Protein AF-0000000072149904 (afdb_homodimer)

Sequence (512 aa):
MEAAMGLMRRIPAKHTDTALSALLSLMPNHSSDLLSQIDQPLQVLCDVDCGKEFILCEYNRDADSYRSPWSNKYHPSLEDGSLPSLELRKLEVEANDIFAIYRDQYYEGGISSVYMWEDGNEGFVACFLIKKDGSKTGQGRRGYLEEGAWDAIHVIEVGPEEEENTNYRLTSTVMLTLTTNNESSGTFSLSGSIRRQMTMKLSVADGHLCNMGRMIEEMESKLRYSLDQVYFGKTREMVCTLRPPSEVLQIRIPESMEAAMGLMRRIPAKHTDTALSALLSLMPNHSSDLLSQIDQPLQVLCDVDCGKEFILCEYNRDADSYRSPWSNKYHPSLEDGSLPSLELRKLEVEANDIFAIYRDQYYEGGISSVYMWEDGNEGFVACFLIKKDGSKTGQGRRGYLEEGAWDAIHVIEVGPEEEENTNYRLTSTVMLTLTTNNESSGTFSLSGSIRRQMTMKLSVADGHLCNMGRMIEEMESKLRYSLDQVYFGKTREMVCTLRPPSEVLQIRIPES

Structure (mmCIF, N/CA/C/O backbone):
data_AF-0000000072149904-model_v1
#
loop_
_entity.id
_entity.type
_entity.pdbx_description
1 polymer 'F-actin-capping protein subunit beta'
#
loop_
_atom_site.group_PDB
_atom_site.id
_atom_site.type_symbol
_atom_site.label_atom_id
_atom_site.label_alt_id
_atom_site.label_comp_id
_atom_site.label_asym_id
_atom_site.label_entity_id
_atom_site.label_seq_id
_atom_site.pdbx_PDB_ins_code
_atom_site.Cartn_x
_atom_site.Cartn_y
_atom_site.Cartn_z
_atom_site.occupancy
_atom_site.B_iso_or_equiv
_atom_site.auth_seq_id
_atom_site.auth_comp_id
_atom_site.auth_asym_id
_atom_site.auth_atom_id
_atom_site.pdbx_PDB_model_num
ATOM 1 N N . MET A 1 1 ? -30.25 -15.242 13.961 1 19.14 1 MET A N 1
ATOM 2 C CA . MET A 1 1 ? -30.203 -14.227 12.906 1 19.14 1 MET A CA 1
ATOM 3 C C . MET A 1 1 ? -29.688 -12.898 13.453 1 19.14 1 MET A C 1
ATOM 5 O O . MET A 1 1 ? -28.953 -12.18 12.773 1 19.14 1 MET A O 1
ATOM 9 N N . GLU A 1 2 ? -30.219 -12.453 14.578 1 20.95 2 GLU A N 1
ATOM 10 C CA . GLU A 1 2 ? -30.078 -11.227 15.359 1 20.95 2 GLU A CA 1
ATOM 11 C C . GLU A 1 2 ? -28.672 -11.078 15.898 1 20.95 2 GLU A C 1
ATOM 13 O O . GLU A 1 2 ? -28.234 -9.969 16.203 1 20.95 2 GLU A O 1
ATOM 18 N N . ALA A 1 3 ? -28.031 -12.164 16.359 1 21.88 3 ALA A N 1
ATOM 19 C CA . ALA A 1 3 ? -26.828 -12.242 17.188 1 21.88 3 ALA A CA 1
ATOM 20 C C . ALA A 1 3 ? -25.594 -11.766 16.422 1 21.88 3 ALA A C 1
ATOM 22 O O . ALA A 1 3 ? -24.594 -11.398 17.016 1 21.88 3 ALA A O 1
ATOM 23 N N . ALA A 1 4 ? -25.422 -12.094 15.094 1 21.44 4 ALA A N 1
ATOM 24 C CA . ALA A 1 4 ? -24.188 -11.914 14.336 1 21.44 4 ALA A CA 1
ATOM 25 C C . ALA A 1 4 ? -23.828 -10.43 14.219 1 21.44 4 ALA A C 1
ATOM 27 O O . ALA A 1 4 ? -22.766 -10.086 13.688 1 21.44 4 ALA A O 1
ATOM 28 N N . MET A 1 5 ? -24.75 -9.422 14.359 1 21.45 5 MET A N 1
ATOM 29 C CA . MET A 1 5 ? -24.625 -7.992 14.102 1 21.45 5 MET A CA 1
ATOM 30 C C . MET A 1 5 ? -23.688 -7.34 15.102 1 21.45 5 MET A C 1
ATOM 32 O O . MET A 1 5 ? -23.141 -6.266 14.844 1 21.45 5 MET A O 1
ATOM 36 N N . GLY A 1 6 ? -23.766 -7.734 16.375 1 24.84 6 GLY A N 1
ATOM 37 C CA . GLY A 1 6 ? -23.25 -7.023 17.531 1 24.84 6 GLY A CA 1
ATOM 38 C C . GLY A 1 6 ? -21.734 -7 17.594 1 24.84 6 GLY A C 1
ATOM 39 O O . GLY A 1 6 ? -21.156 -6.312 18.438 1 24.84 6 GLY A O 1
ATOM 40 N N . LEU A 1 7 ? -21.062 -8.008 17.125 1 21.47 7 LEU A N 1
ATOM 41 C CA . LEU A 1 7 ? -19.688 -8.258 17.562 1 21.47 7 LEU A CA 1
ATOM 42 C C . LEU A 1 7 ? -18.719 -7.281 16.906 1 21.47 7 LEU A C 1
ATOM 44 O O . LEU A 1 7 ? -17.531 -7.273 17.234 1 21.47 7 LEU A O 1
ATOM 48 N N . MET A 1 8 ? -19 -6.621 15.719 1 22.92 8 MET A N 1
ATOM 49 C CA . MET A 1 8 ? -18.016 -5.867 14.953 1 22.92 8 MET A CA 1
ATOM 50 C C . MET A 1 8 ? -17.625 -4.578 15.672 1 22.92 8 MET A C 1
ATOM 52 O O . MET A 1 8 ? -16.891 -3.752 15.125 1 22.92 8 MET A O 1
ATOM 56 N N . ARG A 1 9 ? -18.094 -4.254 16.766 1 23.53 9 ARG A N 1
ATOM 57 C CA . ARG A 1 9 ? -17.938 -2.955 17.406 1 23.53 9 ARG A CA 1
ATOM 58 C C . ARG A 1 9 ? -16.469 -2.688 17.734 1 23.53 9 ARG A C 1
ATOM 60 O O . ARG A 1 9 ? -15.992 -1.563 17.594 1 23.53 9 ARG A O 1
ATOM 67 N N . ARG A 1 10 ? -15.883 -3.43 18.688 1 23.95 10 ARG A N 1
ATOM 68 C CA . ARG A 1 10 ? -14.758 -2.951 19.5 1 23.95 10 ARG A CA 1
ATOM 69 C C . ARG A 1 10 ? -13.438 -3.17 18.766 1 23.95 10 ARG A C 1
ATOM 71 O O . ARG A 1 10 ? -12.617 -3.988 19.203 1 23.95 10 ARG A O 1
ATOM 78 N N . ILE A 1 11 ? -13.352 -3.334 17.453 1 24.14 11 ILE A N 1
ATOM 79 C CA . ILE A 1 11 ? -12.055 -3.787 16.953 1 24.14 11 ILE A CA 1
ATOM 80 C C . ILE A 1 11 ? -11.031 -2.662 17.078 1 24.14 11 ILE A C 1
ATOM 82 O O . ILE A 1 11 ? -11.219 -1.578 16.531 1 24.14 11 ILE A O 1
ATOM 86 N N . PRO A 1 12 ? -10.047 -2.732 18.016 1 25.52 12 PRO A N 1
ATOM 87 C CA . PRO A 1 12 ? -8.969 -1.767 18.234 1 25.52 12 PRO A CA 1
ATOM 88 C C . PRO A 1 12 ? -8.203 -1.436 16.953 1 25.52 12 PRO A C 1
ATOM 90 O O . PRO A 1 12 ? -8.219 -2.225 16 1 25.52 12 PRO A O 1
ATOM 93 N N . ALA A 1 13 ? -7.559 -0.184 16.828 1 27.73 13 ALA A N 1
ATOM 94 C CA . ALA A 1 13 ? -6.848 0.55 15.781 1 27.73 13 ALA A CA 1
ATOM 95 C C . ALA A 1 13 ? -5.805 -0.332 15.109 1 27.73 13 ALA A C 1
ATOM 97 O O . ALA A 1 13 ? -5.324 -0.013 14.016 1 27.73 13 ALA A O 1
ATOM 98 N N . LYS A 1 14 ? -5.219 -1.286 15.711 1 28.05 14 LYS A N 1
ATOM 99 C CA . LYS A 1 14 ? -4.066 -2.053 15.25 1 28.05 14 LYS A CA 1
ATOM 100 C C . LYS A 1 14 ? -4.43 -2.936 14.062 1 28.05 14 LYS A C 1
ATOM 102 O O . LYS A 1 14 ? -3.576 -3.648 13.523 1 28.05 14 LYS A O 1
ATOM 107 N N . HIS A 1 15 ? -5.77 -3.295 13.781 1 29.09 15 HIS A N 1
ATOM 108 C CA . HIS A 1 15 ? -6.094 -4.453 12.953 1 29.09 15 HIS A CA 1
ATOM 109 C C . HIS A 1 15 ? -6.207 -4.066 11.484 1 29.09 15 HIS A C 1
ATOM 111 O O . HIS A 1 15 ? -7.316 -3.959 10.953 1 29.09 15 HIS A O 1
ATOM 117 N N . THR A 1 16 ? -5.449 -3.189 10.992 1 31.31 16 THR A N 1
ATOM 118 C CA . THR A 1 16 ? -5.426 -3.094 9.539 1 31.31 16 THR A CA 1
ATOM 119 C C . THR A 1 16 ? -5.344 -4.48 8.906 1 31.31 16 THR A C 1
ATOM 121 O O . THR A 1 16 ? -5.633 -4.645 7.719 1 31.31 16 THR A O 1
ATOM 124 N N . ASP A 1 17 ? -4.805 -5.391 9.609 1 31.48 17 ASP A N 1
ATOM 125 C CA . ASP A 1 17 ? -4.82 -6.793 9.195 1 31.48 17 ASP A CA 1
ATOM 126 C C . ASP A 1 17 ? -6.246 -7.277 8.953 1 31.48 17 ASP A C 1
ATOM 128 O O . ASP A 1 17 ? -6.469 -8.18 8.148 1 31.48 17 ASP A O 1
ATOM 132 N N . THR A 1 18 ? -7.156 -6.582 9.492 1 30.94 18 THR A N 1
ATOM 133 C CA . THR A 1 18 ? -8.492 -7.172 9.531 1 30.94 18 THR A CA 1
ATOM 134 C C . THR A 1 18 ? -9.234 -6.906 8.219 1 30.94 18 THR A C 1
ATOM 136 O O . THR A 1 18 ? -9.953 -7.773 7.723 1 30.94 18 THR A O 1
ATOM 139 N N . ALA A 1 19 ? -9.102 -5.645 7.801 1 30.83 19 ALA A N 1
ATOM 140 C CA . ALA A 1 19 ? -9.914 -5.457 6.598 1 30.83 19 ALA A CA 1
ATOM 141 C C . ALA A 1 19 ? -9.414 -6.348 5.461 1 30.83 19 ALA A C 1
ATOM 143 O O . ALA A 1 19 ? -10.219 -6.988 4.773 1 30.83 19 ALA A O 1
ATOM 144 N N . LEU A 1 20 ? -8.102 -6.223 5.293 1 32.44 20 LEU A N 1
ATOM 145 C CA . LEU A 1 20 ? -7.598 -7.203 4.332 1 32.44 20 LEU A CA 1
ATOM 146 C C . LEU A 1 20 ? -7.984 -8.617 4.746 1 32.44 20 LEU A C 1
ATOM 148 O O . LEU A 1 20 ? -8.375 -9.43 3.906 1 32.44 20 LEU A O 1
ATOM 152 N N . SER A 1 21 ? -7.996 -8.789 5.992 1 33.31 21 SER A N 1
ATOM 153 C CA . SER A 1 21 ? -8.461 -10.07 6.504 1 33.31 21 SER A CA 1
ATOM 154 C C . SER A 1 21 ? -9.93 -10.297 6.164 1 33.31 21 SER A C 1
ATOM 156 O O . SER A 1 21 ? -10.328 -11.414 5.809 1 33.31 21 SER A O 1
ATOM 158 N N . ALA A 1 22 ? -10.688 -9.258 6.293 1 32.78 22 ALA A N 1
ATOM 159 C CA . ALA A 1 22 ? -12.109 -9.422 5.992 1 32.78 22 ALA A CA 1
ATOM 160 C C . ALA A 1 22 ? -12.328 -9.742 4.52 1 32.78 22 ALA A C 1
ATOM 162 O O . ALA A 1 22 ? -13.18 -10.562 4.176 1 32.78 22 ALA A O 1
ATOM 163 N N . LEU A 1 23 ? -11.703 -8.914 3.711 1 31.58 23 LEU A N 1
ATOM 164 C CA . LEU A 1 23 ? -11.828 -9.289 2.307 1 31.58 23 LEU A CA 1
ATOM 165 C C . LEU A 1 23 ? -11.375 -10.727 2.082 1 31.58 23 LEU A C 1
ATOM 167 O O . LEU A 1 23 ? -11.977 -11.453 1.29 1 31.58 23 LEU A O 1
ATOM 171 N N . LEU A 1 24 ? -10.375 -11.016 2.877 1 34.56 24 LEU A N 1
ATOM 172 C CA . LEU A 1 24 ? -9.891 -12.391 2.787 1 34.56 24 LEU A CA 1
ATOM 173 C C . LEU A 1 24 ? -10.93 -13.359 3.334 1 34.56 24 LEU A C 1
ATOM 175 O O . LEU A 1 24 ? -10.977 -14.523 2.912 1 34.56 24 LEU A O 1
ATOM 179 N N . SER A 1 25 ? -11.602 -12.891 4.277 1 32.78 25 SER A N 1
ATOM 180 C CA . SER A 1 25 ? -12.586 -13.82 4.82 1 32.78 25 SER A CA 1
ATOM 181 C C . SER A 1 25 ? -13.625 -14.203 3.768 1 32.78 25 SER A C 1
ATOM 183 O O . SER A 1 25 ? -14.367 -15.172 3.943 1 32.78 25 SER A O 1
ATOM 185 N N . LEU A 1 26 ? -13.906 -13.281 3.014 1 30.23 26 LEU A N 1
ATOM 186 C CA . LEU A 1 26 ? -14.961 -13.633 2.066 1 30.23 26 LEU A CA 1
ATOM 187 C C . LEU A 1 26 ? -14.453 -14.641 1.039 1 30.23 26 LEU A C 1
ATOM 189 O O . LEU A 1 26 ? -15.219 -15.086 0.175 1 30.23 26 LEU A O 1
ATOM 193 N N . MET A 1 27 ? -13.109 -14.656 0.872 1 31.75 27 MET A N 1
ATOM 194 C CA . MET A 1 27 ? -12.711 -15.633 -0.136 1 31.75 27 MET A CA 1
ATOM 195 C C . MET A 1 27 ? -12.852 -17.047 0.396 1 31.75 27 MET A C 1
ATOM 197 O O . MET A 1 27 ? -12.648 -17.297 1.587 1 31.75 27 MET A O 1
ATOM 201 N N . PRO A 1 28 ? -13.367 -17.938 -0.367 1 34 28 PRO A N 1
ATOM 202 C CA . PRO A 1 28 ? -13.438 -19.328 0.078 1 34 28 PRO A CA 1
ATOM 203 C C . PRO A 1 28 ? -12.164 -19.781 0.788 1 34 28 PRO A C 1
ATOM 205 O O . PRO A 1 28 ? -11.125 -19.141 0.679 1 34 28 PRO A O 1
ATOM 208 N N . ASN A 1 29 ? -12.188 -21.016 1.609 1 37.72 29 ASN A N 1
ATOM 209 C CA . ASN A 1 29 ? -11.281 -21.625 2.58 1 37.72 29 ASN A CA 1
ATOM 210 C C . ASN A 1 29 ? -9.836 -21.547 2.117 1 37.72 29 ASN A C 1
ATOM 212 O O . ASN A 1 29 ? -8.945 -21.172 2.891 1 37.72 29 ASN A O 1
ATOM 216 N N . HIS A 1 30 ? -9.469 -22.297 1.07 1 41.06 30 HIS A N 1
ATOM 217 C CA . HIS A 1 30 ? -8.078 -22.609 0.774 1 41.06 30 HIS A CA 1
ATOM 218 C C . HIS A 1 30 ? -7.34 -21.391 0.228 1 41.06 30 HIS A C 1
ATOM 220 O O . HIS A 1 30 ? -6.141 -21.234 0.466 1 41.06 30 HIS A O 1
ATOM 226 N N . SER A 1 31 ? -7.918 -20.656 -0.597 1 39.16 31 SER A N 1
ATOM 227 C CA . SER A 1 31 ? -7.27 -19.562 -1.298 1 39.16 31 SER A CA 1
ATOM 228 C C . SER A 1 31 ? -7.176 -18.312 -0.415 1 39.16 31 SER A C 1
ATOM 230 O O . SER A 1 31 ? -6.484 -17.359 -0.759 1 39.16 31 SER A O 1
ATOM 232 N N . SER A 1 32 ? -7.887 -18.312 0.653 1 40.38 32 SER A N 1
ATOM 233 C CA . SER A 1 32 ? -8.031 -17.125 1.511 1 40.38 32 SER A CA 1
ATOM 234 C C . SER A 1 32 ? -6.723 -16.812 2.236 1 40.38 32 SER A C 1
ATOM 236 O O . SER A 1 32 ? -6.398 -15.648 2.459 1 40.38 32 SER A O 1
ATOM 238 N N . ASP A 1 33 ? -6.125 -17.953 2.637 1 40.28 33 ASP A N 1
ATOM 239 C CA . ASP A 1 33 ? -4.93 -17.734 3.445 1 40.28 33 ASP A CA 1
ATOM 240 C C . ASP A 1 33 ? -3.846 -17.016 2.643 1 40.28 33 ASP A C 1
ATOM 242 O O . ASP A 1 33 ? -3.07 -16.234 3.195 1 40.28 33 ASP A O 1
ATOM 246 N N . LEU A 1 34 ? -3.785 -17.5 1.395 1 41.62 34 LEU A N 1
ATOM 247 C CA . LEU A 1 34 ? -2.746 -16.891 0.571 1 41.62 34 LEU A CA 1
ATOM 248 C C . LEU A 1 34 ? -3.01 -15.406 0.38 1 41.62 34 LEU A C 1
ATOM 250 O O . LEU A 1 34 ? -2.074 -14.602 0.371 1 41.62 34 LEU A O 1
ATOM 254 N N . LEU A 1 35 ? -4.266 -15.125 0.337 1 41.88 35 LEU A N 1
ATOM 255 C CA . LEU A 1 35 ? -4.668 -13.766 -0.003 1 41.88 35 LEU A CA 1
ATOM 256 C C . LEU A 1 35 ? -4.426 -12.82 1.168 1 41.88 35 LEU A C 1
ATOM 258 O O . LEU A 1 35 ? -4.18 -11.625 0.968 1 41.88 35 LEU A O 1
ATOM 262 N N . SER A 1 36 ? -4.566 -13.398 2.332 1 39.81 36 SER A N 1
ATOM 263 C CA . SER A 1 36 ? -4.336 -12.547 3.492 1 39.81 36 SER A CA 1
ATOM 264 C C . SER A 1 36 ? -2.896 -12.047 3.533 1 39.81 36 SER A C 1
ATOM 266 O O . SER A 1 36 ? -2.607 -11.023 4.152 1 39.81 36 SER A O 1
ATOM 268 N N . GLN A 1 37 ? -2.006 -12.867 2.873 1 40.06 37 GLN A N 1
ATOM 269 C CA . GLN A 1 37 ? -0.575 -12.578 2.85 1 40.06 37 GLN A CA 1
ATOM 270 C C . GLN A 1 37 ? -0.249 -11.5 1.82 1 40.06 37 GLN A C 1
ATOM 272 O O . GLN A 1 37 ? 0.913 -11.125 1.653 1 40.06 37 GLN A O 1
ATOM 277 N N . ILE A 1 38 ? -1.196 -11.055 1.202 1 45.91 38 ILE A N 1
ATOM 278 C CA . ILE A 1 38 ? -1.005 -10.227 0.015 1 45.91 38 ILE A CA 1
ATOM 279 C C . ILE A 1 38 ? -0.307 -8.922 0.4 1 45.91 38 ILE A C 1
ATOM 281 O O . ILE A 1 38 ? 0.432 -8.344 -0.401 1 45.91 38 ILE A O 1
ATOM 285 N N . ASP A 1 39 ? -0.331 -8.742 1.648 1 52.62 39 ASP A N 1
ATOM 286 C CA . ASP A 1 39 ? 0.231 -7.406 1.822 1 52.62 39 ASP A CA 1
ATOM 287 C C . ASP A 1 39 ? 1.733 -7.473 2.088 1 52.62 39 ASP A C 1
ATOM 289 O O . ASP A 1 39 ? 2.383 -6.441 2.277 1 52.62 39 ASP A O 1
ATOM 293 N N . GLN A 1 40 ? 2.141 -8.703 2.078 1 65.12 40 GLN A N 1
ATOM 294 C CA . GLN A 1 40 ? 3.586 -8.719 2.285 1 65.12 40 GLN A CA 1
ATOM 295 C C . GLN A 1 40 ? 4.309 -9.328 1.085 1 65.12 40 GLN A C 1
ATOM 297 O O . GLN A 1 40 ? 3.838 -10.305 0.502 1 65.12 40 GLN A O 1
ATOM 302 N N . PRO A 1 41 ? 5.418 -8.789 0.749 1 79.25 41 PRO A N 1
ATOM 303 C CA . PRO A 1 41 ? 6.211 -9.336 -0.357 1 79.25 41 PRO A CA 1
ATOM 304 C C . PRO A 1 41 ? 6.641 -10.781 -0.117 1 79.25 41 PRO A C 1
ATOM 306 O O . PRO A 1 41 ? 6.855 -11.188 1.029 1 79.25 41 PRO A O 1
ATOM 309 N N . LEU A 1 42 ? 6.734 -11.531 -1.105 1 89.06 42 LEU A N 1
ATOM 310 C CA . LEU A 1 42 ? 7.195 -12.914 -1.029 1 89.06 42 LEU A CA 1
ATOM 311 C C . LEU A 1 42 ? 8.625 -12.984 -0.498 1 89.06 42 LEU A C 1
ATOM 313 O O . LEU A 1 42 ? 9.453 -12.125 -0.819 1 89.06 42 LEU A O 1
ATOM 317 N N . GLN A 1 43 ? 8.875 -14 0.306 1 89.56 43 GLN A N 1
ATOM 318 C CA . GLN A 1 43 ? 10.203 -14.219 0.855 1 89.56 43 GLN A CA 1
ATOM 319 C C . GLN A 1 43 ? 10.891 -15.406 0.183 1 89.56 43 GLN A C 1
ATOM 321 O O . GLN A 1 43 ? 10.234 -16.219 -0.479 1 89.56 43 GLN A O 1
ATOM 326 N N . VAL A 1 44 ? 12.195 -15.414 0.309 1 94.75 44 VAL A N 1
ATOM 327 C CA . VAL A 1 44 ? 12.977 -16.453 -0.343 1 94.75 44 VAL A CA 1
ATOM 328 C C . VAL A 1 44 ? 13.922 -17.109 0.671 1 94.75 44 VAL A C 1
ATOM 330 O O . VAL A 1 44 ? 14.398 -16.453 1.598 1 94.75 44 VAL A O 1
ATOM 333 N N . LEU A 1 45 ? 14.117 -18.375 0.527 1 95.31 45 LEU A N 1
ATOM 334 C CA . LEU A 1 45 ? 15.109 -19.125 1.296 1 95.31 45 LEU A CA 1
ATOM 335 C C . LEU A 1 45 ? 16.031 -19.906 0.372 1 95.31 45 LEU A C 1
ATOM 337 O O . LEU A 1 45 ? 15.688 -20.188 -0.779 1 95.31 45 LEU A O 1
ATOM 341 N N . CYS A 1 46 ? 17.172 -20.156 0.9 1 95.19 46 CYS A N 1
ATOM 342 C CA . CYS A 1 46 ? 18.141 -20.969 0.153 1 95.19 46 CYS A CA 1
ATOM 343 C C . CYS A 1 46 ? 18.094 -22.422 0.609 1 95.19 46 CYS A C 1
ATOM 345 O O . CYS A 1 46 ? 18.172 -22.703 1.807 1 95.19 46 CYS A O 1
ATOM 347 N N . ASP A 1 47 ? 17.906 -23.281 -0.323 1 95.81 47 ASP A N 1
ATOM 348 C CA . ASP A 1 47 ? 18.062 -24.719 -0.066 1 95.81 47 ASP A CA 1
ATOM 349 C C . ASP A 1 47 ? 19.531 -25.078 0.129 1 95.81 47 ASP A C 1
ATOM 351 O O . ASP A 1 47 ? 20.281 -25.141 -0.836 1 95.81 47 ASP A O 1
ATOM 355 N N . VAL A 1 48 ? 19.906 -25.391 1.271 1 92.06 48 VAL A N 1
ATOM 356 C CA . VAL A 1 48 ? 21.312 -25.578 1.629 1 92.06 48 VAL A CA 1
ATOM 357 C C . VAL A 1 48 ? 21.844 -26.844 0.974 1 92.06 48 VAL A C 1
ATOM 359 O O . VAL A 1 48 ? 23.062 -26.984 0.772 1 92.06 48 VAL A O 1
ATOM 362 N N . ASP A 1 49 ? 21 -27.766 0.68 1 91.5 49 ASP A N 1
ATOM 363 C CA . ASP A 1 49 ? 21.438 -29.016 0.076 1 91.5 49 ASP A CA 1
ATOM 364 C C . ASP A 1 49 ? 21.906 -28.812 -1.363 1 91.5 49 ASP A C 1
ATOM 366 O O . ASP A 1 49 ? 22.828 -29.484 -1.832 1 91.5 49 ASP A O 1
ATOM 370 N N . CYS A 1 50 ? 21.281 -27.844 -2.1 1 91.94 50 CYS A N 1
ATOM 371 C CA . CYS A 1 50 ? 21.609 -27.703 -3.51 1 91.94 50 CYS A CA 1
ATOM 372 C C . CYS A 1 50 ? 22.016 -26.266 -3.826 1 91.94 50 CYS A C 1
ATOM 374 O O . CYS A 1 50 ? 22.469 -25.969 -4.938 1 91.94 50 CYS A O 1
ATOM 376 N N . GLY A 1 51 ? 21.828 -25.297 -2.941 1 93.25 51 GLY A N 1
ATOM 377 C CA . GLY A 1 51 ? 22.266 -23.922 -3.121 1 93.25 51 GLY A CA 1
ATOM 378 C C . GLY A 1 51 ? 21.297 -23.094 -3.943 1 93.25 51 GLY A C 1
ATOM 379 O O . GLY A 1 51 ? 21.641 -22 -4.398 1 93.25 51 GLY A O 1
ATOM 380 N N . LYS A 1 52 ? 20.172 -23.625 -4.211 1 95.69 52 LYS A N 1
ATOM 381 C CA . LYS A 1 52 ? 19.188 -22.906 -5.008 1 95.69 52 LYS A CA 1
ATOM 382 C C . LYS A 1 52 ? 18.172 -22.188 -4.117 1 95.69 52 LYS A C 1
ATOM 384 O O . LYS A 1 52 ? 17.797 -22.703 -3.059 1 95.69 52 LYS A O 1
ATOM 389 N N . GLU A 1 53 ? 17.734 -21.078 -4.582 1 96.81 53 GLU A N 1
ATOM 390 C CA . GLU A 1 53 ? 16.734 -20.297 -3.85 1 96.81 53 GLU A CA 1
ATOM 391 C C . GLU A 1 53 ? 15.32 -20.75 -4.207 1 96.81 53 GLU A C 1
ATOM 393 O O . GLU A 1 53 ? 15.062 -21.172 -5.34 1 96.81 53 GLU A O 1
ATOM 398 N N . PHE A 1 54 ? 14.477 -20.703 -3.195 1 97.44 54 PHE A N 1
ATOM 399 C CA . PHE A 1 54 ? 13.078 -21.016 -3.447 1 97.44 54 PHE A CA 1
ATOM 400 C C . PHE A 1 54 ? 12.164 -20.062 -2.668 1 97.44 54 PHE A C 1
ATOM 402 O O . PHE A 1 54 ? 12.578 -19.5 -1.658 1 97.44 54 PHE A O 1
ATOM 409 N N . ILE A 1 55 ? 10.969 -19.906 -3.121 1 96.75 55 ILE A N 1
ATOM 410 C CA . ILE A 1 55 ? 10.039 -18.922 -2.586 1 96.75 55 ILE A CA 1
ATOM 411 C C . ILE A 1 55 ? 9.203 -19.547 -1.474 1 96.75 55 ILE A C 1
ATOM 413 O O . ILE A 1 55 ? 8.75 -20.688 -1.601 1 96.75 55 ILE A O 1
ATOM 417 N N . LEU A 1 56 ? 9.047 -18.719 -0.406 1 94.25 56 LEU A N 1
ATOM 418 C CA . LEU A 1 56 ? 8.258 -19.172 0.735 1 94.25 56 LEU A CA 1
ATOM 419 C C . LEU A 1 56 ? 6.797 -18.766 0.583 1 94.25 56 LEU A C 1
ATOM 421 O O . LEU A 1 56 ? 6.5 -17.656 0.123 1 94.25 56 LEU A O 1
ATOM 425 N N . CYS A 1 57 ? 5.984 -19.656 0.931 1 87.38 57 CYS A N 1
ATOM 426 C CA . CYS A 1 57 ? 4.555 -19.375 0.996 1 87.38 57 CYS A CA 1
ATOM 427 C C . CYS A 1 57 ? 3.85 -20.328 1.952 1 87.38 57 CYS A C 1
ATOM 429 O O . CYS A 1 57 ? 4.496 -21.141 2.615 1 87.38 57 CYS A O 1
ATOM 431 N N . GLU A 1 58 ? 2.557 -20.141 2.08 1 82.88 58 GLU A N 1
ATOM 432 C CA . GLU A 1 58 ? 1.803 -20.953 3.033 1 82.88 58 GLU A CA 1
ATOM 433 C C . GLU A 1 58 ? 1.711 -22.406 2.572 1 82.88 58 GLU A C 1
ATOM 435 O O . GLU A 1 58 ? 1.61 -23.328 3.396 1 82.88 58 GLU A O 1
ATOM 440 N N . TYR A 1 59 ? 1.898 -22.688 1.327 1 85.81 59 TYR A N 1
ATOM 441 C CA . TYR A 1 59 ? 1.639 -24 0.756 1 85.81 59 TYR A CA 1
ATOM 442 C C . TYR A 1 59 ? 2.869 -24.891 0.862 1 85.81 59 TYR A C 1
ATOM 444 O O . TYR A 1 59 ? 2.783 -26.109 0.657 1 85.81 59 TYR A O 1
ATOM 452 N N . ASN A 1 60 ? 3.924 -24.375 1.142 1 92.88 60 ASN A N 1
ATOM 453 C CA . ASN A 1 60 ? 5.121 -25.172 1.356 1 92.88 60 ASN A CA 1
ATOM 454 C C . ASN A 1 60 ? 5.609 -25.078 2.799 1 92.88 60 ASN A C 1
ATOM 456 O O . ASN A 1 60 ? 6.758 -25.406 3.094 1 92.88 60 ASN A O 1
ATOM 460 N N . ARG A 1 61 ? 4.738 -24.609 3.623 1 92.75 61 ARG A N 1
ATOM 461 C CA . ARG A 1 61 ? 5.105 -24.406 5.02 1 92.75 61 ARG A CA 1
ATOM 462 C C . ARG A 1 61 ? 4.566 -25.531 5.898 1 92.75 61 ARG A C 1
ATOM 464 O O . ARG A 1 61 ? 3.439 -25.984 5.707 1 92.75 61 ARG A O 1
ATOM 471 N N . ASP A 1 62 ? 5.324 -26.016 6.75 1 92.19 62 ASP A N 1
ATOM 472 C CA . ASP A 1 62 ? 4.934 -26.891 7.848 1 92.19 62 ASP A CA 1
ATOM 473 C C . ASP A 1 62 ? 5.602 -26.469 9.156 1 92.19 62 ASP A C 1
ATOM 475 O O . ASP A 1 62 ? 6.812 -26.641 9.32 1 92.19 62 ASP A O 1
ATOM 479 N N . ALA A 1 63 ? 4.77 -25.891 10.109 1 89.5 63 ALA A N 1
ATOM 480 C CA . ALA A 1 63 ? 5.309 -25.297 11.328 1 89.5 63 ALA A CA 1
ATOM 481 C C . ALA A 1 63 ? 6.254 -24.141 11.008 1 89.5 63 ALA A C 1
ATOM 483 O O . ALA A 1 63 ? 5.867 -23.172 10.344 1 89.5 63 ALA A O 1
ATOM 484 N N . ASP A 1 64 ? 7.523 -24.312 11.414 1 90.25 64 ASP A N 1
ATOM 485 C CA . ASP A 1 64 ? 8.469 -23.234 11.164 1 90.25 64 ASP A CA 1
ATOM 486 C C . ASP A 1 64 ? 9.398 -23.578 10 1 90.25 64 ASP A C 1
ATOM 488 O O . ASP A 1 64 ? 10.375 -22.859 9.75 1 90.25 64 ASP A O 1
ATOM 492 N N . SER A 1 65 ? 8.984 -24.609 9.266 1 94.69 65 SER A N 1
ATOM 493 C CA . SER A 1 65 ? 9.836 -25.062 8.172 1 94.69 65 SER A CA 1
ATOM 494 C C . SER A 1 65 ? 9.141 -24.906 6.824 1 94.69 65 SER A C 1
ATOM 496 O O . SER A 1 65 ? 7.91 -24.828 6.762 1 94.69 65 SER A O 1
ATOM 498 N N . TYR A 1 66 ? 9.969 -24.844 5.801 1 95.88 66 TYR A N 1
ATOM 499 C CA . TYR A 1 66 ? 9.469 -24.719 4.438 1 95.88 66 TYR A CA 1
ATOM 500 C C . TYR A 1 66 ? 10.086 -25.766 3.529 1 95.88 66 TYR A C 1
ATOM 502 O O . TYR A 1 66 ? 11.297 -26 3.568 1 95.88 66 TYR A O 1
ATOM 510 N N . ARG A 1 67 ? 9.289 -26.375 2.729 1 97.31 67 ARG A N 1
ATOM 511 C CA . ARG A 1 67 ? 9.758 -27.422 1.825 1 97.31 67 ARG A CA 1
ATOM 512 C C . ARG A 1 67 ? 10.344 -26.828 0.55 1 97.31 67 ARG A C 1
ATOM 514 O O . ARG A 1 67 ? 9.688 -26.031 -0.133 1 97.31 67 ARG A O 1
ATOM 521 N N . SER A 1 68 ? 11.562 -27.25 0.276 1 97.25 68 SER A N 1
ATOM 522 C CA . SER A 1 68 ? 12.188 -26.844 -0.976 1 97.25 68 SER A CA 1
ATOM 523 C C . SER A 1 68 ? 11.672 -27.672 -2.15 1 97.25 68 SER A C 1
ATOM 525 O O . SER A 1 68 ? 11.602 -28.906 -2.07 1 97.25 68 SER A O 1
ATOM 527 N N . PRO A 1 69 ? 11.32 -26.984 -3.256 1 97.31 69 PRO A N 1
ATOM 528 C CA . PRO A 1 69 ? 10.883 -27.75 -4.422 1 97.31 69 PRO A CA 1
ATOM 529 C C . PRO A 1 69 ? 12.039 -28.453 -5.145 1 97.31 69 PRO A C 1
ATOM 531 O O . PRO A 1 69 ? 11.812 -29.281 -6.016 1 97.31 69 PRO A O 1
ATOM 534 N N . TRP A 1 70 ? 13.234 -28.141 -4.77 1 97.19 70 TRP A N 1
ATOM 535 C CA . TRP A 1 70 ? 14.414 -28.703 -5.418 1 97.19 70 TRP A CA 1
ATOM 536 C C . TRP A 1 70 ? 14.789 -30.047 -4.793 1 97.19 70 TRP A C 1
ATOM 538 O O . TRP A 1 70 ? 14.797 -31.078 -5.469 1 97.19 70 TRP A O 1
ATOM 548 N N . SER A 1 71 ? 14.992 -30.062 -3.502 1 95.75 71 SER A N 1
ATOM 549 C CA . SER A 1 71 ? 15.438 -31.266 -2.812 1 95.75 71 SER A CA 1
ATOM 550 C C . SER A 1 71 ? 14.258 -32.031 -2.213 1 95.75 71 SER A C 1
ATOM 552 O O . SER A 1 71 ? 14.398 -33.188 -1.816 1 95.75 71 SER A O 1
ATOM 554 N N . ASN A 1 72 ? 13.117 -31.422 -2.158 1 96 72 ASN A N 1
ATOM 555 C CA . ASN A 1 72 ? 11.93 -31.969 -1.512 1 96 72 ASN A CA 1
ATOM 556 C C . ASN A 1 72 ? 12.125 -32.125 -0.004 1 96 72 ASN A C 1
ATOM 558 O O . ASN A 1 72 ? 11.477 -32.938 0.639 1 96 72 ASN A O 1
ATOM 562 N N . LYS A 1 73 ? 13.008 -31.312 0.528 1 95.69 73 LYS A N 1
ATOM 563 C CA . LYS A 1 73 ? 13.297 -31.312 1.96 1 95.69 73 LYS A CA 1
ATOM 564 C C . LYS A 1 73 ? 12.852 -30.016 2.609 1 95.69 73 LYS A C 1
ATOM 566 O O . LYS A 1 73 ? 12.789 -28.969 1.948 1 95.69 73 LYS A O 1
ATOM 571 N N . TYR A 1 74 ? 12.531 -30.156 3.885 1 96.5 74 TYR A N 1
ATOM 572 C CA . TYR A 1 74 ? 12.141 -28.984 4.641 1 96.5 74 TYR A CA 1
ATOM 573 C C . TYR A 1 74 ? 13.359 -28.25 5.199 1 96.5 74 TYR A C 1
ATOM 575 O O . TYR A 1 74 ? 14.336 -28.891 5.602 1 96.5 74 TYR A O 1
ATOM 583 N N . HIS A 1 75 ? 13.305 -26.984 5.18 1 94.75 75 HIS A N 1
ATOM 584 C CA . HIS A 1 75 ? 14.328 -26.125 5.77 1 94.75 75 HIS A CA 1
ATOM 585 C C . HIS A 1 75 ? 13.711 -25.109 6.73 1 94.75 75 HIS A C 1
ATOM 587 O O . HIS A 1 75 ? 12.906 -24.281 6.324 1 94.75 75 HIS A O 1
ATOM 593 N N . PRO A 1 76 ? 14.031 -24.922 7.957 1 93.25 76 PRO A N 1
ATOM 594 C CA . PRO A 1 76 ? 14.914 -25.875 8.625 1 93.25 76 PRO A CA 1
ATOM 595 C C . PRO A 1 76 ? 14.375 -27.312 8.578 1 93.25 76 PRO A C 1
ATOM 597 O O . PRO A 1 76 ? 13.203 -27.531 8.266 1 93.25 76 PRO A O 1
ATOM 600 N N . SER A 1 77 ? 15.234 -28.312 8.906 1 93.19 77 SER A N 1
ATOM 601 C CA . SER A 1 77 ? 14.898 -29.719 8.758 1 93.19 77 SER A CA 1
ATOM 602 C C . SER A 1 77 ? 13.695 -30.094 9.617 1 93.19 77 SER A C 1
ATOM 604 O O . SER A 1 77 ? 13.586 -29.641 10.766 1 93.19 77 SER A O 1
ATOM 606 N N . LEU A 1 78 ? 12.836 -30.797 8.953 1 93.06 78 LEU A N 1
ATOM 607 C CA . LEU A 1 78 ? 11.625 -31.312 9.586 1 93.06 78 LEU A CA 1
ATOM 608 C C . LEU A 1 78 ? 11.383 -32.781 9.188 1 93.06 78 LEU A C 1
ATOM 610 O O . LEU A 1 78 ? 11.242 -33.062 8.008 1 93.06 78 LEU A O 1
ATOM 614 N N . GLU A 1 79 ? 11.352 -33.812 10.016 1 87.12 79 GLU A N 1
ATOM 615 C CA . GLU A 1 79 ? 11.312 -35.25 9.734 1 87.12 79 GLU A CA 1
ATOM 616 C C . GLU A 1 79 ? 9.922 -35.688 9.266 1 87.12 79 GLU A C 1
ATOM 618 O O . GLU A 1 79 ? 9.805 -36.531 8.383 1 87.12 79 GLU A O 1
ATOM 623 N N . ASP A 1 80 ? 8.82 -35.156 9.719 1 90.31 80 ASP A N 1
ATOM 624 C CA . ASP A 1 80 ? 7.473 -35.625 9.406 1 90.31 80 ASP A CA 1
ATOM 625 C C . ASP A 1 80 ? 6.664 -34.562 8.672 1 90.31 80 ASP A C 1
ATOM 627 O O . ASP A 1 80 ? 5.457 -34.438 8.898 1 90.31 80 ASP A O 1
ATOM 631 N N . GLY A 1 81 ? 7.395 -33.938 7.848 1 91.44 81 GLY A N 1
ATOM 632 C CA . GLY A 1 81 ? 6.664 -32.938 7.09 1 91.44 81 GLY A CA 1
ATOM 633 C C . GLY A 1 81 ? 5.824 -33.531 5.973 1 91.44 81 GLY A C 1
ATOM 634 O O . GLY A 1 81 ? 6.105 -34.656 5.496 1 91.44 81 GLY A O 1
ATOM 635 N N . SER A 1 82 ? 4.824 -32.875 5.582 1 91.38 82 SER A N 1
ATOM 636 C CA . SER A 1 82 ? 3.951 -33.344 4.504 1 91.38 82 SER A CA 1
ATOM 637 C C . SER A 1 82 ? 4.668 -33.281 3.158 1 91.38 82 SER A C 1
ATOM 639 O O . SER A 1 82 ? 5.305 -32.281 2.822 1 91.38 82 SER A O 1
ATOM 641 N N . LEU A 1 83 ? 4.617 -34.406 2.42 1 94.31 83 LEU A N 1
ATOM 642 C CA . LEU A 1 83 ? 5.195 -34.5 1.083 1 94.31 83 LEU A CA 1
ATOM 643 C C . LEU A 1 83 ? 4.137 -34.875 0.06 1 94.31 83 LEU A C 1
ATOM 645 O O . LEU A 1 83 ? 3.189 -35.594 0.386 1 94.31 83 LEU A O 1
ATOM 649 N N . PRO A 1 84 ? 4.32 -34.406 -1.167 1 94.38 84 PRO A N 1
ATOM 650 C CA . PRO A 1 84 ? 3.404 -34.875 -2.211 1 94.38 84 PRO A CA 1
ATOM 651 C C . PRO A 1 84 ? 3.629 -36.344 -2.582 1 94.38 84 PRO A C 1
ATOM 653 O O . PRO A 1 84 ? 4.688 -36.906 -2.285 1 94.38 84 PRO A O 1
ATOM 656 N N . SER A 1 85 ? 2.561 -36.906 -3.203 1 94 85 SER A N 1
ATOM 657 C CA . SER A 1 85 ? 2.729 -38.25 -3.748 1 94 85 SER A CA 1
ATOM 658 C C . SER A 1 85 ? 3.822 -38.312 -4.809 1 94 85 SER A C 1
ATOM 660 O O . SER A 1 85 ? 4.199 -37.25 -5.355 1 94 85 SER A O 1
ATOM 662 N N . LEU A 1 86 ? 4.305 -39.438 -5.16 1 95.56 86 LEU A N 1
ATOM 663 C CA . LEU A 1 86 ? 5.371 -39.594 -6.145 1 95.56 86 LEU A CA 1
ATOM 664 C C . LEU A 1 86 ? 4.941 -39.062 -7.5 1 95.56 86 LEU A C 1
ATOM 666 O O . LEU A 1 86 ? 5.727 -38.375 -8.18 1 95.56 86 LEU A O 1
ATOM 670 N N . GLU A 1 87 ? 3.73 -39.344 -7.816 1 93.69 87 GLU A N 1
ATOM 671 C CA . GLU A 1 87 ? 3.215 -38.875 -9.102 1 93.69 87 GLU A CA 1
ATOM 672 C C . GLU A 1 87 ? 3.148 -37.344 -9.133 1 93.69 87 GLU A C 1
ATOM 674 O O . GLU A 1 87 ? 3.562 -36.719 -10.117 1 93.69 87 GLU A O 1
ATOM 679 N N . LEU A 1 88 ? 2.633 -36.812 -8.141 1 95.69 88 LEU A N 1
ATOM 680 C CA . LEU A 1 88 ? 2.496 -35.344 -8.07 1 95.69 88 LEU A CA 1
ATOM 681 C C . LEU A 1 88 ? 3.861 -34.688 -7.977 1 95.69 88 LEU A C 1
ATOM 683 O O . LEU A 1 88 ? 4.062 -33.594 -8.516 1 95.69 88 LEU A O 1
ATOM 687 N N . ARG A 1 89 ? 4.77 -35.344 -7.27 1 97.75 89 ARG A N 1
ATOM 688 C CA . ARG A 1 89 ? 6.133 -34.812 -7.16 1 97.75 89 ARG A CA 1
ATOM 689 C C . ARG A 1 89 ? 6.793 -34.75 -8.531 1 97.75 89 ARG A C 1
ATOM 691 O O . ARG A 1 89 ? 7.496 -33.781 -8.836 1 97.75 89 ARG A O 1
ATOM 698 N N . LYS A 1 90 ? 6.641 -35.719 -9.344 1 97.31 90 LYS A N 1
ATOM 699 C CA . LYS A 1 90 ? 7.184 -35.719 -10.703 1 97.31 90 LYS A CA 1
ATOM 700 C C . LYS A 1 90 ? 6.637 -34.531 -11.5 1 97.31 90 LYS A C 1
ATOM 702 O O . LYS A 1 90 ? 7.391 -33.844 -12.188 1 97.31 90 LYS A O 1
ATOM 707 N N . LEU A 1 91 ? 5.344 -34.344 -11.352 1 97.12 91 LEU A N 1
ATOM 708 C CA . LEU A 1 91 ? 4.707 -33.219 -12.031 1 97.12 91 LEU A CA 1
ATOM 709 C C . LEU A 1 91 ? 5.25 -31.891 -11.516 1 97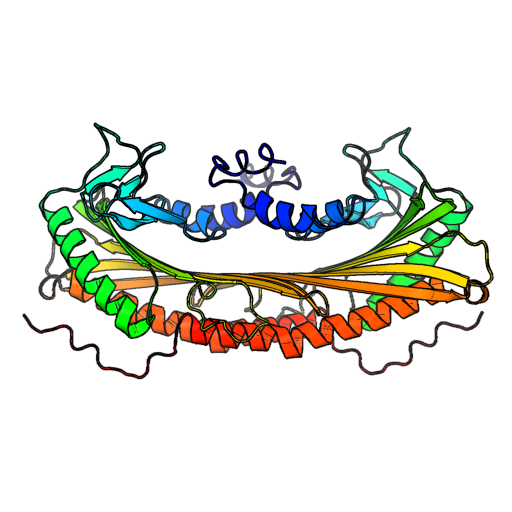.12 91 LEU A C 1
ATOM 711 O O . LEU A 1 91 ? 5.477 -30.969 -12.297 1 97.12 91 LEU A O 1
ATOM 715 N N . GLU A 1 92 ? 5.43 -31.781 -10.266 1 98.19 92 GLU A N 1
ATOM 716 C CA . GLU A 1 92 ? 5.957 -30.578 -9.617 1 98.19 92 GLU A CA 1
ATOM 717 C C . GLU A 1 92 ? 7.352 -30.25 -10.133 1 98.19 92 GLU A C 1
ATOM 719 O O . GLU A 1 92 ? 7.648 -29.094 -10.43 1 98.19 92 GLU A O 1
ATOM 724 N N . VAL A 1 93 ? 8.195 -31.234 -10.203 1 98.06 93 VAL A N 1
ATOM 725 C CA . VAL A 1 93 ? 9.562 -31.047 -10.68 1 98.06 93 VAL A CA 1
ATOM 726 C C . VAL A 1 93 ? 9.539 -30.531 -12.125 1 98.06 93 VAL A C 1
ATOM 728 O O . VAL A 1 93 ? 10.219 -29.562 -12.461 1 98.06 93 VAL A O 1
ATOM 731 N N . GLU A 1 94 ? 8.758 -31.172 -12.938 1 97.75 94 GLU A N 1
ATOM 732 C CA . GLU A 1 94 ? 8.633 -30.75 -14.328 1 97.75 94 GLU A CA 1
ATOM 733 C C . GLU A 1 94 ? 8.094 -29.328 -14.414 1 97.75 94 GLU A C 1
ATOM 735 O O . GLU A 1 94 ? 8.555 -28.531 -15.242 1 97.75 94 GLU A O 1
ATOM 740 N N . ALA A 1 95 ? 7.121 -29.062 -13.633 1 98.31 95 ALA A N 1
ATOM 741 C CA . ALA A 1 95 ? 6.523 -27.719 -13.609 1 98.31 95 ALA A CA 1
ATOM 742 C C . ALA A 1 95 ? 7.562 -26.656 -13.25 1 98.31 95 ALA A C 1
ATOM 744 O O . ALA A 1 95 ? 7.57 -25.578 -13.836 1 98.31 95 ALA A O 1
ATOM 745 N N . ASN A 1 96 ? 8.383 -26.891 -12.273 1 98.38 96 ASN A N 1
ATOM 746 C CA . ASN A 1 96 ? 9.422 -25.938 -11.875 1 98.38 96 ASN A CA 1
ATOM 747 C C . ASN A 1 96 ? 10.398 -25.672 -13.016 1 98.38 96 ASN A C 1
ATOM 749 O O . ASN A 1 96 ? 10.812 -24.531 -13.227 1 98.38 96 ASN A O 1
ATOM 753 N N . ASP A 1 97 ? 10.727 -26.719 -13.766 1 97.38 97 ASP A N 1
ATOM 754 C CA . ASP A 1 97 ? 11.625 -26.547 -14.898 1 97.38 97 ASP A CA 1
ATOM 755 C C . ASP A 1 97 ? 11 -25.656 -15.977 1 97.38 97 ASP A C 1
ATOM 757 O O . ASP A 1 97 ? 11.633 -24.703 -16.453 1 97.38 97 ASP A O 1
ATOM 761 N N . ILE A 1 98 ? 9.828 -25.969 -16.281 1 96.31 98 ILE A N 1
ATOM 762 C CA . ILE A 1 98 ? 9.148 -25.25 -17.359 1 96.31 98 ILE A CA 1
ATOM 763 C C . ILE A 1 98 ? 8.867 -23.812 -16.922 1 96.31 98 ILE A C 1
ATOM 765 O O . ILE A 1 98 ? 9.016 -22.875 -17.719 1 96.31 98 ILE A O 1
ATOM 769 N N . PHE A 1 99 ? 8.469 -23.688 -15.703 1 97.25 99 PHE A N 1
ATOM 770 C CA . PHE A 1 99 ? 8.086 -22.359 -15.219 1 97.25 99 PHE A CA 1
ATOM 771 C C . PHE A 1 99 ? 9.305 -21.469 -15.07 1 97.25 99 PHE A C 1
ATOM 773 O O . PHE A 1 99 ? 9.211 -20.25 -15.211 1 97.25 99 PHE A O 1
ATOM 780 N N . ALA A 1 100 ? 10.453 -22.047 -14.828 1 96.69 100 ALA A N 1
ATOM 781 C CA . ALA A 1 100 ? 11.695 -21.281 -14.828 1 96.69 100 ALA A CA 1
ATOM 782 C C . ALA A 1 100 ? 11.969 -20.703 -16.219 1 96.69 100 ALA A C 1
ATOM 784 O O . ALA A 1 100 ? 12.414 -19.562 -16.328 1 96.69 100 ALA A O 1
ATOM 785 N N . ILE A 1 101 ? 11.766 -21.453 -17.219 1 95.38 101 ILE A N 1
ATOM 786 C CA . ILE A 1 101 ? 11.945 -21 -18.594 1 95.38 101 ILE A CA 1
ATOM 787 C C . ILE A 1 101 ? 10.977 -19.844 -18.891 1 95.38 101 ILE A C 1
ATOM 789 O O . ILE A 1 101 ? 11.359 -18.828 -19.469 1 95.38 101 ILE A O 1
ATOM 793 N N . TYR A 1 102 ? 9.734 -20.125 -18.469 1 94.25 102 TYR A N 1
ATOM 794 C CA . TYR A 1 102 ? 8.734 -19.078 -18.625 1 94.25 102 TYR A CA 1
ATOM 795 C C . TYR A 1 102 ? 9.195 -17.781 -17.953 1 94.25 102 TYR A C 1
ATOM 797 O O . TYR A 1 102 ? 9.125 -16.703 -18.562 1 94.25 102 TYR A O 1
ATOM 805 N N . ARG A 1 103 ? 9.625 -17.781 -16.75 1 94.88 103 ARG A N 1
ATOM 806 C CA . ARG A 1 103 ? 10.109 -16.625 -16 1 94.88 103 ARG A CA 1
ATOM 807 C C . ARG A 1 103 ? 11.234 -15.93 -16.734 1 94.88 103 ARG A C 1
ATOM 809 O O . ARG A 1 103 ? 11.227 -14.703 -16.875 1 94.88 103 ARG A O 1
ATOM 816 N N . ASP A 1 104 ? 12.172 -16.719 -17.266 1 92.94 104 ASP A N 1
ATOM 817 C CA . ASP A 1 104 ? 13.305 -16.125 -17.969 1 92.94 104 ASP A CA 1
ATOM 818 C C . ASP A 1 104 ? 12.859 -15.406 -19.234 1 92.94 104 ASP A C 1
ATOM 820 O O . ASP A 1 104 ? 13.375 -14.336 -19.562 1 92.94 104 ASP A O 1
ATOM 824 N N . GLN A 1 105 ? 11.93 -15.953 -19.859 1 90.5 105 GLN A N 1
ATOM 825 C CA . GLN A 1 105 ? 11.492 -15.406 -21.141 1 90.5 105 GLN A CA 1
ATOM 826 C C . GLN A 1 105 ? 10.648 -14.156 -20.953 1 90.5 105 GLN A C 1
ATOM 828 O O . GLN A 1 105 ? 10.789 -13.188 -21.688 1 90.5 105 GLN A O 1
ATOM 833 N N . TYR A 1 106 ? 9.836 -14.203 -19.906 1 89.75 106 TYR A N 1
ATOM 834 C CA . TYR A 1 106 ? 8.836 -13.141 -19.812 1 89.75 106 TYR A CA 1
ATOM 835 C C . TYR A 1 106 ? 9.188 -12.156 -18.703 1 89.75 106 TYR A C 1
ATOM 837 O O . TYR A 1 106 ? 8.703 -11.023 -18.703 1 89.75 106 TYR A O 1
ATOM 845 N N . 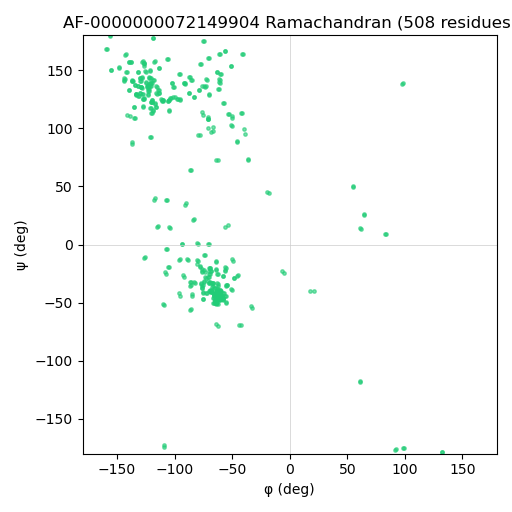TYR A 1 107 ? 9.906 -12.547 -17.719 1 90.06 107 TYR A N 1
ATOM 846 C CA . TYR A 1 107 ? 10.266 -11.656 -16.625 1 90.06 107 TYR A CA 1
ATOM 847 C C . TYR A 1 107 ? 11.727 -11.219 -16.734 1 90.06 107 TYR A C 1
ATOM 849 O O . TYR A 1 107 ? 12.133 -10.234 -16.125 1 90.06 107 TYR A O 1
ATOM 857 N N . GLU A 1 108 ? 12.508 -11.938 -17.469 1 87.69 108 GLU A N 1
ATOM 858 C CA . GLU A 1 108 ? 13.93 -11.672 -17.656 1 87.69 108 GLU A CA 1
ATOM 859 C C . GLU A 1 108 ? 14.656 -11.594 -16.312 1 87.69 108 GLU A C 1
ATOM 861 O O . GLU A 1 108 ? 15.367 -10.625 -16.047 1 87.69 108 GLU A O 1
ATOM 866 N N . GLY A 1 109 ? 14.445 -12.562 -15.484 1 88.56 109 GLY A N 1
ATOM 867 C CA . GLY A 1 109 ? 15.062 -12.641 -14.172 1 88.56 109 GLY A CA 1
ATOM 868 C C . GLY A 1 109 ? 14.07 -12.969 -13.07 1 88.56 109 GLY A C 1
ATOM 869 O O . GLY A 1 109 ? 12.922 -13.305 -13.344 1 88.56 109 GLY A O 1
ATOM 870 N N . GLY A 1 110 ? 14.656 -13.008 -11.828 1 93.19 110 GLY A N 1
ATOM 871 C CA . GLY A 1 110 ? 13.812 -13.328 -10.688 1 93.19 110 GLY A CA 1
ATOM 872 C C . GLY A 1 110 ? 13.914 -14.781 -10.266 1 93.19 110 GLY A C 1
ATOM 873 O O . GLY A 1 110 ? 14.758 -15.523 -10.773 1 93.19 110 GLY A O 1
ATOM 874 N N . ILE A 1 111 ? 13.078 -15.062 -9.328 1 95.94 111 ILE A N 1
ATOM 875 C CA . ILE A 1 111 ? 13.031 -16.406 -8.773 1 95.94 111 ILE A CA 1
ATOM 876 C C . ILE A 1 111 ? 11.617 -16.969 -8.906 1 95.94 111 ILE A C 1
ATOM 878 O O . ILE A 1 111 ? 10.633 -16.25 -8.688 1 95.94 111 ILE A O 1
ATOM 882 N N . SER A 1 112 ? 11.547 -18.234 -9.312 1 97.56 112 SER A N 1
ATOM 883 C CA . SER A 1 112 ? 10.242 -18.891 -9.398 1 97.56 112 SER A CA 1
ATOM 884 C C . SER A 1 112 ? 10.234 -20.188 -8.609 1 97.56 112 SER A C 1
ATOM 886 O O . SER A 1 112 ? 11.273 -20.828 -8.43 1 97.56 112 SER A O 1
ATOM 888 N N . SER A 1 113 ? 9.133 -20.547 -8.086 1 98.12 113 SER A N 1
ATOM 889 C CA . SER A 1 113 ? 8.898 -21.828 -7.414 1 98.12 113 SER A CA 1
ATOM 890 C C . SER A 1 113 ? 7.492 -22.344 -7.684 1 98.12 113 SER A C 1
ATOM 892 O O . SER A 1 113 ? 6.543 -21.562 -7.766 1 98.12 113 SER A O 1
ATOM 894 N N . VAL A 1 114 ? 7.391 -23.625 -7.82 1 98.31 114 VAL A N 1
ATOM 895 C CA . VAL A 1 114 ? 6.098 -24.281 -7.977 1 98.31 114 VAL A CA 1
ATOM 896 C C . VAL A 1 114 ? 5.922 -25.344 -6.895 1 98.31 114 VAL A C 1
ATOM 898 O O . VAL A 1 114 ? 6.848 -26.109 -6.613 1 98.31 114 VAL A O 1
ATOM 901 N N . TYR A 1 115 ? 4.754 -25.359 -6.34 1 97.31 115 TYR A N 1
ATOM 902 C CA . TYR A 1 115 ? 4.395 -26.359 -5.348 1 97.31 115 TYR A CA 1
ATOM 903 C C . TYR A 1 115 ? 3.068 -27.031 -5.699 1 97.31 115 TYR A C 1
ATOM 905 O O . TYR A 1 115 ? 2.146 -26.359 -6.188 1 97.31 115 TYR A O 1
ATOM 913 N N . MET A 1 116 ? 3.029 -28.344 -5.453 1 96.19 116 MET A N 1
ATOM 914 C CA . MET A 1 116 ? 1.783 -29.078 -5.68 1 96.19 116 MET A CA 1
ATOM 915 C C . MET A 1 116 ? 1.42 -29.922 -4.465 1 96.19 116 MET A C 1
ATOM 917 O O . MET A 1 116 ? 2.301 -30.469 -3.801 1 96.19 116 MET A O 1
ATOM 921 N N . TRP A 1 117 ? 0.121 -30 -4.18 1 92.69 117 TRP A N 1
ATOM 922 C CA . TRP A 1 117 ? -0.357 -30.828 -3.076 1 92.69 117 TRP A CA 1
ATOM 923 C C . TRP A 1 117 ? -1.742 -31.391 -3.377 1 92.69 117 TRP A C 1
ATOM 925 O O . TRP A 1 117 ? -2.473 -30.844 -4.207 1 92.69 117 TRP A O 1
ATOM 935 N N . GLU A 1 118 ? -1.985 -32.531 -2.791 1 91.38 118 GLU A N 1
ATOM 936 C CA . GLU A 1 118 ? -3.277 -33.188 -3 1 91.38 118 GLU A CA 1
ATOM 937 C C . GLU A 1 118 ? -4.391 -32.438 -2.262 1 91.38 118 GLU A C 1
ATOM 939 O O . GLU A 1 118 ? -4.16 -31.875 -1.193 1 91.38 118 GLU A O 1
ATOM 944 N N . ASP A 1 119 ? -5.441 -32.469 -3.025 1 83.31 119 ASP A N 1
ATOM 945 C CA . ASP A 1 119 ? -6.652 -31.938 -2.406 1 83.31 119 ASP A CA 1
ATOM 946 C C . ASP A 1 119 ? -7.574 -33.062 -1.945 1 83.31 119 ASP A C 1
ATOM 948 O O . ASP A 1 119 ? -7.543 -34.188 -2.5 1 83.31 119 ASP A O 1
ATOM 952 N N . GLY A 1 120 ? -8.203 -33.031 -0.821 1 78.19 120 GLY A N 1
ATOM 953 C CA . GLY A 1 120 ? -9.062 -34.062 -0.24 1 78.19 120 GLY A CA 1
ATOM 954 C C . GLY A 1 120 ? -10.102 -34.594 -1.209 1 78.19 120 GLY A C 1
ATOM 955 O O . GLY A 1 120 ? -10.68 -35.656 -0.988 1 78.19 120 GLY A O 1
ATOM 956 N N . ASN A 1 121 ? -10.383 -34 -2.33 1 80.25 121 ASN A N 1
ATOM 957 C CA . ASN A 1 121 ? -11.43 -34.375 -3.277 1 80.25 121 ASN A CA 1
ATOM 958 C C . ASN A 1 121 ? -10.844 -35.031 -4.535 1 80.25 121 ASN A C 1
ATOM 960 O O . ASN A 1 121 ? -11.273 -34.719 -5.648 1 80.25 121 ASN A O 1
ATOM 964 N N . GLU A 1 122 ? -9.828 -35.844 -4.469 1 84.38 122 GLU A N 1
ATOM 965 C CA . GLU A 1 122 ? -9.18 -36.594 -5.551 1 84.38 122 GLU A CA 1
ATOM 966 C C . GLU A 1 122 ? -8.617 -35.625 -6.605 1 84.38 122 GLU A C 1
ATOM 968 O O . GLU A 1 122 ? -8.43 -36.031 -7.758 1 84.38 122 GLU A O 1
ATOM 973 N N . GLY A 1 123 ? -8.492 -34.469 -6.406 1 92.12 123 GLY A N 1
ATOM 974 C CA . GLY A 1 123 ? -7.793 -33.469 -7.227 1 92.12 123 GLY A CA 1
ATOM 975 C C . GLY A 1 123 ? -6.516 -32.969 -6.586 1 92.12 123 GLY A C 1
ATOM 976 O O . GLY A 1 123 ? -5.949 -33.625 -5.711 1 92.12 123 GLY A O 1
ATOM 977 N N . PHE A 1 124 ? -5.961 -32.031 -7.215 1 94.88 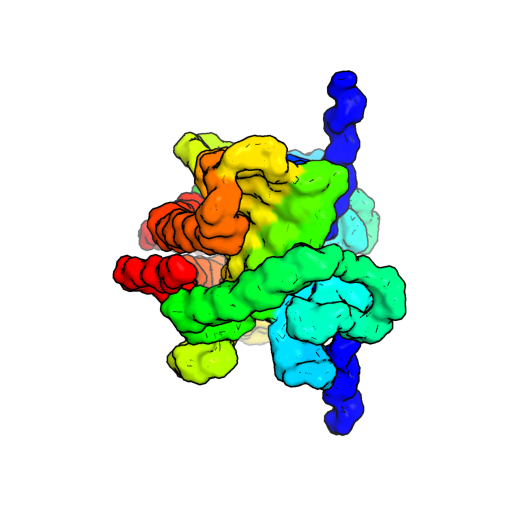124 PHE A N 1
ATOM 978 C CA . PHE A 1 124 ? -4.762 -31.422 -6.629 1 94.88 124 PHE A CA 1
ATOM 979 C C . PHE A 1 124 ? -4.727 -29.922 -6.867 1 94.88 124 PHE A C 1
ATOM 981 O O . PHE A 1 124 ? -5.539 -29.391 -7.621 1 94.88 124 PHE A O 1
ATOM 988 N N . VAL A 1 125 ? -3.879 -29.25 -6.102 1 94.62 125 VAL A N 1
ATOM 989 C CA . VAL A 1 125 ? -3.678 -27.812 -6.227 1 94.62 125 VAL A CA 1
ATOM 990 C C . VAL A 1 125 ? -2.215 -27.516 -6.555 1 94.62 125 VAL A C 1
ATOM 992 O O . VAL A 1 125 ? -1.313 -28.203 -6.055 1 94.62 125 VAL A O 1
ATOM 995 N N . ALA A 1 126 ? -2.049 -26.609 -7.418 1 97 126 ALA A N 1
ATOM 996 C CA . ALA A 1 126 ? -0.709 -26.156 -7.773 1 97 126 ALA A CA 1
ATOM 997 C C . ALA A 1 126 ? -0.555 -24.656 -7.516 1 97 126 ALA A C 1
ATOM 999 O O . ALA A 1 126 ? -1.475 -23.875 -7.781 1 97 126 ALA A O 1
ATOM 1000 N N . CYS A 1 127 ? 0.596 -24.297 -6.988 1 96.56 127 CYS A N 1
ATOM 1001 C CA . CYS A 1 127 ? 0.92 -22.891 -6.746 1 96.56 127 CYS A CA 1
ATOM 1002 C C . CYS A 1 127 ? 2.184 -22.484 -7.496 1 96.56 127 CYS A C 1
ATOM 1004 O O . CYS A 1 127 ? 3.25 -23.062 -7.281 1 96.56 127 CYS A O 1
ATOM 1006 N N . PHE A 1 128 ? 2.006 -21.547 -8.398 1 97.94 128 PHE A N 1
ATOM 1007 C CA . PHE A 1 128 ? 3.117 -21 -9.172 1 97.94 128 PHE A CA 1
ATOM 1008 C C . PHE A 1 128 ? 3.494 -19.609 -8.672 1 97.94 128 PHE A C 1
ATOM 1010 O O . PHE A 1 128 ? 2.65 -18.719 -8.617 1 97.94 128 PHE A O 1
ATOM 1017 N N . LEU A 1 129 ? 4.754 -19.422 -8.312 1 97.31 129 LEU A N 1
ATOM 1018 C CA . LEU A 1 129 ? 5.184 -18.156 -7.719 1 97.31 129 LEU A CA 1
ATOM 1019 C C . LEU A 1 129 ? 6.344 -17.562 -8.5 1 97.31 129 LEU A C 1
ATOM 1021 O O . LEU A 1 129 ? 7.246 -18.281 -8.938 1 97.31 129 LEU A O 1
ATOM 1025 N N . ILE A 1 130 ? 6.332 -16.281 -8.672 1 96.12 130 ILE A N 1
ATOM 1026 C CA . ILE A 1 130 ? 7.469 -15.539 -9.211 1 96.12 130 ILE A CA 1
ATOM 1027 C C . ILE A 1 130 ? 7.746 -14.32 -8.336 1 96.12 130 ILE A C 1
ATOM 1029 O O . ILE A 1 130 ? 6.824 -13.578 -7.992 1 96.12 130 ILE A O 1
ATOM 1033 N N . LYS A 1 131 ? 8.914 -14.156 -7.914 1 94.38 131 LYS A N 1
ATOM 1034 C CA . LYS A 1 131 ? 9.391 -12.961 -7.227 1 94.38 131 LYS A CA 1
ATOM 1035 C C . LYS A 1 131 ? 10.492 -12.273 -8.023 1 94.38 131 LYS A C 1
ATOM 1037 O O . LYS A 1 131 ? 11.492 -12.898 -8.383 1 94.38 131 LYS A O 1
ATOM 1042 N N . LYS A 1 132 ? 10.273 -11.086 -8.359 1 92.44 132 LYS A N 1
ATOM 1043 C CA . LYS A 1 132 ? 11.289 -10.305 -9.062 1 92.44 132 LYS A CA 1
ATOM 1044 C C . LYS A 1 132 ? 11.555 -8.984 -8.344 1 92.44 132 LYS A C 1
ATOM 1046 O O . LYS A 1 132 ? 10.633 -8.211 -8.094 1 92.44 132 LYS A O 1
ATOM 1051 N N . ASP A 1 133 ? 12.82 -8.734 -8.023 1 84.94 133 ASP A N 1
ATOM 1052 C CA . ASP A 1 133 ? 13.242 -7.496 -7.379 1 84.94 133 ASP A CA 1
ATOM 1053 C C . ASP A 1 133 ? 13.969 -6.582 -8.367 1 84.94 133 ASP A C 1
ATOM 1055 O O . ASP A 1 133 ? 14.891 -7.02 -9.062 1 84.94 133 ASP A O 1
ATOM 1059 N N . GLY A 1 134 ? 13.492 -5.484 -8.484 1 72.19 134 GLY A N 1
ATOM 1060 C CA . GLY A 1 134 ? 14.117 -4.531 -9.391 1 72.19 134 GLY A CA 1
ATOM 1061 C C . GLY A 1 134 ? 15.414 -3.955 -8.844 1 72.19 134 GLY A C 1
ATOM 1062 O O . GLY A 1 134 ? 16.156 -3.299 -9.57 1 72.19 134 GLY A O 1
ATOM 1063 N N . SER A 1 135 ? 15.68 -3.973 -7.426 1 58.78 135 SER A N 1
ATOM 1064 C CA . SER A 1 135 ? 16.859 -3.352 -6.855 1 58.78 135 SER A CA 1
ATOM 1065 C C . SER A 1 135 ? 18.141 -4.051 -7.332 1 58.78 135 SER A C 1
ATOM 1067 O O . SER A 1 135 ? 19.172 -3.41 -7.496 1 58.78 135 SER A O 1
ATOM 1069 N N . LYS A 1 136 ? 18.203 -5.371 -7.246 1 51 136 LYS A N 1
ATOM 1070 C CA . LYS A 1 136 ? 19.469 -6.074 -7.418 1 51 136 LYS A CA 1
ATOM 1071 C C . LYS A 1 136 ? 20.016 -5.895 -8.836 1 51 136 LYS A C 1
ATOM 1073 O O . LYS A 1 136 ? 21.219 -6.027 -9.062 1 51 136 LYS A O 1
ATOM 1078 N N . THR A 1 137 ? 19.25 -6.141 -9.828 1 45.62 137 THR A N 1
ATOM 1079 C CA . THR A 1 137 ? 19.938 -5.977 -11.102 1 45.62 137 THR A CA 1
ATOM 1080 C C . THR A 1 137 ? 20.312 -4.512 -11.336 1 45.62 137 THR A C 1
ATOM 1082 O O . THR A 1 137 ? 19.547 -3.611 -11.008 1 45.62 137 THR A O 1
ATOM 1085 N N . GLY A 1 138 ? 21.562 -4.141 -11.102 1 40.69 138 GLY A N 1
ATOM 1086 C CA . GLY A 1 138 ? 22.25 -2.928 -11.5 1 40.69 138 GLY A CA 1
ATOM 1087 C C . GLY A 1 138 ? 21.438 -2.049 -12.43 1 40.69 138 GLY A C 1
ATOM 1088 O O . GLY A 1 138 ? 21.906 -1.009 -12.891 1 40.69 138 GLY A O 1
ATOM 1089 N N . GLN A 1 139 ? 20.594 -2.645 -13.016 1 37.38 139 GLN A N 1
ATOM 1090 C CA . GLN A 1 139 ? 19.906 -1.869 -14.047 1 37.38 139 GLN A CA 1
ATOM 1091 C C . GLN A 1 139 ? 18.953 -0.856 -13.414 1 37.38 139 GLN A C 1
ATOM 1093 O O . GLN A 1 139 ? 18.312 -0.071 -14.125 1 37.38 139 GLN A O 1
ATOM 1098 N N . GLY A 1 140 ? 18.5 -1.167 -12.305 1 38 140 GLY A N 1
ATOM 1099 C CA . GLY A 1 140 ? 18.016 0.048 -11.664 1 38 140 GLY A CA 1
ATOM 1100 C C . GLY A 1 140 ? 19.062 1.145 -11.609 1 38 140 GLY A C 1
ATOM 1101 O O . GLY A 1 140 ? 19.344 1.696 -10.539 1 38 140 GLY A O 1
ATOM 1102 N N . ARG A 1 141 ? 20.094 0.97 -12.445 1 34.75 141 ARG A N 1
ATOM 1103 C CA . ARG A 1 141 ? 21.125 2 -12.492 1 34.75 141 ARG A CA 1
ATOM 1104 C C . ARG A 1 141 ? 20.531 3.383 -12.242 1 34.75 141 ARG A C 1
ATOM 1106 O O . ARG A 1 141 ? 21.266 4.367 -12.117 1 34.75 141 ARG A O 1
ATOM 1113 N N . ARG A 1 142 ? 19.469 3.658 -13.141 1 33.72 142 ARG A N 1
ATOM 1114 C CA . ARG A 1 142 ? 19.328 5.109 -13.102 1 33.72 142 ARG A CA 1
ATOM 1115 C C . ARG A 1 142 ? 18.734 5.562 -11.773 1 33.72 142 ARG A C 1
ATOM 1117 O O . ARG A 1 142 ? 17.672 5.07 -11.359 1 33.72 142 ARG A O 1
ATOM 1124 N N . GLY A 1 143 ? 19.297 6.012 -10.82 1 38.88 143 GLY A N 1
ATOM 1125 C CA . GLY A 1 143 ? 19.422 6.656 -9.523 1 38.88 143 GLY A CA 1
ATOM 1126 C C . GLY A 1 143 ? 18.141 6.645 -8.719 1 38.88 143 GLY A C 1
ATOM 1127 O O . GLY A 1 143 ? 18.141 6.98 -7.531 1 38.88 143 GLY A O 1
ATOM 1128 N N . TYR A 1 144 ? 16.969 6.848 -9.234 1 43.88 144 TYR A N 1
ATOM 1129 C CA . TYR A 1 144 ? 15.93 7.355 -8.344 1 43.88 144 TYR A CA 1
ATOM 1130 C C . TYR A 1 144 ? 15.07 6.219 -7.793 1 43.88 144 TYR A C 1
ATOM 1132 O O . TYR A 1 144 ? 14.281 6.418 -6.867 1 43.88 144 TYR A O 1
ATOM 1140 N N . LEU A 1 145 ? 14.68 5.215 -8.609 1 49.97 145 LEU A N 1
ATOM 1141 C CA . LEU A 1 145 ? 13.867 4.184 -7.977 1 49.97 145 LEU A CA 1
ATOM 1142 C C . LEU A 1 145 ? 14.742 3.205 -7.199 1 49.97 145 LEU A C 1
ATOM 1144 O O . LEU A 1 145 ? 15.539 2.469 -7.793 1 49.97 145 LEU A O 1
ATOM 1148 N N . GLU A 1 146 ? 14.992 3.307 -5.977 1 59.09 146 GLU A N 1
ATOM 1149 C CA . GLU A 1 146 ? 15.953 2.484 -5.238 1 59.09 146 GLU A CA 1
ATOM 1150 C C . GLU A 1 146 ? 15.484 1.032 -5.168 1 59.09 146 GLU A C 1
ATOM 1152 O O . GLU A 1 146 ? 16.281 0.111 -5.379 1 59.09 146 GLU A O 1
ATOM 1157 N N . GLU A 1 147 ? 13.938 0.862 -4.645 1 71.94 147 GLU A N 1
ATOM 1158 C CA . GLU A 1 147 ? 13.594 -0.539 -4.418 1 71.94 147 GLU A CA 1
ATOM 1159 C C . GLU A 1 147 ? 12.188 -0.852 -4.922 1 71.94 147 GLU A C 1
ATOM 1161 O O . GLU A 1 147 ? 11.234 -0.148 -4.59 1 71.94 147 GLU A O 1
ATOM 1166 N N . GLY A 1 148 ? 12.055 -1.675 -6.047 1 81.31 148 GLY A N 1
ATOM 1167 C CA . GLY A 1 148 ? 10.781 -2.178 -6.531 1 81.31 148 GLY A CA 1
ATOM 1168 C C . GLY A 1 148 ? 10.719 -3.691 -6.594 1 81.31 148 GLY A C 1
ATOM 1169 O O . GLY A 1 148 ? 11.734 -4.352 -6.824 1 81.31 148 GLY A O 1
ATOM 1170 N N . ALA A 1 149 ? 9.586 -4.219 -6.281 1 86 149 ALA A N 1
ATOM 1171 C CA . ALA A 1 149 ? 9.422 -5.668 -6.312 1 86 149 ALA A CA 1
ATOM 1172 C C . ALA A 1 149 ? 8.094 -6.055 -6.953 1 86 149 ALA A C 1
ATOM 1174 O O . ALA A 1 149 ? 7.086 -5.363 -6.773 1 86 149 ALA A O 1
ATOM 1175 N N . TRP A 1 150 ? 8.156 -7.082 -7.699 1 90.31 150 TRP A N 1
ATOM 1176 C CA . TRP A 1 150 ? 7 -7.688 -8.352 1 90.31 150 TRP A CA 1
ATOM 1177 C C . TRP A 1 150 ? 6.828 -9.141 -7.914 1 90.31 150 TRP A C 1
ATOM 1179 O O . TRP A 1 150 ? 7.738 -9.953 -8.078 1 90.31 150 TRP A O 1
ATOM 1189 N N . ASP A 1 151 ? 5.672 -9.438 -7.367 1 92.62 151 ASP A N 1
ATOM 1190 C CA . ASP A 1 151 ? 5.34 -10.805 -6.969 1 92.62 151 ASP A CA 1
ATOM 1191 C C . ASP A 1 151 ? 4.105 -11.312 -7.711 1 92.62 151 ASP A C 1
ATOM 1193 O O . ASP A 1 151 ? 3.062 -10.656 -7.715 1 92.62 151 ASP A O 1
ATOM 1197 N N . ALA A 1 152 ? 4.25 -12.383 -8.344 1 94.69 152 ALA A N 1
ATOM 1198 C CA . ALA A 1 152 ? 3.121 -13.047 -9 1 94.69 152 ALA A CA 1
ATOM 1199 C C . ALA A 1 152 ? 2.814 -14.383 -8.328 1 94.69 152 ALA A C 1
ATOM 1201 O O . ALA A 1 152 ? 3.713 -15.195 -8.117 1 94.69 152 ALA A O 1
ATOM 1202 N N . ILE A 1 153 ? 1.555 -14.555 -8.023 1 94.06 153 ILE A N 1
ATOM 1203 C CA . ILE A 1 153 ? 1.103 -15.781 -7.379 1 94.06 153 ILE A CA 1
ATOM 1204 C C . ILE A 1 153 ? -0.063 -16.375 -8.164 1 94.06 153 ILE A C 1
ATOM 1206 O O . ILE A 1 153 ? -1.108 -15.742 -8.312 1 94.06 153 ILE A O 1
ATOM 1210 N N . HIS A 1 154 ? 0.08 -17.547 -8.664 1 96 154 HIS A N 1
ATOM 1211 C CA . HIS A 1 154 ? -0.963 -18.266 -9.383 1 96 154 HIS A CA 1
ATOM 1212 C C . HIS A 1 154 ? -1.318 -19.578 -8.68 1 96 154 HIS A C 1
ATOM 1214 O O . HIS A 1 154 ? -0.49 -20.484 -8.594 1 96 154 HIS A O 1
ATOM 1220 N N . VAL A 1 155 ? -2.535 -19.625 -8.219 1 95.75 155 VAL A N 1
ATOM 1221 C CA . VAL A 1 155 ? -3.012 -20.844 -7.586 1 95.75 155 VAL A CA 1
ATOM 1222 C C . VAL A 1 155 ? -4.055 -21.531 -8.477 1 95.75 155 VAL A C 1
ATOM 1224 O O . VAL A 1 155 ? -5.062 -20.906 -8.836 1 95.75 155 VAL A O 1
ATOM 1227 N N . ILE A 1 156 ? -3.826 -22.766 -8.82 1 97 156 ILE A N 1
ATOM 1228 C CA . ILE A 1 156 ? -4.738 -23.5 -9.695 1 97 156 ILE A CA 1
ATOM 1229 C C . ILE A 1 156 ? -5.277 -24.734 -8.961 1 97 156 ILE A C 1
ATOM 1231 O O . ILE A 1 156 ? -4.508 -25.594 -8.531 1 97 156 ILE A O 1
ATOM 1235 N N . GLU A 1 157 ? -6.516 -24.797 -8.875 1 95.12 157 GLU A N 1
ATOM 1236 C CA . GLU A 1 157 ? -7.199 -25.984 -8.383 1 95.12 157 GLU A CA 1
ATOM 1237 C C . GLU A 1 157 ? -7.633 -26.891 -9.531 1 95.12 157 GLU A C 1
ATOM 1239 O O . GLU A 1 157 ? -8.32 -26.438 -10.453 1 95.12 157 GLU A O 1
ATOM 1244 N N . VAL A 1 158 ? -7.211 -28.109 -9.461 1 95.38 158 VAL A N 1
ATOM 1245 C CA . VAL A 1 158 ? -7.539 -29.094 -10.492 1 95.38 158 VAL A CA 1
ATOM 1246 C C . VAL A 1 158 ? -8.5 -30.141 -9.93 1 95.38 158 VAL A C 1
ATOM 1248 O O . VAL A 1 158 ? -8.195 -30.781 -8.914 1 95.38 158 VAL A O 1
ATOM 1251 N N . GLY A 1 159 ? -9.57 -30.281 -10.547 1 93 159 GLY A N 1
ATOM 1252 C CA . GLY A 1 159 ? -10.555 -31.266 -10.117 1 93 159 GLY A CA 1
ATOM 1253 C C . GLY A 1 159 ? -10.156 -32.688 -10.453 1 93 159 GLY A C 1
ATOM 1254 O O . GLY A 1 159 ? -9.109 -32.938 -11.062 1 93 159 GLY A O 1
ATOM 1255 N N . PRO A 1 160 ? -11.047 -33.594 -9.953 1 90.44 160 PRO A N 1
ATOM 1256 C CA . PRO A 1 160 ? -10.766 -35 -10.234 1 90.44 160 PRO A CA 1
ATOM 1257 C C . PRO A 1 160 ? -10.805 -35.344 -11.727 1 90.44 160 PRO A C 1
ATOM 1259 O O . PRO A 1 160 ? -11.547 -34.688 -12.477 1 90.44 160 PRO A O 1
ATOM 1262 N N . GLU A 1 161 ? -9.984 -36.312 -12.07 1 82.44 161 GLU A N 1
ATOM 1263 C CA . GLU A 1 161 ? -9.93 -36.75 -13.461 1 82.44 161 GLU A CA 1
ATOM 1264 C C . GLU A 1 161 ? -10.984 -37.812 -13.734 1 82.44 161 GLU A C 1
ATOM 1266 O O . GLU A 1 161 ? -10.68 -39 -13.758 1 82.44 161 GLU A O 1
ATOM 1271 N N . GLU A 1 162 ? -12.141 -37.531 -13.641 1 74.94 162 GLU A N 1
ATOM 1272 C CA . GLU A 1 162 ? -13.148 -38.562 -13.867 1 74.94 162 GLU A CA 1
ATOM 1273 C C . GLU A 1 162 ? -13.492 -38.688 -15.344 1 74.94 162 GLU A C 1
ATOM 1275 O O . GLU A 1 162 ? -13.852 -39.75 -15.82 1 74.94 162 GLU A O 1
ATOM 1280 N N . GLU A 1 163 ? -13.461 -37.562 -15.961 1 77.38 163 GLU A N 1
ATOM 1281 C CA . GLU A 1 163 ? -13.867 -37.531 -17.359 1 77.38 163 GLU A CA 1
ATOM 1282 C C . GLU A 1 163 ? -12.719 -37.062 -18.25 1 77.38 163 GLU A C 1
ATOM 1284 O O . GLU A 1 163 ? -11.586 -36.906 -17.797 1 77.38 163 GLU A O 1
ATOM 1289 N N . GLU A 1 164 ? -13 -37.062 -19.5 1 88.44 164 GLU A N 1
ATOM 1290 C CA . GLU A 1 164 ? -12.062 -36.562 -20.5 1 88.44 164 GLU A CA 1
ATOM 1291 C C . GLU A 1 164 ? -11.664 -35.125 -20.203 1 88.44 164 GLU A C 1
ATOM 1293 O O . GLU A 1 164 ? -10.562 -34.688 -20.531 1 88.44 164 GLU A O 1
ATOM 1298 N N . ASN A 1 165 ? -12.562 -34.531 -19.453 1 92.62 165 ASN A N 1
ATOM 1299 C CA . ASN A 1 165 ? -12.336 -33.125 -19.078 1 92.62 165 ASN A CA 1
ATOM 1300 C C . ASN A 1 165 ? -12.32 -32.969 -17.562 1 92.62 165 ASN A C 1
ATOM 1302 O O . ASN A 1 165 ? -12.938 -33.75 -16.844 1 92.62 165 ASN A O 1
ATOM 1306 N N . THR A 1 166 ? -11.484 -32.094 -17.156 1 93.75 166 THR A N 1
ATOM 1307 C CA . THR A 1 166 ? -11.453 -31.75 -15.734 1 93.75 166 THR A CA 1
ATOM 1308 C C . THR A 1 166 ? -11.578 -30.25 -15.539 1 93.75 166 THR A C 1
ATOM 1310 O O . THR A 1 166 ? -11.32 -29.469 -16.453 1 93.75 166 THR A O 1
ATOM 1313 N N . ASN A 1 167 ? -12.031 -29.922 -14.375 1 94.5 167 ASN A N 1
ATOM 1314 C CA . ASN A 1 167 ? -12.227 -28.516 -14.031 1 94.5 167 ASN A CA 1
ATOM 1315 C C . ASN A 1 167 ? -10.953 -27.891 -13.453 1 94.5 167 ASN A C 1
ATOM 1317 O O . ASN A 1 167 ? -10.32 -28.484 -12.578 1 94.5 167 ASN A O 1
ATOM 1321 N N . TYR A 1 168 ? -10.609 -26.75 -14.016 1 96.12 168 TYR A N 1
ATOM 1322 C CA . TYR A 1 168 ? -9.5 -25.953 -13.5 1 96.12 168 TYR A CA 1
ATOM 1323 C C . TYR A 1 168 ? -9.992 -24.609 -12.977 1 96.12 168 TYR A C 1
ATOM 1325 O O . TYR A 1 168 ? -10.75 -23.906 -13.656 1 96.12 168 TYR A O 1
ATOM 1333 N N . ARG A 1 169 ? -9.602 -24.234 -11.773 1 95.19 169 ARG A N 1
ATOM 1334 C CA . ARG A 1 169 ? -9.875 -22.906 -11.227 1 95.19 169 ARG A CA 1
ATOM 1335 C C . ARG A 1 169 ? -8.586 -22.172 -10.883 1 95.19 169 ARG A C 1
ATOM 1337 O O . ARG A 1 169 ? -7.871 -22.562 -9.953 1 95.19 169 ARG A O 1
ATOM 1344 N N . LEU A 1 170 ? -8.328 -21.109 -11.617 1 96.62 170 LEU A N 1
ATOM 1345 C CA . LEU A 1 170 ? -7.105 -20.328 -11.445 1 96.62 170 LEU A CA 1
ATOM 1346 C C . LEU A 1 170 ? -7.391 -19.031 -10.695 1 96.62 170 LEU A C 1
ATOM 1348 O O . LEU A 1 170 ? -8.312 -18.297 -11.055 1 96.62 170 LEU A O 1
ATOM 1352 N N . THR A 1 171 ? -6.645 -18.797 -9.594 1 93.06 171 THR A N 1
ATOM 1353 C CA . THR A 1 171 ? -6.621 -17.516 -8.906 1 93.06 171 THR A CA 1
ATOM 1354 C C . THR A 1 171 ? -5.227 -16.891 -8.977 1 93.06 171 THR A C 1
ATOM 1356 O O . THR A 1 171 ? -4.262 -17.453 -8.461 1 93.06 171 THR A O 1
ATOM 1359 N N . SER A 1 172 ? -5.184 -15.719 -9.602 1 93.88 172 SER A N 1
ATOM 1360 C CA . SER A 1 172 ? -3.891 -15.062 -9.742 1 93.88 172 SER A CA 1
ATOM 1361 C C . SER A 1 172 ? -3.859 -13.742 -8.984 1 93.88 172 SER A C 1
ATOM 1363 O O . SER A 1 172 ? -4.816 -12.961 -9.039 1 93.88 172 SER A O 1
ATOM 1365 N N . THR A 1 173 ? -2.762 -13.523 -8.289 1 91.19 173 THR A N 1
ATOM 1366 C CA . THR A 1 173 ? -2.518 -12.273 -7.582 1 91.19 173 THR A CA 1
ATOM 1367 C C . THR A 1 173 ? -1.154 -11.695 -7.957 1 91.19 173 THR A C 1
ATOM 1369 O O . THR A 1 173 ? -0.151 -12.414 -7.957 1 91.19 173 THR A O 1
ATOM 1372 N N . VAL A 1 174 ? -1.161 -10.469 -8.305 1 92.06 174 VAL A N 1
ATOM 1373 C CA . VAL A 1 174 ? 0.083 -9.742 -8.531 1 92.06 174 VAL A CA 1
ATOM 1374 C C . VAL A 1 174 ? 0.239 -8.641 -7.488 1 92.06 174 VAL A C 1
ATOM 1376 O O . VAL A 1 174 ? -0.716 -7.914 -7.191 1 92.06 174 VAL A O 1
ATOM 1379 N N . MET A 1 175 ? 1.431 -8.602 -6.949 1 88.81 175 MET A N 1
ATOM 1380 C CA . MET A 1 175 ? 1.727 -7.586 -5.941 1 88.81 175 MET A CA 1
ATOM 1381 C C . MET A 1 175 ? 2.922 -6.734 -6.359 1 88.81 175 MET A C 1
ATOM 1383 O O . MET A 1 175 ? 3.934 -7.266 -6.824 1 88.81 175 MET A O 1
ATOM 1387 N N . LEU A 1 176 ? 2.77 -5.414 -6.145 1 85.81 176 LEU A N 1
ATOM 1388 C CA . LEU A 1 176 ? 3.828 -4.457 -6.449 1 85.81 176 LEU A CA 1
ATOM 1389 C C . LEU A 1 176 ? 4.203 -3.648 -5.211 1 85.81 176 LEU A C 1
ATOM 1391 O O . LEU A 1 176 ? 3.326 -3.223 -4.453 1 85.81 176 LEU A O 1
ATOM 1395 N N . THR A 1 177 ? 5.465 -3.531 -5.012 1 82.69 177 THR A N 1
ATOM 1396 C CA . THR A 1 177 ? 5.969 -2.637 -3.979 1 82.69 177 THR A CA 1
ATOM 1397 C C . THR A 1 177 ? 7.062 -1.73 -4.535 1 82.69 177 THR A C 1
ATOM 1399 O O . THR A 1 177 ? 7.953 -2.191 -5.254 1 82.69 177 THR A O 1
ATOM 1402 N N . LEU A 1 178 ? 6.918 -0.453 -4.277 1 81 178 LEU A N 1
ATOM 1403 C CA . LEU A 1 178 ? 7.891 0.54 -4.719 1 81 178 LEU A CA 1
ATOM 1404 C C . LEU A 1 178 ? 8.242 1.498 -3.588 1 81 178 LEU A C 1
ATOM 1406 O O . LEU A 1 178 ? 7.355 2.01 -2.902 1 81 178 LEU A O 1
ATOM 1410 N N . THR A 1 179 ? 9.531 1.647 -3.363 1 78.44 179 THR A N 1
ATOM 1411 C CA . THR A 1 179 ? 9.977 2.621 -2.375 1 78.44 179 THR A CA 1
ATOM 1412 C C . THR A 1 179 ? 11.117 3.471 -2.926 1 78.44 179 THR A C 1
ATOM 1414 O O . THR A 1 179 ? 12.016 2.953 -3.598 1 78.44 179 THR A O 1
ATOM 1417 N N . THR A 1 180 ? 10.938 4.762 -2.781 1 74.12 180 THR A N 1
ATOM 1418 C CA . THR A 1 180 ? 12.016 5.68 -3.121 1 74.12 180 THR A CA 1
ATOM 1419 C C . THR A 1 180 ? 12.375 6.562 -1.929 1 74.12 180 THR A C 1
ATOM 1421 O O . THR A 1 180 ? 11.5 6.941 -1.147 1 74.12 180 THR A O 1
ATOM 1424 N N . ASN A 1 181 ? 13.641 6.609 -1.629 1 72.31 181 ASN A N 1
ATOM 1425 C CA . ASN A 1 181 ? 14.109 7.527 -0.597 1 72.31 181 ASN A CA 1
ATOM 1426 C C . ASN A 1 181 ? 15.141 8.508 -1.146 1 72.31 181 ASN A C 1
ATOM 1428 O O . ASN A 1 181 ? 16.266 8.125 -1.437 1 72.31 181 ASN A O 1
ATOM 1432 N N . ASN A 1 182 ? 14.578 9.648 -1.576 1 66.62 182 ASN A N 1
ATOM 1433 C CA . ASN A 1 182 ? 15.477 10.695 -2.047 1 66.62 182 ASN A CA 1
ATOM 1434 C C . ASN A 1 182 ? 15.469 11.898 -1.107 1 66.62 182 ASN A C 1
ATOM 1436 O O . ASN A 1 182 ? 14.398 12.375 -0.711 1 66.62 182 ASN A O 1
ATOM 1440 N N . GLU A 1 183 ? 16.594 12.195 -0.707 1 60.59 183 GLU A N 1
ATOM 1441 C CA . GLU A 1 183 ? 16.734 13.32 0.211 1 60.59 183 GLU A CA 1
ATOM 1442 C C . GLU A 1 183 ? 16.031 14.562 -0.321 1 60.59 183 GLU A C 1
ATOM 1444 O O . GLU A 1 183 ? 15.422 15.312 0.444 1 60.59 183 GLU A O 1
ATOM 1449 N N . SER A 1 184 ? 16.094 14.828 -1.7 1 61.19 184 SER A N 1
ATOM 1450 C CA . SER A 1 184 ? 15.578 16.062 -2.266 1 61.19 184 SER A CA 1
ATOM 1451 C C . SER A 1 184 ? 14.07 15.984 -2.484 1 61.19 184 SER A C 1
ATOM 1453 O O . SER A 1 184 ? 13.352 16.969 -2.264 1 61.19 184 SER A O 1
ATOM 1455 N N . SER A 1 185 ? 13.609 14.742 -2.814 1 61.09 185 SER A N 1
ATOM 1456 C CA . SER A 1 185 ? 12.219 14.641 -3.244 1 61.09 185 SER A CA 1
ATOM 1457 C C . SER A 1 185 ? 11.352 13.992 -2.168 1 61.09 185 SER A C 1
ATOM 1459 O O . SER A 1 185 ? 10.117 14.008 -2.26 1 61.09 185 SER A O 1
ATOM 1461 N N . GLY A 1 186 ? 12.023 13.594 -1.118 1 74 186 GLY A N 1
ATOM 1462 C CA . GLY A 1 186 ? 11.234 12.984 -0.055 1 74 186 GLY A CA 1
ATOM 1463 C C . GLY A 1 186 ? 11.109 11.477 -0.193 1 74 186 GLY A C 1
ATOM 1464 O O . GLY A 1 186 ? 11.891 10.844 -0.908 1 74 186 GLY A O 1
ATOM 1465 N N . THR A 1 187 ? 10.375 10.969 0.689 1 79.75 187 THR A N 1
ATOM 1466 C CA . THR A 1 187 ? 10.164 9.523 0.724 1 79.75 187 THR A CA 1
ATOM 1467 C C . THR A 1 187 ? 8.828 9.156 0.087 1 79.75 187 THR A C 1
ATOM 1469 O O . THR A 1 187 ? 7.816 9.805 0.337 1 79.75 187 THR A O 1
ATOM 1472 N N . PHE A 1 188 ? 8.945 8.227 -0.87 1 83.62 188 PHE A N 1
ATOM 1473 C CA . PHE A 1 188 ? 7.746 7.734 -1.54 1 83.62 188 PHE A CA 1
ATOM 1474 C C . PHE A 1 188 ? 7.629 6.219 -1.398 1 83.62 188 PHE A C 1
ATOM 1476 O O . PHE A 1 188 ? 8.625 5.504 -1.511 1 83.62 188 PHE A O 1
ATOM 1483 N N . SER A 1 189 ? 6.441 5.777 -1.019 1 82.75 189 SER A N 1
ATOM 1484 C CA . SER A 1 189 ? 6.172 4.344 -0.943 1 82.75 189 SER A CA 1
ATOM 1485 C C . SER A 1 189 ? 4.824 4.004 -1.572 1 82.75 189 SER A C 1
ATOM 1487 O O . SER A 1 189 ? 3.846 4.73 -1.387 1 82.75 189 SER A O 1
ATOM 1489 N N . LEU A 1 190 ? 4.852 2.943 -2.305 1 84 190 LEU A N 1
ATOM 1490 C CA . LEU A 1 190 ? 3.629 2.479 -2.949 1 84 190 LEU A CA 1
ATOM 1491 C C . LEU A 1 190 ? 3.52 0.959 -2.877 1 84 190 LEU A C 1
ATOM 1493 O O . LEU A 1 190 ? 4.504 0.251 -3.1 1 84 190 LEU A O 1
ATOM 1497 N N . SER A 1 191 ? 2.406 0.525 -2.514 1 82.75 191 SER A N 1
ATOM 1498 C CA . SER A 1 191 ? 2.107 -0.903 -2.525 1 82.75 191 SER A CA 1
ATOM 1499 C C . SER A 1 191 ? 0.715 -1.171 -3.09 1 82.75 191 SER A C 1
ATOM 1501 O O . SER A 1 191 ? -0.23 -0.435 -2.799 1 82.75 191 SER A O 1
ATOM 1503 N N . GLY A 1 192 ? 0.665 -2.215 -3.84 1 82.94 192 GLY A N 1
ATOM 1504 C CA . GLY A 1 192 ? -0.622 -2.562 -4.422 1 82.94 192 GLY A CA 1
ATOM 1505 C C . GLY A 1 192 ? -0.712 -4.016 -4.848 1 82.94 192 GLY A C 1
ATOM 1506 O O . GLY A 1 192 ? 0.295 -4.727 -4.863 1 82.94 192 GLY A O 1
ATOM 1507 N N . SER A 1 193 ? -1.945 -4.395 -5.141 1 85.25 193 SER A N 1
ATOM 1508 C CA . SER A 1 193 ? -2.172 -5.762 -5.598 1 85.25 193 SER A CA 1
ATOM 1509 C C . SER A 1 193 ? -3.439 -5.863 -6.438 1 85.25 193 SER A C 1
ATOM 1511 O O . SER A 1 193 ? -4.363 -5.059 -6.277 1 85.25 193 SER A O 1
ATOM 1513 N N . ILE A 1 194 ? -3.438 -6.781 -7.355 1 87.06 194 ILE A N 1
ATOM 1514 C CA . ILE A 1 194 ? -4.609 -7.109 -8.164 1 87.06 194 ILE A CA 1
ATOM 1515 C C . ILE A 1 194 ? -4.812 -8.625 -8.18 1 87.06 194 ILE A C 1
ATOM 1517 O O . ILE A 1 194 ? -3.846 -9.383 -8.266 1 87.06 194 ILE A O 1
ATOM 1521 N N . ARG A 1 195 ? -6.035 -9 -8.023 1 88.69 195 ARG A N 1
ATOM 1522 C CA . ARG A 1 195 ? -6.383 -10.414 -8.008 1 88.69 195 ARG A CA 1
ATOM 1523 C C . ARG A 1 195 ? -7.523 -10.711 -8.984 1 88.69 195 ARG A C 1
ATOM 1525 O O . ARG A 1 195 ? -8.5 -9.961 -9.039 1 88.69 195 ARG A O 1
ATOM 1532 N N . ARG A 1 196 ? -7.371 -11.734 -9.711 1 90.75 196 ARG A N 1
ATOM 1533 C CA . ARG A 1 196 ? -8.398 -12.195 -10.641 1 90.75 196 ARG A CA 1
ATOM 1534 C C . ARG A 1 196 ? -8.531 -13.719 -10.602 1 90.75 196 ARG A C 1
ATOM 1536 O O . ARG A 1 196 ? -7.59 -14.414 -10.219 1 90.75 196 ARG A O 1
ATOM 1543 N N . GLN A 1 197 ? -9.711 -14.109 -11.031 1 90.88 197 GLN A N 1
ATOM 1544 C CA . GLN A 1 197 ? -9.977 -15.547 -11.055 1 90.88 197 GLN A CA 1
ATOM 1545 C C . GLN A 1 197 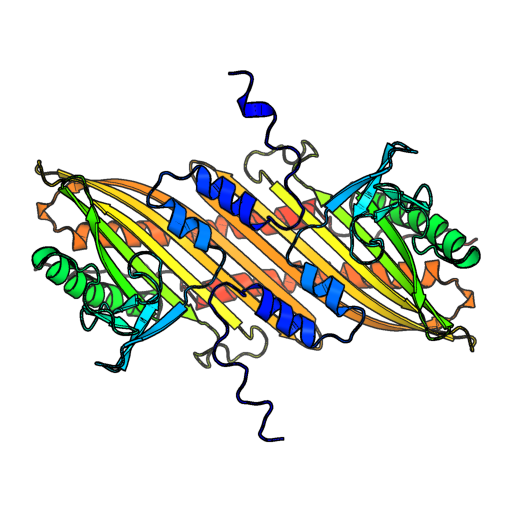? -10.57 -15.969 -12.398 1 90.88 197 GLN A C 1
ATOM 1547 O O . GLN A 1 197 ? -11.258 -15.188 -13.055 1 90.88 197 GLN A O 1
ATOM 1552 N N . MET A 1 198 ? -10.234 -17.234 -12.797 1 93.25 198 MET A N 1
ATOM 1553 C CA . MET A 1 198 ? -10.789 -17.828 -14.008 1 93.25 198 MET A CA 1
ATOM 1554 C C . MET A 1 198 ? -11.031 -19.328 -13.82 1 93.25 198 MET A C 1
ATOM 1556 O O . MET A 1 198 ? -10.227 -20.016 -13.195 1 93.25 198 MET A O 1
ATOM 1560 N N . THR A 1 199 ? -12.141 -19.781 -14.383 1 94.25 199 THR A N 1
ATOM 1561 C CA . THR A 1 199 ? -12.469 -21.203 -14.375 1 94.25 199 THR A CA 1
ATOM 1562 C C . THR A 1 199 ? -12.602 -21.734 -15.797 1 94.25 199 THR A C 1
ATOM 1564 O O . THR A 1 199 ? -13.188 -21.078 -16.656 1 94.25 199 THR A O 1
ATOM 1567 N N . MET A 1 200 ? -12.016 -22.922 -15.984 1 95.31 200 MET A N 1
ATOM 1568 C CA . MET A 1 200 ? -12.094 -23.578 -17.297 1 95.31 200 MET A CA 1
ATOM 1569 C C . MET A 1 200 ? -12.258 -25.078 -17.141 1 95.31 200 MET A C 1
ATOM 1571 O O . MET A 1 200 ? -11.766 -25.672 -16.172 1 95.31 200 MET A O 1
ATOM 1575 N N . LYS A 1 201 ? -12.953 -25.656 -18.078 1 95.19 201 LYS A N 1
ATOM 1576 C CA . LYS A 1 201 ? -12.984 -27.109 -18.25 1 95.19 201 LYS A CA 1
ATOM 1577 C C . LYS A 1 201 ? -12.141 -27.531 -19.453 1 95.19 201 LYS A C 1
ATOM 1579 O O . LYS A 1 201 ? -12.445 -27.172 -20.594 1 95.19 201 LYS A O 1
ATOM 1584 N N . LEU A 1 202 ? -11.102 -28.281 -19.141 1 95.25 202 LEU A N 1
ATOM 1585 C CA . LEU A 1 202 ? -10.141 -28.609 -20.188 1 95.25 202 LEU A CA 1
ATOM 1586 C C . LEU A 1 202 ? -9.891 -30.109 -20.25 1 95.25 202 LEU A C 1
ATOM 1588 O O . LEU A 1 202 ? -10.039 -30.797 -19.234 1 95.25 202 LEU A O 1
ATOM 1592 N N . SER A 1 203 ? -9.445 -30.5 -21.406 1 94.94 203 SER A N 1
ATOM 1593 C CA . SER A 1 203 ? -9.125 -31.906 -21.609 1 94.94 203 SER A CA 1
ATOM 1594 C C . SER A 1 203 ? -7.82 -32.281 -20.922 1 94.94 203 SER A C 1
ATOM 1596 O O . SER A 1 203 ? -6.816 -31.578 -21.047 1 94.94 203 SER A O 1
ATOM 1598 N N . VAL A 1 204 ? -7.816 -33.406 -20.266 1 92.44 204 VAL A N 1
ATOM 1599 C CA . VAL A 1 204 ? -6.629 -33.875 -19.562 1 92.44 204 VAL A CA 1
ATOM 1600 C C . VAL A 1 204 ? -5.637 -34.469 -20.578 1 92.44 204 VAL A C 1
ATOM 1602 O O . VAL A 1 204 ? -4.445 -34.594 -20.281 1 92.44 204 VAL A O 1
ATOM 1605 N N . ALA A 1 205 ? -6.109 -34.812 -21.703 1 90.69 205 ALA A N 1
ATOM 1606 C CA . ALA A 1 205 ? -5.273 -35.406 -22.75 1 90.69 205 ALA A CA 1
ATOM 1607 C C . ALA A 1 205 ? -4.129 -34.469 -23.125 1 90.69 205 ALA A C 1
ATOM 1609 O O . ALA A 1 205 ? -3.049 -34.938 -23.5 1 90.69 205 ALA A O 1
ATOM 1610 N N . ASP A 1 206 ? -4.23 -33.25 -22.984 1 88.56 206 ASP A N 1
ATOM 1611 C CA . ASP A 1 206 ? -3.215 -32.25 -23.328 1 88.56 206 ASP A CA 1
ATOM 1612 C C . ASP A 1 206 ? -2.152 -32.156 -22.234 1 88.56 206 ASP A C 1
ATOM 1614 O O . ASP A 1 206 ? -1.07 -31.625 -22.453 1 88.56 206 ASP A O 1
ATOM 1618 N N . GLY A 1 207 ? -2.463 -32.688 -21.047 1 93.44 207 GLY A N 1
ATOM 1619 C CA . GLY A 1 207 ? -1.555 -32.625 -19.922 1 93.44 207 GLY A CA 1
ATOM 1620 C C . GLY A 1 207 ? -1.861 -31.5 -18.969 1 93.44 207 GLY A C 1
ATOM 1621 O O . GLY A 1 207 ? -2.145 -30.375 -19.406 1 93.44 207 GLY A O 1
ATOM 1622 N N . HIS A 1 208 ? -1.792 -31.719 -17.781 1 94.94 208 HIS A N 1
ATOM 1623 C CA . HIS A 1 208 ? -2.105 -30.719 -16.766 1 94.94 208 HIS A CA 1
ATOM 1624 C C . HIS A 1 208 ? -1.183 -29.5 -16.891 1 94.94 208 HIS A C 1
ATOM 1626 O O . HIS A 1 208 ? -1.63 -28.359 -16.766 1 94.94 208 HIS A O 1
ATOM 1632 N N . LEU A 1 209 ? 0.103 -29.75 -17.109 1 96.19 209 LEU A N 1
ATOM 1633 C CA . LEU A 1 209 ? 1.071 -28.672 -17.172 1 96.19 209 LEU A CA 1
ATOM 1634 C C . LEU A 1 209 ? 0.792 -27.75 -18.359 1 96.19 209 LEU A C 1
ATOM 1636 O O . LEU A 1 209 ? 0.899 -26.531 -18.234 1 96.19 209 LEU A O 1
ATOM 1640 N N . CYS A 1 210 ? 0.474 -28.328 -19.438 1 95.5 210 CYS A N 1
ATOM 1641 C CA . CYS A 1 210 ? 0.115 -27.531 -20.609 1 95.5 210 CYS A CA 1
ATOM 1642 C C . CYS A 1 210 ? -1.11 -26.672 -20.344 1 95.5 210 CYS A C 1
ATOM 1644 O O . CYS A 1 210 ? -1.119 -25.484 -20.641 1 95.5 210 CYS A O 1
ATOM 1646 N N . ASN A 1 211 ? -2.137 -27.281 -19.781 1 96.38 211 ASN A N 1
ATOM 1647 C CA . ASN A 1 211 ? -3.365 -26.562 -19.453 1 96.38 211 ASN A CA 1
ATOM 1648 C C . ASN A 1 211 ? -3.104 -25.422 -18.469 1 96.38 211 ASN A C 1
ATOM 1650 O O . ASN A 1 211 ? -3.551 -24.297 -18.688 1 96.38 211 ASN A O 1
ATOM 1654 N N . MET A 1 212 ? -2.359 -25.688 -17.438 1 97 212 MET A N 1
ATOM 1655 C CA . MET A 1 212 ? -2.062 -24.688 -16.406 1 97 212 MET A CA 1
ATOM 1656 C C . MET A 1 212 ? -1.218 -23.562 -16.984 1 97 212 MET A C 1
ATOM 1658 O O . MET A 1 212 ? -1.461 -22.391 -16.703 1 97 212 MET A O 1
ATOM 1662 N N . GLY A 1 213 ? -0.221 -23.953 -17.781 1 96.44 213 GLY A N 1
ATOM 1663 C CA . GLY A 1 213 ? 0.612 -22.953 -18.422 1 96.44 213 GLY A CA 1
ATOM 1664 C C . GLY A 1 213 ? -0.175 -21.984 -19.281 1 96.44 213 GLY A C 1
ATOM 1665 O O . GLY A 1 213 ? 0.034 -20.766 -19.219 1 96.44 213 GLY A O 1
ATOM 1666 N N . ARG A 1 214 ? -1.036 -22.5 -20.078 1 95.06 214 ARG A N 1
ATOM 1667 C CA . ARG A 1 214 ? -1.881 -21.672 -20.938 1 95.06 214 ARG A CA 1
ATOM 1668 C C . ARG A 1 214 ? -2.738 -20.719 -20.109 1 95.06 214 ARG A C 1
ATOM 1670 O O . ARG A 1 214 ? -2.863 -19.547 -20.438 1 95.06 214 ARG A O 1
ATOM 1677 N N . MET A 1 215 ? -3.324 -21.234 -19.094 1 97 215 MET A N 1
ATOM 1678 C CA . MET A 1 215 ? -4.184 -20.422 -18.234 1 97 215 MET A CA 1
ATOM 1679 C C . MET A 1 215 ? -3.396 -19.297 -17.578 1 97 215 MET A C 1
ATOM 1681 O O . MET A 1 215 ? -3.867 -18.156 -17.531 1 97 215 MET A O 1
ATOM 1685 N N . ILE A 1 216 ? -2.223 -19.578 -17.125 1 97.19 216 ILE A N 1
ATOM 1686 C CA . ILE A 1 216 ? -1.392 -18.594 -16.438 1 97.19 216 ILE A CA 1
ATOM 1687 C C . ILE A 1 216 ? -0.977 -17.5 -17.438 1 97.19 216 ILE A C 1
ATOM 1689 O O . ILE A 1 216 ? -1.056 -16.312 -17.125 1 97.19 216 ILE A O 1
ATOM 1693 N N . GLU A 1 217 ? -0.559 -17.891 -18.562 1 94.81 217 GLU A N 1
ATOM 1694 C CA . GLU A 1 217 ? -0.144 -16.938 -19.594 1 94.81 217 GLU A CA 1
ATOM 1695 C C . GLU A 1 217 ? -1.277 -15.977 -19.938 1 94.81 217 GLU A C 1
ATOM 1697 O O . GLU A 1 217 ? -1.074 -14.758 -19.984 1 94.81 217 GLU A O 1
ATOM 1702 N N . GLU A 1 218 ? -2.41 -16.547 -20.141 1 94.12 218 GLU A N 1
ATOM 1703 C CA . GLU A 1 218 ? -3.572 -15.727 -20.453 1 94.12 218 GLU A CA 1
ATOM 1704 C C . GLU A 1 218 ? -3.898 -14.766 -19.312 1 94.12 218 GLU A C 1
ATOM 1706 O O . GLU A 1 218 ? -4.148 -13.578 -19.547 1 94.12 218 GLU A O 1
ATOM 1711 N N . MET A 1 219 ? -3.893 -15.305 -18.172 1 94.62 219 MET A N 1
ATOM 1712 C CA . MET A 1 219 ? -4.246 -14.508 -17 1 94.62 219 MET A CA 1
ATOM 1713 C C . MET A 1 219 ? -3.24 -13.383 -16.781 1 94.62 219 MET A C 1
ATOM 1715 O O . MET A 1 219 ? -3.625 -12.25 -16.5 1 94.62 219 MET A O 1
ATOM 1719 N N . GLU A 1 220 ? -1.956 -13.656 -16.891 1 93.31 220 GLU A N 1
ATOM 1720 C CA . GLU A 1 220 ? -0.929 -12.641 -16.703 1 93.31 220 GLU A CA 1
ATOM 1721 C C . GLU A 1 220 ? -1.08 -11.5 -17.703 1 93.31 220 GLU A C 1
ATOM 1723 O O . GLU A 1 220 ? -0.878 -10.336 -17.359 1 93.31 220 GLU A O 1
ATOM 1728 N N . SER A 1 221 ? -1.406 -11.891 -18.891 1 88.75 221 SER A N 1
ATOM 1729 C CA . SER A 1 221 ? -1.642 -10.875 -19.906 1 88.75 221 SER A CA 1
ATOM 1730 C C . SER A 1 221 ? -2.805 -9.961 -19.516 1 88.75 221 SER A C 1
ATOM 1732 O O . SER A 1 221 ? -2.715 -8.742 -19.656 1 88.75 221 SER A O 1
ATOM 1734 N N . LYS A 1 222 ? -3.828 -10.539 -19.016 1 89.19 222 LYS A N 1
ATOM 1735 C CA . LYS A 1 222 ? -4.996 -9.773 -18.594 1 89.19 222 LYS A CA 1
ATOM 1736 C C . LYS A 1 222 ? -4.66 -8.859 -17.422 1 89.19 222 LYS A C 1
ATOM 1738 O O . LYS A 1 222 ? -5.082 -7.703 -17.375 1 89.19 222 LYS A O 1
ATOM 1743 N N . LEU A 1 223 ? -3.92 -9.398 -16.516 1 89.81 223 LEU A N 1
ATOM 1744 C CA . LEU A 1 223 ? -3.559 -8.641 -15.32 1 89.81 223 LEU A CA 1
ATOM 1745 C C . LEU A 1 223 ? -2.67 -7.453 -15.68 1 89.81 223 LEU A C 1
ATOM 1747 O O . LEU A 1 223 ? -2.867 -6.348 -15.164 1 89.81 223 LEU A O 1
ATOM 1751 N N . ARG A 1 224 ? -1.745 -7.691 -16.516 1 84.5 224 ARG A N 1
ATOM 1752 C CA . ARG A 1 224 ? -0.87 -6.609 -16.969 1 84.5 224 ARG A CA 1
ATOM 1753 C C . ARG A 1 224 ? -1.665 -5.508 -17.656 1 84.5 224 ARG A C 1
ATOM 1755 O O . ARG A 1 224 ? -1.456 -4.32 -17.391 1 84.5 224 ARG A O 1
ATOM 1762 N N . TYR A 1 225 ? -2.504 -5.953 -18.5 1 81.62 225 TYR A N 1
ATOM 1763 C CA . TYR A 1 225 ? -3.348 -5 -19.203 1 81.62 225 TYR A CA 1
ATOM 1764 C C . TYR A 1 225 ? -4.199 -4.191 -18.234 1 81.62 225 TYR A C 1
ATOM 1766 O O . TYR A 1 225 ? -4.301 -2.969 -18.359 1 81.62 225 TYR A O 1
ATOM 1774 N N . SER A 1 226 ? -4.809 -4.844 -17.328 1 83.62 226 SER A N 1
ATOM 1775 C CA . SER A 1 226 ? -5.672 -4.191 -16.344 1 83.62 226 SER A CA 1
ATOM 1776 C C . SER A 1 226 ? -4.891 -3.184 -15.508 1 83.62 226 SER A C 1
ATOM 1778 O O . SER A 1 226 ? -5.379 -2.084 -15.234 1 83.62 226 SER A O 1
ATOM 1780 N N . LEU A 1 227 ? -3.717 -3.504 -15.117 1 83.31 227 LEU A N 1
ATOM 1781 C CA . LEU A 1 227 ? -2.891 -2.609 -14.312 1 83.31 227 LEU A CA 1
ATOM 1782 C C . LEU A 1 227 ? -2.568 -1.331 -15.078 1 83.31 227 LEU A C 1
ATOM 1784 O O . LEU A 1 227 ? -2.762 -0.228 -14.562 1 83.31 227 LEU A O 1
ATOM 1788 N N . ASP A 1 228 ? -2.211 -1.517 -16.25 1 75.75 228 ASP A N 1
ATOM 1789 C CA . ASP A 1 228 ? -1.713 -0.409 -17.062 1 75.75 228 ASP A CA 1
ATOM 1790 C C . ASP A 1 228 ? -2.857 0.487 -17.531 1 75.75 228 ASP A C 1
ATOM 1792 O O . ASP A 1 228 ? -2.762 1.714 -17.453 1 75.75 228 ASP A O 1
ATOM 1796 N N . GLN A 1 229 ? -3.873 -0.101 -18.016 1 73.31 229 GLN A N 1
ATOM 1797 C CA . GLN A 1 229 ? -4.898 0.662 -18.719 1 73.31 229 GLN A CA 1
ATOM 1798 C C . GLN A 1 229 ? -6.016 1.085 -17.766 1 73.31 229 GLN A C 1
ATOM 1800 O O . GLN A 1 229 ? -6.648 2.125 -17.969 1 73.31 229 GLN A O 1
ATOM 1805 N N . VAL A 1 230 ? -6.172 0.341 -16.766 1 74.56 230 VAL A N 1
ATOM 1806 C CA . VAL A 1 230 ? -7.375 0.578 -15.977 1 74.56 230 VAL A CA 1
ATOM 1807 C C . VAL A 1 230 ? -6.992 1.182 -14.625 1 74.56 230 VAL A C 1
ATOM 1809 O O . VAL A 1 230 ? -7.309 2.34 -14.344 1 74.56 230 VAL A O 1
ATOM 1812 N N . TYR A 1 231 ? -6.133 0.555 -14.023 1 75.06 231 TYR A N 1
ATOM 1813 C CA . TYR A 1 231 ? -6.027 0.893 -12.609 1 75.06 231 TYR A CA 1
ATOM 1814 C C . TYR A 1 231 ? -5.102 2.084 -12.398 1 75.06 231 TYR A C 1
ATOM 1816 O O . TYR A 1 231 ? -5.348 2.922 -11.531 1 75.06 231 TYR A O 1
ATOM 1824 N N . PHE A 1 232 ? -4.062 2.27 -13.219 1 75.75 232 PHE A N 1
ATOM 1825 C CA . PHE A 1 232 ? -3.238 3.465 -13.078 1 75.75 232 PHE A CA 1
ATOM 1826 C C . PHE A 1 232 ? -4.023 4.711 -13.469 1 75.75 232 PHE A C 1
ATOM 1828 O O . PHE A 1 232 ? -3.896 5.758 -12.82 1 75.75 232 PHE A O 1
ATOM 1835 N N . GLY A 1 233 ? -4.789 4.508 -14.5 1 75.75 233 GLY A N 1
ATOM 1836 C CA . GLY A 1 233 ? -5.664 5.609 -14.883 1 75.75 233 GLY A CA 1
ATOM 1837 C C . GLY A 1 233 ? -6.684 5.953 -13.812 1 75.75 233 GLY A C 1
ATOM 1838 O O . GLY A 1 233 ? -6.895 7.129 -13.5 1 75.75 233 GLY A O 1
ATOM 1839 N N . LYS A 1 234 ? -7.242 4.98 -13.305 1 74.81 234 LYS A N 1
ATOM 1840 C CA . LYS A 1 234 ? -8.234 5.184 -12.258 1 74.81 234 LYS A CA 1
ATOM 1841 C C . LYS A 1 234 ? -7.609 5.824 -11.023 1 74.81 234 LYS A C 1
ATOM 1843 O O . LYS A 1 234 ? -8.234 6.652 -10.359 1 74.81 234 LYS A O 1
ATOM 1848 N N . THR A 1 235 ? -6.457 5.438 -10.688 1 77.06 235 THR A N 1
ATOM 1849 C CA . THR A 1 235 ? -5.742 6.004 -9.555 1 77.06 235 THR A CA 1
ATOM 1850 C C . THR A 1 235 ? -5.508 7.496 -9.75 1 77.06 235 THR A C 1
ATOM 1852 O O . THR A 1 235 ? -5.719 8.289 -8.828 1 77.06 235 THR A O 1
ATOM 1855 N N . ARG A 1 236 ? -5.086 7.793 -10.93 1 79.06 236 ARG A N 1
ATOM 1856 C CA . ARG A 1 236 ? -4.863 9.203 -11.227 1 79.06 236 ARG A CA 1
ATOM 1857 C C . ARG A 1 236 ? -6.16 10 -11.109 1 79.06 236 ARG A C 1
ATOM 1859 O O . ARG A 1 236 ? -6.164 11.109 -10.57 1 79.06 236 ARG A O 1
ATOM 1866 N N . GLU A 1 237 ? -7.188 9.43 -11.594 1 79.75 237 GLU A N 1
ATOM 1867 C CA . GLU A 1 237 ? -8.492 10.07 -11.5 1 79.75 237 GLU A CA 1
ATOM 1868 C C . GLU A 1 237 ? -8.906 10.281 -10.039 1 79.75 237 GLU A C 1
ATOM 1870 O O . GLU A 1 237 ? -9.43 11.336 -9.688 1 79.75 237 GLU A O 1
ATOM 1875 N N . MET A 1 238 ? -8.695 9.367 -9.32 1 77.25 238 MET A N 1
ATOM 1876 C CA . MET A 1 238 ? -9.07 9.438 -7.914 1 77.25 238 MET A CA 1
ATOM 1877 C C . MET A 1 238 ? -8.273 10.523 -7.195 1 77.25 238 MET A C 1
ATOM 1879 O O . MET A 1 238 ? -8.828 11.266 -6.379 1 77.25 238 MET A O 1
ATOM 1883 N N . VAL A 1 239 ? -7.02 10.57 -7.477 1 81.5 239 VAL A N 1
ATOM 1884 C CA . VAL A 1 239 ? -6.184 11.602 -6.875 1 81.5 239 VAL A CA 1
ATOM 1885 C C . VAL A 1 239 ? -6.73 12.984 -7.23 1 81.5 239 VAL A C 1
ATOM 1887 O O . VAL A 1 239 ? -6.816 13.867 -6.371 1 81.5 239 VAL A O 1
ATOM 1890 N N . CYS A 1 240 ? -7.141 13.133 -8.469 1 81.25 240 CYS A N 1
ATOM 1891 C CA . CYS A 1 240 ? -7.672 14.406 -8.922 1 81.25 240 CYS A CA 1
ATOM 1892 C C . CYS A 1 240 ? -8.992 14.727 -8.234 1 81.25 240 CYS A C 1
ATOM 1894 O O . CYS A 1 240 ? -9.297 15.898 -7.973 1 81.25 240 CYS A O 1
ATOM 1896 N N . THR A 1 241 ? -9.703 13.703 -7.973 1 80.69 241 THR A N 1
ATOM 1897 C CA . THR A 1 241 ? -10.992 13.891 -7.316 1 80.69 241 THR A CA 1
ATOM 1898 C C . THR A 1 241 ? -10.805 14.211 -5.836 1 80.69 241 THR A C 1
ATOM 1900 O O . THR A 1 241 ? -11.5 15.07 -5.289 1 80.69 241 THR A O 1
ATOM 1903 N N . LEU A 1 242 ? -9.922 13.539 -5.262 1 82.62 242 LEU A N 1
ATOM 1904 C CA . LEU A 1 242 ? -9.727 13.68 -3.824 1 82.62 242 LEU A CA 1
ATOM 1905 C C . LEU A 1 242 ? -8.969 14.961 -3.502 1 82.62 242 LEU A C 1
ATOM 1907 O O . LEU A 1 242 ? -9.164 15.555 -2.438 1 82.62 242 LEU A O 1
ATOM 1911 N N . ARG A 1 243 ? -8.094 15.328 -4.375 1 86.38 243 ARG A N 1
ATOM 1912 C CA . ARG A 1 243 ? -7.371 16.594 -4.285 1 86.38 243 ARG A CA 1
ATOM 1913 C C . ARG A 1 243 ? -7.285 17.281 -5.645 1 86.38 243 ARG A C 1
ATOM 1915 O O . ARG A 1 243 ? -6.305 17.094 -6.375 1 86.38 243 ARG A O 1
ATOM 1922 N N . PRO A 1 244 ? -8.281 18.031 -5.938 1 80.44 244 PRO A N 1
ATOM 1923 C CA . PRO A 1 244 ? -8.32 18.703 -7.242 1 80.44 244 PRO A CA 1
ATOM 1924 C C . PRO A 1 244 ? -7.145 19.641 -7.457 1 80.44 244 PRO A C 1
ATOM 1926 O O . PRO A 1 244 ? -6.641 20.234 -6.5 1 80.44 244 PRO A O 1
ATOM 1929 N N . PRO A 1 245 ? -6.648 19.578 -8.711 1 75.81 245 PRO A N 1
ATOM 1930 C CA . PRO A 1 245 ? -5.57 20.531 -8.992 1 75.81 245 PRO A CA 1
ATOM 1931 C C . PRO A 1 245 ? -5.98 21.984 -8.766 1 75.81 245 PRO A C 1
ATOM 1933 O O . PRO A 1 245 ? -7.152 22.328 -8.938 1 75.81 245 PRO A O 1
ATOM 1936 N N . SER A 1 246 ? -5.207 22.656 -7.859 1 65.38 246 SER A N 1
ATOM 1937 C CA . SER A 1 246 ? -5.508 24.047 -7.543 1 65.38 246 SER A CA 1
ATOM 1938 C C . SER A 1 246 ? -5.641 24.875 -8.812 1 65.38 246 SER A C 1
ATOM 1940 O O . SER A 1 246 ? -4.793 24.797 -9.703 1 65.38 246 SER A O 1
ATOM 1942 N N . GLU A 1 247 ? -6.816 25.188 -9.219 1 55.69 247 GLU A N 1
ATOM 1943 C CA . GLU A 1 247 ? -6.824 26.359 -10.102 1 55.69 247 GLU A CA 1
ATOM 1944 C C . GLU A 1 247 ? -6.121 27.547 -9.453 1 55.69 247 GLU A C 1
ATOM 1946 O O . GLU A 1 247 ? -6.133 27.688 -8.227 1 55.69 247 GLU A O 1
ATOM 1951 N N . VAL A 1 248 ? -5.012 28.062 -9.836 1 44.78 248 VAL A N 1
ATOM 1952 C CA . VAL A 1 248 ? -4.316 29.234 -9.32 1 44.78 248 VAL A CA 1
ATOM 1953 C C . VAL A 1 248 ? -5.293 30.109 -8.539 1 44.78 248 VAL A C 1
ATOM 1955 O O . VAL A 1 248 ? -6.098 30.828 -9.125 1 44.78 248 VAL A O 1
ATOM 1958 N N . LEU A 1 249 ? -6.152 29.719 -7.672 1 40.81 249 LEU A N 1
ATOM 1959 C CA . LEU A 1 249 ? -6.84 30.828 -7.012 1 40.81 249 LEU A CA 1
ATOM 1960 C C . LEU A 1 249 ? -5.934 31.484 -5.98 1 40.81 249 LEU A C 1
ATOM 1962 O O . LEU A 1 249 ? -5.156 30.812 -5.301 1 40.81 249 LEU A O 1
ATOM 1966 N N . GLN A 1 250 ? -5.469 32.719 -6.066 1 39.47 250 GLN A N 1
ATOM 1967 C CA . GLN A 1 250 ? -4.879 33.688 -5.145 1 39.47 250 GLN A CA 1
ATOM 1968 C C . GLN A 1 250 ? -5.523 33.594 -3.764 1 39.47 250 GLN A C 1
ATOM 1970 O O . GLN A 1 250 ? -6.707 33.906 -3.6 1 39.47 250 GLN A O 1
ATOM 1975 N N . ILE A 1 251 ? -5.301 32.656 -2.967 1 42.34 251 ILE A N 1
ATOM 1976 C CA . ILE A 1 251 ? -5.781 32.719 -1.59 1 42.34 251 ILE A CA 1
ATOM 1977 C C . ILE A 1 251 ? -5.484 34.094 -0.984 1 42.34 251 ILE A C 1
ATOM 1979 O O . ILE A 1 251 ? -4.324 34.469 -0.824 1 42.34 251 ILE A O 1
ATOM 1983 N N . ARG A 1 252 ? -6.309 35.062 -1.081 1 39.72 252 ARG A N 1
ATOM 1984 C CA . ARG A 1 252 ? -6.293 36.312 -0.32 1 39.72 252 ARG A CA 1
ATOM 1985 C C . ARG A 1 252 ? -6.508 36.062 1.167 1 39.72 252 ARG A C 1
ATOM 1987 O O . ARG A 1 252 ? -7.621 35.75 1.594 1 39.72 252 ARG A O 1
ATOM 1994 N N . ILE A 1 253 ? -5.566 35.531 1.915 1 41.25 253 ILE A N 1
ATOM 1995 C CA . ILE A 1 253 ? -5.684 35.625 3.365 1 41.25 253 ILE A CA 1
ATOM 1996 C C . ILE A 1 253 ? -6.16 37.031 3.748 1 41.25 253 ILE A C 1
ATOM 1998 O O . ILE A 1 253 ? -5.578 38.031 3.318 1 41.25 253 ILE A O 1
ATOM 2002 N N . PRO A 1 254 ? -7.312 37.25 4.273 1 37.09 254 PRO A N 1
ATOM 2003 C CA . PRO A 1 254 ? -7.727 38.625 4.629 1 37.09 254 PRO A CA 1
ATOM 2004 C C . PRO A 1 254 ? -6.68 39.344 5.457 1 37.09 254 PRO A C 1
ATOM 2006 O O . PRO A 1 254 ? -6.008 38.75 6.293 1 37.09 254 PRO A O 1
ATOM 2009 N N . GLU A 1 255 ? -6.016 40.375 4.848 1 33.75 255 GLU A N 1
ATOM 2010 C CA . GLU A 1 255 ? -5.305 41.375 5.617 1 33.75 255 GLU A CA 1
ATOM 2011 C C . GLU A 1 255 ? -6.074 41.781 6.879 1 33.75 255 GLU A C 1
ATOM 2013 O O . GLU A 1 255 ? -7.266 42.062 6.816 1 33.75 255 GLU A O 1
ATOM 2018 N N . SER A 1 256 ? -5.715 41.219 8.086 1 30.19 256 SER A N 1
ATOM 2019 C CA . SER A 1 256 ? -6.227 42.094 9.148 1 30.19 256 SER A CA 1
ATOM 2020 C C . SER A 1 256 ? -5.984 43.562 8.828 1 30.19 256 SER A C 1
ATOM 2022 O O . SER A 1 256 ? -4.973 43.906 8.219 1 30.19 256 SER A O 1
ATOM 2024 N N . MET B 1 1 ? 32.688 0.066 17.375 1 19 1 MET B N 1
ATOM 2025 C CA . MET B 1 1 ? 32.438 0.212 15.93 1 19 1 MET B CA 1
ATOM 2026 C C . MET B 1 1 ? 31.938 -1.089 15.328 1 19 1 MET B C 1
ATOM 2028 O O . MET B 1 1 ? 31.062 -1.069 14.453 1 19 1 MET B O 1
ATOM 2032 N N . GLU B 1 2 ? 32.594 -2.209 15.641 1 20.78 2 GLU B N 1
ATOM 2033 C CA . GLU B 1 2 ? 32.469 -3.598 15.203 1 20.78 2 GLU B CA 1
ATOM 2034 C C . GLU B 1 2 ? 31.125 -4.191 15.586 1 20.78 2 GLU B C 1
ATOM 2036 O O . GLU B 1 2 ? 30.656 -5.137 14.953 1 20.78 2 GLU B O 1
ATOM 2041 N N . ALA B 1 3 ? 30.609 -3.91 16.781 1 20.91 3 ALA B N 1
ATOM 2042 C CA . ALA B 1 3 ? 29.516 -4.574 17.5 1 20.91 3 ALA B CA 1
ATOM 2043 C C . ALA B 1 3 ? 28.188 -4.352 16.797 1 20.91 3 ALA B C 1
ATOM 2045 O O . ALA B 1 3 ? 27.25 -5.137 16.969 1 20.91 3 ALA B O 1
ATOM 2046 N N . ALA B 1 4 ? 27.859 -3.115 16.25 1 21.56 4 ALA B N 1
ATOM 2047 C CA . ALA B 1 4 ? 26.531 -2.721 15.781 1 21.56 4 ALA B CA 1
ATOM 2048 C C . ALA B 1 4 ? 26.094 -3.57 14.594 1 21.56 4 ALA B C 1
ATOM 2050 O O . ALA B 1 4 ? 24.969 -3.438 14.109 1 21.56 4 ALA B O 1
ATOM 2051 N N . MET B 1 5 ? 26.969 -4.262 13.797 1 20.97 5 MET B N 1
ATOM 2052 C CA . MET B 1 5 ? 26.734 -4.953 12.531 1 20.97 5 MET B CA 1
ATOM 2053 C C . MET B 1 5 ? 25.875 -6.195 12.734 1 20.97 5 MET B C 1
ATOM 2055 O O . MET B 1 5 ? 25.281 -6.703 11.781 1 20.97 5 MET B O 1
ATOM 2059 N N . GLY B 1 6 ? 26.109 -6.941 13.82 1 24.61 6 GLY B N 1
ATOM 2060 C CA . GLY B 1 6 ? 25.719 -8.328 14.016 1 24.61 6 GLY B CA 1
ATOM 2061 C C . GLY B 1 6 ? 24.219 -8.492 14.195 1 24.61 6 GLY B C 1
ATOM 2062 O O . GLY B 1 6 ? 23.703 -9.617 14.211 1 24.61 6 GLY B O 1
ATOM 2063 N N . LEU B 1 7 ? 23.531 -7.531 14.766 1 21.69 7 LEU B N 1
ATOM 2064 C CA . LEU B 1 7 ? 22.234 -7.816 15.375 1 21.69 7 LEU B CA 1
ATOM 2065 C C . LEU B 1 7 ? 21.156 -7.973 14.312 1 21.69 7 LEU B C 1
ATOM 2067 O O . LEU B 1 7 ? 20.031 -8.383 14.617 1 21.69 7 LEU B O 1
ATOM 2071 N N . MET B 1 8 ? 21.25 -7.422 13.047 1 23.02 8 MET B N 1
ATOM 2072 C CA . MET B 1 8 ? 20.156 -7.344 12.094 1 23.02 8 MET B CA 1
ATOM 2073 C C . MET B 1 8 ? 19.797 -8.727 11.555 1 23.02 8 MET B C 1
ATOM 2075 O O . MET B 1 8 ? 18.969 -8.852 10.656 1 23.02 8 MET B O 1
ATOM 2079 N N . ARG B 1 9 ? 20.375 -9.766 11.906 1 23.62 9 ARG B N 1
ATOM 2080 C CA . ARG B 1 9 ? 20.219 -11.078 11.289 1 23.62 9 ARG B CA 1
ATOM 2081 C C . ARG B 1 9 ? 18.781 -11.586 11.422 1 23.62 9 ARG B C 1
ATOM 2083 O O . ARG B 1 9 ? 18.234 -12.172 10.484 1 23.62 9 ARG B O 1
ATOM 2090 N N . ARG B 1 10 ? 18.344 -11.945 12.641 1 23.94 10 ARG B N 1
ATOM 2091 C CA . ARG B 1 10 ? 17.281 -12.922 12.852 1 23.94 10 ARG B CA 1
ATOM 2092 C C . ARG B 1 10 ? 15.906 -12.281 12.727 1 23.94 10 ARG B C 1
ATOM 2094 O O . ARG B 1 10 ? 15.18 -12.156 13.711 1 23.94 10 ARG B O 1
ATOM 2101 N N . ILE B 1 11 ? 15.695 -11.133 12.062 1 23.97 11 ILE B N 1
ATOM 2102 C CA . ILE B 1 11 ? 14.383 -10.531 12.266 1 23.97 11 ILE B CA 1
ATOM 2103 C C . ILE B 1 11 ? 13.312 -11.375 11.562 1 23.97 11 ILE B C 1
ATOM 2105 O O . ILE B 1 11 ? 13.383 -11.578 10.352 1 23.97 11 ILE B O 1
ATOM 2109 N N . PRO B 1 12 ? 12.445 -12.125 12.289 1 25.7 12 PRO B N 1
ATOM 2110 C CA . PRO B 1 12 ? 11.344 -12.945 11.766 1 25.7 12 PRO B CA 1
ATOM 2111 C C . PRO B 1 12 ? 10.438 -12.18 10.812 1 25.7 12 PRO B C 1
ATOM 2113 O O . PRO B 1 12 ? 10.383 -10.945 10.867 1 25.7 12 PRO B O 1
ATOM 2116 N N . ALA B 1 13 ? 9.711 -12.891 9.82 1 27.66 13 ALA B N 1
ATOM 2117 C CA . ALA B 1 13 ? 8.852 -12.547 8.695 1 27.66 13 ALA B CA 1
ATOM 2118 C C . ALA B 1 13 ? 7.789 -11.523 9.102 1 27.66 13 ALA B C 1
ATOM 2120 O O . ALA B 1 13 ? 7.176 -10.883 8.25 1 27.66 13 ALA B O 1
ATOM 2121 N N . LYS B 1 14 ? 7.344 -11.461 10.289 1 28.12 14 LYS B N 1
ATOM 2122 C CA . LYS B 1 14 ? 6.184 -10.703 10.75 1 28.12 14 LYS B CA 1
ATOM 2123 C C . LYS B 1 14 ? 6.441 -9.203 10.68 1 28.12 14 LYS B C 1
ATOM 2125 O O . LYS B 1 14 ? 5.559 -8.398 11 1 28.12 14 LYS B O 1
ATOM 2130 N N . HIS B 1 15 ? 7.746 -8.68 10.68 1 28.59 15 HIS B N 1
ATOM 2131 C CA . HIS B 1 15 ? 7.996 -7.293 11.047 1 28.59 15 HIS B CA 1
ATOM 2132 C C . HIS B 1 15 ? 7.957 -6.383 9.828 1 28.59 15 HIS B C 1
ATOM 2134 O O . HIS B 1 15 ? 9 -5.895 9.383 1 28.59 15 HIS B O 1
ATOM 2140 N N . THR B 1 16 ? 7.164 -6.625 8.875 1 31.33 16 THR B N 1
ATOM 2141 C CA . THR B 1 16 ? 7.004 -5.555 7.898 1 31.33 16 THR B CA 1
ATOM 2142 C C . THR B 1 16 ? 6.82 -4.211 8.594 1 31.33 16 THR B C 1
ATOM 2144 O O . THR B 1 16 ? 7.008 -3.156 7.98 1 31.33 16 THR B O 1
ATOM 2147 N N . ASP B 1 17 ? 6.316 -4.25 9.758 1 31.53 17 ASP B N 1
ATOM 2148 C CA . ASP B 1 17 ? 6.277 -3.064 10.609 1 31.53 17 ASP B CA 1
ATOM 2149 C C . ASP B 1 17 ? 7.672 -2.469 10.781 1 31.53 17 ASP B C 1
ATOM 2151 O O . ASP B 1 17 ? 7.816 -1.261 10.984 1 31.53 17 ASP B O 1
ATOM 2155 N N . THR B 1 18 ? 8.633 -3.27 10.539 1 31.02 18 THR B N 1
ATOM 2156 C CA . THR B 1 18 ? 9.961 -2.838 10.961 1 31.02 18 THR B CA 1
ATOM 2157 C C . THR B 1 18 ? 10.602 -1.947 9.898 1 31.02 18 THR B C 1
ATOM 2159 O O . THR B 1 18 ? 11.266 -0.963 10.227 1 31.02 18 THR B O 1
ATOM 2162 N N . ALA B 1 19 ? 10.414 -2.41 8.672 1 30.7 19 ALA B N 1
ATOM 2163 C CA . ALA B 1 19 ? 11.125 -1.549 7.727 1 30.7 19 ALA B CA 1
ATOM 2164 C C . ALA B 1 19 ? 10.547 -0.137 7.73 1 30.7 19 ALA B C 1
ATOM 2166 O O . ALA B 1 19 ? 11.289 0.846 7.758 1 30.7 19 ALA B O 1
ATOM 2167 N N . LEU B 1 20 ? 9.219 -0.167 7.582 1 32.41 20 LEU B N 1
ATOM 2168 C CA . LEU B 1 20 ? 8.656 1.165 7.766 1 32.41 20 LEU B CA 1
ATOM 2169 C C . LEU B 1 20 ? 9.078 1.753 9.109 1 32.41 20 LEU B C 1
ATOM 2171 O O . LEU B 1 20 ? 9.406 2.938 9.195 1 32.41 20 LEU B O 1
ATOM 2175 N N . SER B 1 21 ? 9.172 0.891 10.008 1 33.09 21 SER B N 1
ATOM 2176 C CA . SER B 1 21 ? 9.68 1.318 11.312 1 33.09 21 SER B CA 1
ATOM 2177 C C . SER B 1 21 ? 11.125 1.79 11.211 1 33.09 21 SER B C 1
ATOM 2179 O O . SER B 1 21 ? 11.508 2.777 11.844 1 33.09 21 SER B O 1
ATOM 2181 N N . ALA B 1 22 ? 11.891 1.063 10.453 1 32.78 22 ALA B N 1
ATOM 2182 C CA . ALA B 1 22 ? 13.289 1.46 10.328 1 32.78 22 ALA B CA 1
ATOM 2183 C C . ALA B 1 22 ? 13.422 2.814 9.633 1 32.78 22 ALA B C 1
ATOM 2185 O O . ALA B 1 22 ? 14.25 3.641 10.023 1 32.78 22 ALA B O 1
ATOM 2186 N N . LEU B 1 23 ? 12.727 2.891 8.523 1 31.5 23 LEU B N 1
ATOM 2187 C CA . LEU B 1 23 ? 12.766 4.219 7.926 1 31.5 23 LEU B CA 1
ATOM 2188 C C . LEU B 1 23 ? 12.312 5.277 8.922 1 31.5 23 LEU B C 1
ATOM 2190 O O . LEU B 1 23 ? 12.867 6.379 8.969 1 31.5 23 LEU B O 1
ATOM 2194 N N . LEU B 1 24 ? 11.352 4.797 9.695 1 34.38 24 LEU B N 1
ATOM 2195 C CA . LEU B 1 24 ? 10.883 5.707 10.734 1 34.38 24 LEU B CA 1
ATOM 2196 C C . LEU B 1 24 ? 11.969 5.949 11.773 1 34.38 24 LEU B C 1
ATOM 2198 O O . LEU B 1 24 ? 12.008 7.008 12.406 1 34.38 24 LEU B O 1
ATOM 2202 N N . SER B 1 25 ? 12.711 4.949 11.969 1 32.62 25 SER B N 1
ATOM 2203 C CA . SER B 1 25 ? 13.734 5.152 12.984 1 32.62 25 SER B CA 1
ATOM 2204 C C . SER B 1 25 ? 14.711 6.246 12.562 1 32.62 25 SER B C 1
ATOM 2206 O O . SER B 1 25 ? 15.469 6.762 13.398 1 32.62 25 SER B O 1
ATOM 2208 N N . LEU B 1 26 ? 14.961 6.246 11.367 1 30.3 26 LEU B N 1
ATOM 2209 C CA . LEU B 1 26 ? 15.961 7.242 10.992 1 30.3 26 LEU B CA 1
ATOM 2210 C C . LEU B 1 26 ? 15.406 8.656 11.148 1 30.3 26 LEU B C 1
ATOM 2212 O O . LEU B 1 26 ? 16.125 9.633 10.914 1 30.3 26 LEU B O 1
ATOM 2216 N N . MET B 1 27 ? 14.047 8.75 11.109 1 31.77 27 MET B N 1
ATOM 2217 C CA . MET B 1 27 ? 13.594 10.125 11.242 1 31.77 27 MET B CA 1
ATOM 2218 C C . MET B 1 27 ? 13.766 10.617 12.68 1 31.77 27 MET B C 1
ATOM 2220 O O . MET B 1 27 ? 13.617 9.844 13.625 1 31.77 27 MET B O 1
ATOM 2224 N N . PRO B 1 28 ? 14.258 11.789 12.852 1 34.16 28 PRO B N 1
ATOM 2225 C CA . PRO B 1 28 ? 14.367 12.328 14.211 1 34.16 28 PRO B CA 1
ATOM 2226 C C . PRO B 1 28 ? 13.141 12.016 15.07 1 34.16 28 PRO B C 1
ATOM 2228 O O . PRO B 1 28 ? 12.086 11.656 14.531 1 34.16 28 PRO B O 1
ATOM 2231 N N . ASN B 1 29 ? 13.211 12.156 16.516 1 37.81 29 ASN B N 1
ATOM 2232 C CA . ASN B 1 29 ? 12.367 11.742 17.641 1 37.81 29 ASN B CA 1
ATOM 2233 C C . ASN B 1 29 ? 10.891 12 17.359 1 37.81 29 ASN B C 1
ATOM 2235 O O . ASN B 1 29 ? 10.047 11.133 17.594 1 37.81 29 ASN B O 1
ATOM 2239 N N . HIS B 1 30 ? 10.484 13.273 17.312 1 40.88 30 HIS B N 1
ATOM 2240 C CA . HIS B 1 30 ? 9.078 13.664 17.438 1 40.88 30 HIS B CA 1
ATOM 2241 C C . HIS B 1 30 ? 8.289 13.297 16.188 1 40.88 30 HIS B C 1
ATOM 2243 O O . HIS B 1 30 ? 7.105 12.977 16.266 1 40.88 30 HIS B O 1
ATOM 2249 N N . SER B 1 31 ? 8.82 13.5 15.07 1 39.31 31 SER B N 1
ATOM 2250 C CA . SER B 1 31 ? 8.117 13.328 13.805 1 39.31 31 SER B CA 1
ATOM 2251 C C . SER B 1 31 ? 8.055 11.859 13.398 1 39.31 31 SER B C 1
ATOM 2253 O O . SER B 1 31 ? 7.316 11.5 12.477 1 39.31 31 SER B O 1
ATOM 2255 N N . SER B 1 32 ? 8.828 11.047 14.031 1 40.41 32 SER B N 1
ATOM 2256 C CA . SER B 1 32 ? 8.992 9.648 13.648 1 40.41 32 SER B CA 1
ATOM 2257 C C . SER B 1 32 ? 7.727 8.844 13.938 1 40.41 32 SER B C 1
ATOM 2259 O O . SER B 1 32 ? 7.391 7.926 13.195 1 40.41 32 SER B O 1
ATOM 2261 N N . ASP B 1 33 ? 7.191 9.227 15.109 1 40.38 33 ASP B N 1
ATOM 2262 C CA . ASP B 1 33 ? 6.039 8.43 15.516 1 40.38 33 ASP B CA 1
ATOM 2263 C C . ASP B 1 33 ? 4.895 8.57 14.516 1 40.38 33 ASP B C 1
ATOM 2265 O O . ASP B 1 33 ? 4.129 7.625 14.305 1 40.38 33 ASP B O 1
ATOM 2269 N N . LEU B 1 34 ? 4.758 9.836 14.117 1 41.44 34 LEU B N 1
ATOM 2270 C CA . LEU B 1 34 ? 3.66 10.062 13.18 1 41.44 34 LEU B CA 1
ATOM 2271 C C . LEU B 1 34 ? 3.877 9.281 11.891 1 41.44 34 LEU B C 1
ATOM 2273 O O . LEU B 1 34 ? 2.926 8.758 11.312 1 41.44 34 LEU B O 1
ATOM 2277 N N . LEU B 1 35 ? 5.121 9.18 11.57 1 41.91 35 LEU B N 1
ATOM 2278 C CA . LEU B 1 35 ? 5.465 8.602 10.281 1 41.91 35 LEU B CA 1
ATOM 2279 C C . LEU B 1 35 ? 5.273 7.09 10.297 1 41.91 35 LEU B C 1
ATOM 2281 O O . LEU B 1 35 ? 5.016 6.48 9.258 1 41.91 35 LEU B O 1
ATOM 2285 N N . SER B 1 36 ? 5.496 6.559 11.469 1 39.78 36 SER B N 1
ATOM 2286 C CA . SER B 1 36 ? 5.312 5.113 11.555 1 39.78 36 SER B CA 1
ATOM 2287 C C . SER B 1 36 ? 3.869 4.719 11.258 1 39.78 36 SER B C 1
ATOM 2289 O O . SER B 1 36 ? 3.598 3.58 10.875 1 39.78 36 SER B O 1
ATOM 2291 N N . GLN B 1 37 ? 2.955 5.723 11.508 1 40.19 37 GLN B N 1
ATOM 2292 C CA . GLN B 1 37 ? 1.52 5.512 11.352 1 40.19 37 GLN B CA 1
ATOM 2293 C C . GLN B 1 37 ? 1.105 5.625 9.883 1 40.19 37 GLN B C 1
ATOM 2295 O O . GLN B 1 37 ? -0.078 5.516 9.555 1 40.19 37 GLN B O 1
ATOM 2300 N N . ILE B 1 38 ? 2.01 5.84 9.102 1 45.78 38 ILE B N 1
ATOM 2301 C CA . ILE B 1 38 ? 1.735 6.227 7.727 1 45.78 38 ILE B CA 1
ATOM 2302 C C . ILE B 1 38 ? 1.009 5.094 7.008 1 45.78 38 ILE B C 1
ATOM 2304 O O . ILE B 1 38 ? 0.214 5.34 6.094 1 45.78 38 ILE B O 1
ATOM 2308 N N . ASP B 1 39 ? 1.087 4.012 7.66 1 52.44 39 ASP B N 1
ATOM 2309 C CA . ASP B 1 39 ? 0.49 3.014 6.781 1 52.44 39 ASP B CA 1
ATOM 2310 C C . ASP B 1 39 ? -0.996 2.832 7.082 1 52.44 39 ASP B C 1
ATOM 2312 O O . ASP B 1 39 ? -1.665 2.004 6.461 1 52.44 39 ASP B O 1
ATOM 2316 N N . GLN B 1 40 ? -1.362 3.625 8.039 1 64.88 40 GLN B N 1
ATOM 2317 C CA . GLN B 1 40 ? -2.795 3.443 8.25 1 64.88 40 GLN B CA 1
ATOM 2318 C C . GLN B 1 40 ? -3.557 4.742 7.992 1 64.88 40 GLN B C 1
ATOM 2320 O O . GLN B 1 40 ? -3.094 5.824 8.359 1 64.88 40 GLN B O 1
ATOM 2325 N N . PRO B 1 41 ? -4.688 4.629 7.41 1 78.94 41 PRO B N 1
ATOM 2326 C CA . PRO B 1 41 ? -5.52 5.812 7.172 1 78.94 41 PRO B CA 1
ATOM 2327 C C . PRO B 1 41 ? -5.902 6.531 8.461 1 78.94 41 PRO B C 1
ATOM 2329 O O . PRO B 1 41 ? -6.047 5.898 9.508 1 78.94 41 PRO B O 1
ATOM 2332 N N . LEU B 1 42 ? -6.02 7.773 8.422 1 88.88 42 LEU B N 1
ATOM 2333 C CA . LEU B 1 42 ? -6.441 8.578 9.562 1 88.88 42 LEU B CA 1
ATOM 2334 C C . LEU B 1 42 ? -7.84 8.18 10.023 1 88.88 42 LEU B C 1
ATOM 2336 O O . LEU B 1 42 ? -8.703 7.863 9.195 1 88.88 42 LEU B O 1
ATOM 2340 N N . GLN B 1 43 ? -8.016 8.188 11.328 1 89.38 43 GLN B N 1
ATOM 2341 C CA . GLN B 1 43 ? -9.312 7.867 11.914 1 89.38 43 GLN B CA 1
ATOM 2342 C C . GLN B 1 43 ? -10 9.125 12.438 1 89.38 43 GLN B C 1
ATOM 2344 O O . GLN B 1 43 ? -9.359 10.164 12.617 1 89.38 43 GLN B O 1
ATOM 2349 N N . VAL B 1 44 ? -11.305 9 12.586 1 94.69 44 VAL B N 1
ATOM 2350 C CA . VAL B 1 44 ? -12.102 10.141 13.016 1 94.69 44 VAL B CA 1
ATOM 2351 C C . VAL B 1 44 ? -12.969 9.75 14.211 1 94.69 44 VAL B C 1
ATOM 2353 O O . VAL B 1 44 ? -13.422 8.602 14.305 1 94.69 44 VAL B O 1
ATOM 2356 N N . LEU B 1 45 ? -13.141 10.656 15.117 1 95.31 45 LEU B N 1
ATOM 2357 C CA . LEU B 1 45 ? -14.062 10.508 16.234 1 95.31 45 LEU B CA 1
ATOM 2358 C C . LEU B 1 45 ? -15.023 11.695 16.312 1 95.31 45 LEU B C 1
ATOM 2360 O O . LEU B 1 45 ? -14.727 12.773 15.781 1 95.31 45 LEU B O 1
ATOM 2364 N N . CYS B 1 46 ? -16.125 11.414 16.875 1 95.06 46 CYS B N 1
ATOM 2365 C CA . CYS B 1 46 ? -17.094 12.477 17.078 1 95.06 46 CYS B CA 1
ATOM 2366 C C . CYS B 1 46 ? -17 13.047 18.484 1 95.06 46 CYS B C 1
ATOM 2368 O O . CYS B 1 46 ? -17 12.297 19.469 1 95.06 46 CYS B O 1
ATOM 2370 N N . ASP B 1 47 ? -16.828 14.312 18.562 1 95.81 47 ASP B N 1
ATOM 2371 C CA . ASP B 1 47 ? -16.938 15.016 19.844 1 95.81 47 ASP B CA 1
ATOM 2372 C C . ASP B 1 47 ? -18.375 15.07 20.328 1 95.81 47 ASP B C 1
ATOM 2374 O O . ASP B 1 47 ? -19.188 15.836 19.797 1 95.81 47 ASP B O 1
ATOM 2378 N N . VAL B 1 48 ? -18.703 14.367 21.297 1 92 48 VAL B N 1
ATOM 2379 C CA . VAL B 1 48 ? -20.078 14.18 21.734 1 92 48 VAL B CA 1
ATOM 2380 C C . VAL B 1 48 ? -20.625 15.477 22.328 1 92 48 VAL B C 1
ATOM 2382 O O . VAL B 1 48 ? -21.828 15.695 22.375 1 92 48 VAL B O 1
ATOM 2385 N N . ASP B 1 49 ? -19.766 16.312 22.828 1 91.44 49 ASP B N 1
ATOM 2386 C CA . ASP B 1 49 ? -20.203 17.562 23.438 1 91.44 49 ASP B CA 1
ATOM 2387 C C . ASP B 1 49 ? -20.734 18.531 22.375 1 91.44 49 ASP B C 1
ATOM 2389 O O . ASP B 1 49 ? -21.672 19.281 22.656 1 91.44 49 ASP B O 1
ATOM 2393 N N . CYS B 1 50 ? -20.172 18.516 21.156 1 91.88 50 CYS B N 1
ATOM 2394 C CA . CYS B 1 50 ? -20.594 19.5 20.172 1 91.88 50 CYS B CA 1
ATOM 2395 C C . CYS B 1 50 ? -21.047 18.828 18.875 1 91.88 50 CYS B C 1
ATOM 2397 O O . CYS B 1 50 ? -21.562 19.484 17.969 1 91.88 50 CYS B O 1
ATOM 2399 N N . GLY B 1 51 ? -20.828 17.531 18.672 1 93.12 51 GLY B N 1
ATOM 2400 C CA . GLY B 1 51 ? -21.312 16.781 17.531 1 93.12 51 GLY B CA 1
ATOM 2401 C C . GLY B 1 51 ? -20.406 16.922 16.312 1 93.12 51 GLY B C 1
ATOM 2402 O O . GLY B 1 51 ? -20.797 16.562 15.203 1 93.12 51 GLY B O 1
ATOM 2403 N N . LYS B 1 52 ? -19.297 17.5 16.484 1 95.62 52 LYS B N 1
ATOM 2404 C CA . LYS B 1 52 ? -18.375 17.672 15.375 1 95.62 52 LYS B CA 1
ATOM 2405 C C . LYS B 1 52 ? -17.328 16.562 15.336 1 95.62 52 LYS B C 1
ATOM 2407 O O . LYS B 1 52 ? -16.891 16.062 16.391 1 95.62 52 LYS B O 1
ATOM 2412 N N . GLU B 1 53 ? -16.938 16.219 14.164 1 96.69 53 GLU B N 1
ATOM 2413 C CA . GLU B 1 53 ? -15.922 15.188 13.977 1 96.69 53 GLU B CA 1
ATOM 2414 C C . GLU B 1 53 ? -14.516 15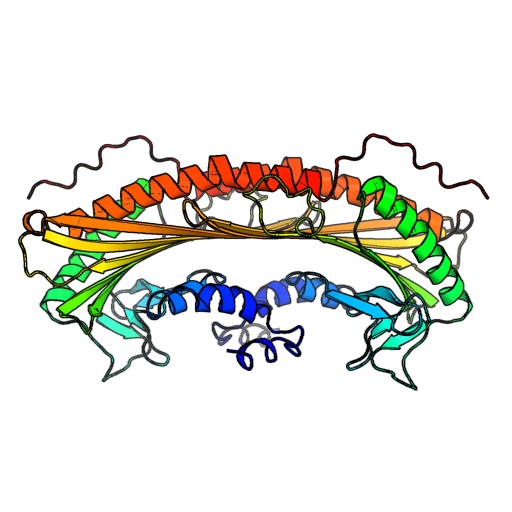.789 14.031 1 96.69 53 GLU B C 1
ATOM 2416 O O . GLU B 1 53 ? -14.305 16.922 13.617 1 96.69 53 GLU B O 1
ATOM 2421 N N . PHE B 1 54 ? -13.625 15 14.594 1 97.38 54 PHE B N 1
ATOM 2422 C CA . PHE B 1 54 ? -12.234 15.422 14.594 1 97.38 54 PHE B CA 1
ATOM 2423 C C . PHE B 1 54 ? -11.312 14.242 14.305 1 97.38 54 PHE B C 1
ATOM 2425 O O . PHE B 1 54 ? -11.688 13.086 14.523 1 97.38 54 PHE B O 1
ATOM 2432 N N . ILE B 1 55 ? -10.148 14.531 13.836 1 96.75 55 ILE B N 1
ATOM 2433 C CA . ILE B 1 55 ? -9.219 13.508 13.359 1 96.75 55 ILE B CA 1
ATOM 2434 C C . ILE B 1 55 ? -8.312 13.07 14.508 1 96.75 55 ILE B C 1
ATOM 2436 O O . ILE B 1 55 ? -7.832 13.898 15.281 1 96.75 55 ILE B O 1
ATOM 2440 N N . LEU B 1 56 ? -8.109 11.719 14.531 1 94.19 56 LEU B N 1
ATOM 2441 C CA . LEU B 1 56 ? -7.258 11.148 15.562 1 94.19 56 LEU B CA 1
ATOM 2442 C C . LEU B 1 56 ? -5.816 11.039 15.078 1 94.19 56 LEU B C 1
ATOM 2444 O O . LEU B 1 56 ? -5.57 10.703 13.914 1 94.19 56 LEU B O 1
ATOM 2448 N N . CYS B 1 57 ? -4.965 11.359 15.945 1 87.12 57 CYS B N 1
ATOM 2449 C CA . CYS B 1 57 ? -3.541 11.164 15.688 1 87.12 57 CYS B CA 1
ATOM 2450 C C . CYS B 1 57 ? -2.762 11.039 16.984 1 87.12 57 CYS B C 1
ATOM 2452 O O . CYS B 1 57 ? -3.352 11.031 18.078 1 87.12 57 CYS B O 1
ATOM 2454 N N . GLU B 1 58 ? -1.476 10.859 16.875 1 83.06 58 GLU B N 1
ATOM 2455 C CA . GLU B 1 58 ? -0.652 10.648 18.062 1 83.06 58 GLU B CA 1
ATOM 2456 C C . GLU B 1 58 ? -0.548 11.93 18.891 1 83.06 58 GLU B C 1
ATOM 2458 O O . GLU B 1 58 ? -0.375 11.875 20.109 1 83.06 58 GLU B O 1
ATOM 2463 N N . TYR B 1 59 ? -0.8 13.055 18.328 1 85.69 59 TYR B N 1
ATOM 2464 C CA . TYR B 1 59 ? -0.536 14.344 18.969 1 85.69 59 TYR B CA 1
ATOM 2465 C C . TYR B 1 59 ? -1.737 14.797 19.781 1 85.69 59 TYR B C 1
ATOM 2467 O O . TYR B 1 59 ? -1.633 15.734 20.578 1 85.69 59 TYR B O 1
ATOM 2475 N N . ASN B 1 60 ? -2.785 14.219 19.625 1 92.81 60 ASN B N 1
ATOM 2476 C CA . ASN B 1 60 ? -3.951 14.539 20.438 1 92.81 60 ASN B CA 1
ATOM 2477 C C . ASN B 1 60 ? -4.367 13.352 21.312 1 92.81 60 ASN B C 1
ATOM 2479 O O . ASN B 1 60 ? -5.492 13.305 21.797 1 92.81 60 ASN B O 1
ATOM 2483 N N . ARG B 1 61 ? -3.465 12.43 21.406 1 92.69 61 ARG B N 1
ATOM 2484 C CA . ARG B 1 61 ? -3.77 11.211 22.156 1 92.69 61 ARG B CA 1
ATOM 2485 C C . ARG B 1 61 ? -3.156 11.258 23.547 1 92.69 61 ARG B C 1
ATOM 2487 O O . ARG B 1 61 ? -2.027 11.719 23.719 1 92.69 61 ARG B O 1
ATOM 2494 N N . ASP B 1 62 ? -3.855 10.898 24.5 1 92.19 62 ASP B N 1
ATOM 2495 C CA . ASP B 1 62 ? -3.383 10.609 25.844 1 92.19 62 ASP B CA 1
ATOM 2496 C C . ASP B 1 62 ? -3.994 9.312 26.375 1 92.19 62 ASP B C 1
ATOM 2498 O O . ASP B 1 62 ? -5.188 9.266 26.672 1 92.19 62 ASP B O 1
ATOM 2502 N N . ALA B 1 63 ? -3.127 8.234 26.484 1 89.5 63 ALA B N 1
ATOM 2503 C CA . ALA B 1 63 ? -3.617 6.898 26.828 1 89.5 63 ALA B CA 1
ATOM 2504 C C . ALA B 1 63 ? -4.609 6.398 25.781 1 89.5 63 ALA B C 1
ATOM 2506 O O . ALA B 1 63 ? -4.281 6.312 24.594 1 89.5 63 ALA B O 1
ATOM 2507 N N . ASP B 1 64 ? -5.852 6.172 26.234 1 90.25 64 ASP B N 1
ATOM 2508 C CA . ASP B 1 64 ? -6.836 5.66 25.281 1 90.25 64 ASP B CA 1
ATOM 2509 C C . ASP B 1 64 ? -7.816 6.75 24.859 1 90.25 64 ASP B C 1
ATOM 2511 O O . ASP B 1 64 ? -8.82 6.473 24.203 1 90.25 64 ASP B O 1
ATOM 2515 N N . SER B 1 65 ? -7.41 7.98 25.172 1 94.69 65 SER B N 1
ATOM 2516 C CA . SER B 1 65 ? -8.312 9.094 24.891 1 94.69 65 SER B CA 1
ATOM 2517 C C . SER B 1 65 ? -7.684 10.055 23.875 1 94.69 65 SER B C 1
ATOM 2519 O O . SER B 1 65 ? -6.461 10.078 23.719 1 94.69 65 SER B O 1
ATOM 2521 N N . TYR B 1 66 ? -8.57 10.773 23.234 1 95.81 66 TYR B N 1
ATOM 2522 C CA . TYR B 1 66 ? -8.141 11.758 22.25 1 95.81 66 TYR B CA 1
ATOM 2523 C C . TYR B 1 66 ? -8.781 13.117 22.516 1 95.81 66 TYR B C 1
ATOM 2525 O O . TYR B 1 66 ? -9.984 13.195 22.781 1 95.81 66 TYR B O 1
ATOM 2533 N N . ARG B 1 67 ? -8.008 14.141 22.438 1 97.25 67 ARG B N 1
ATOM 2534 C CA . ARG B 1 67 ? -8.492 15.492 22.703 1 97.25 67 ARG B CA 1
ATOM 2535 C C . ARG B 1 67 ? -9.156 16.078 21.469 1 97.25 67 ARG B C 1
ATOM 2537 O O . ARG B 1 67 ? -8.555 16.125 20.391 1 97.25 67 ARG B O 1
ATOM 2544 N N . SER B 1 68 ? -10.375 16.531 21.688 1 97.19 68 SER B N 1
ATOM 2545 C CA . SER B 1 68 ? -11.078 17.219 20.625 1 97.19 68 SER B CA 1
ATOM 2546 C C . SER B 1 68 ? -10.594 18.672 20.484 1 97.19 68 SER B C 1
ATOM 2548 O O . SER B 1 68 ? -10.492 19.391 21.484 1 97.19 68 SER B O 1
ATOM 2550 N N . PRO B 1 69 ? -10.32 19.094 19.234 1 97.25 69 PRO B N 1
ATOM 2551 C CA . PRO B 1 69 ? -9.922 20.484 19.062 1 97.25 69 PRO B CA 1
ATOM 2552 C C . PRO B 1 69 ? -11.094 21.453 19.203 1 97.25 69 PRO B C 1
ATOM 2554 O O . PRO B 1 69 ? -10.891 22.672 19.297 1 97.25 69 PRO B O 1
ATOM 2557 N N . TRP B 1 70 ? -12.281 20.938 19.266 1 97.12 70 TRP B N 1
ATOM 2558 C CA . TRP B 1 70 ? -13.477 21.766 19.359 1 97.12 70 TRP B CA 1
ATOM 2559 C C . TRP B 1 70 ? -13.789 22.125 20.812 1 97.12 70 TRP B C 1
ATOM 2561 O O . TRP B 1 70 ? -13.805 23.297 21.172 1 97.12 70 TRP B O 1
ATOM 2571 N N . SER B 1 71 ? -13.93 21.141 21.641 1 95.62 71 SER B N 1
ATOM 2572 C CA . SER B 1 71 ? -14.305 21.359 23.031 1 95.62 71 SER B CA 1
ATOM 2573 C C . SER B 1 71 ? -13.078 21.406 23.938 1 95.62 71 SER B C 1
ATOM 2575 O O . SER B 1 71 ? -13.172 21.828 25.094 1 95.62 71 SER B O 1
ATOM 2577 N N . ASN B 1 72 ? -11.953 21.016 23.438 1 95.94 72 ASN B N 1
ATOM 2578 C CA . ASN B 1 72 ? -10.727 20.891 24.219 1 95.94 72 ASN B CA 1
ATOM 2579 C C . ASN B 1 72 ? -10.844 19.812 25.297 1 95.94 72 ASN B C 1
ATOM 2581 O O . ASN B 1 72 ? -10.133 19.844 26.297 1 95.94 72 ASN B O 1
ATOM 2585 N N . LYS B 1 73 ? -11.711 18.875 25.062 1 95.62 73 LYS B N 1
ATOM 2586 C CA . LYS B 1 73 ? -11.922 17.766 25.984 1 95.62 73 LYS B CA 1
ATOM 2587 C C . LYS B 1 73 ? -11.477 16.453 25.359 1 95.62 73 LYS B C 1
ATOM 2589 O O . LYS B 1 73 ? -11.477 16.297 24.141 1 95.62 73 LYS B O 1
ATOM 2594 N N . TYR B 1 74 ? -11.086 15.562 26.266 1 96.44 74 TYR B N 1
ATOM 2595 C CA . TYR B 1 74 ? -10.68 14.234 25.797 1 96.44 74 TYR B CA 1
ATOM 2596 C C . TYR B 1 74 ? -11.883 13.32 25.656 1 96.44 74 TYR B C 1
ATOM 2598 O O . TYR B 1 74 ? -12.82 13.383 26.453 1 96.44 74 TYR B O 1
ATOM 2606 N N . HIS B 1 75 ? -11.867 12.539 24.672 1 94.75 75 HIS B N 1
ATOM 2607 C CA . HIS B 1 75 ? -12.883 11.516 24.422 1 94.75 75 HIS B CA 1
ATOM 2608 C C . HIS B 1 75 ? -12.242 10.141 24.219 1 94.75 75 HIS B C 1
ATOM 2610 O O . HIS B 1 75 ? -11.477 9.945 23.266 1 94.75 75 HIS B O 1
ATOM 2616 N N . PRO B 1 76 ? -12.492 9.07 24.844 1 93.31 76 PRO B N 1
ATOM 2617 C CA . PRO B 1 76 ? -13.312 9.133 26.062 1 93.31 76 PRO B CA 1
ATOM 2618 C C . PRO B 1 76 ? -12.75 10.086 27.109 1 93.31 76 PRO B C 1
ATOM 2620 O O . PRO B 1 76 ? -11.586 10.5 27.016 1 93.31 76 PRO B O 1
ATOM 2623 N N . SER B 1 77 ? -13.57 10.438 28.141 1 93.25 77 SER B N 1
ATOM 2624 C CA . SER B 1 77 ? -13.203 11.453 29.109 1 93.25 77 SER B CA 1
ATOM 2625 C C . SER B 1 77 ? -11.953 11.047 29.891 1 93.25 77 SER B C 1
ATOM 2627 O O . SER B 1 77 ? -11.797 9.883 30.266 1 93.25 77 SER B O 1
ATOM 2629 N N . LEU B 1 78 ? -11.117 12.031 29.969 1 93 78 LEU B N 1
ATOM 2630 C CA . LEU B 1 78 ? -9.859 11.906 30.703 1 93 78 LEU B CA 1
ATOM 2631 C C . LEU B 1 78 ? -9.609 13.133 31.562 1 93 78 LEU B C 1
ATOM 2633 O O . LEU B 1 78 ? -9.523 14.25 31.047 1 93 78 LEU B O 1
ATOM 2637 N N . GLU B 1 79 ? -9.508 13.156 32.875 1 87 79 GLU B N 1
ATOM 2638 C CA . GLU B 1 79 ? -9.453 14.289 33.812 1 87 79 GLU B CA 1
ATOM 2639 C C . GLU B 1 79 ? -8.078 14.945 33.781 1 87 79 GLU B C 1
ATOM 2641 O O . GLU B 1 79 ? -7.973 16.172 33.875 1 87 79 GLU B O 1
ATOM 2646 N N . ASP B 1 80 ? -6.965 14.289 33.625 1 90.12 80 ASP B N 1
ATOM 2647 C CA . ASP B 1 80 ? -5.625 14.859 33.719 1 90.12 80 ASP B CA 1
ATOM 2648 C C . ASP B 1 80 ? -4.883 14.766 32.406 1 90.12 80 ASP B C 1
ATOM 2650 O O . ASP B 1 80 ? -3.672 14.539 32.375 1 90.12 80 ASP B O 1
ATOM 2654 N N . GLY B 1 81 ? -5.664 15.008 31.438 1 91.31 81 GLY B N 1
ATOM 2655 C CA . GLY B 1 81 ? -5 14.977 30.141 1 91.31 81 GLY B CA 1
ATOM 2656 C C . GLY B 1 81 ? -4.203 16.234 29.859 1 91.31 81 GLY B C 1
ATOM 2657 O O . GLY B 1 81 ? -4.48 17.297 30.422 1 91.31 81 GLY B O 1
ATOM 2658 N N . SER B 1 82 ? -3.25 16.125 29.047 1 91.31 82 SER B N 1
ATOM 2659 C CA . SER B 1 82 ? -2.42 17.266 28.672 1 91.31 82 SER B CA 1
ATOM 2660 C C . SER B 1 82 ? -3.201 18.266 27.812 1 91.31 82 SER B C 1
ATOM 2662 O O . SER B 1 82 ? -3.877 17.875 26.859 1 91.31 82 SER B O 1
ATOM 2664 N N . LEU B 1 83 ? -3.168 19.562 28.219 1 94.25 83 LEU B N 1
ATOM 2665 C CA . LEU B 1 83 ? -3.811 20.641 27.469 1 94.25 83 LEU B CA 1
ATOM 2666 C C . LEU B 1 83 ? -2.797 21.703 27.078 1 94.25 83 LEU B C 1
ATOM 2668 O O . LEU B 1 83 ? -1.818 21.938 27.797 1 94.25 83 LEU B O 1
ATOM 2672 N N . PRO B 1 84 ? -3.062 22.344 25.953 1 94.25 84 PRO B N 1
ATOM 2673 C CA . PRO B 1 84 ? -2.188 23.469 25.609 1 94.25 84 PRO B CA 1
ATOM 2674 C C . PRO B 1 84 ? -2.395 24.672 26.516 1 94.25 84 PRO B C 1
ATOM 2676 O O . PRO B 1 84 ? -3.424 24.781 27.188 1 94.25 84 PRO B O 1
ATOM 2679 N N . SER B 1 85 ? -1.339 25.547 26.5 1 93.94 85 SER B N 1
ATOM 2680 C CA . SER B 1 85 ? -1.5 26.812 27.203 1 93.94 85 SER B CA 1
ATOM 2681 C C . SER B 1 85 ? -2.645 27.625 26.609 1 93.94 85 SER B C 1
ATOM 2683 O O . SER B 1 85 ? -3.076 27.375 25.484 1 93.94 85 SER B O 1
ATOM 2685 N N . LEU B 1 86 ? -3.127 28.625 27.297 1 95.5 86 LEU B N 1
ATOM 2686 C CA . LEU B 1 86 ? -4.234 29.453 26.844 1 95.5 86 LEU B CA 1
ATOM 2687 C C . LEU B 1 86 ? -3.887 30.156 25.547 1 95.5 86 LEU B C 1
ATOM 2689 O O . LEU B 1 86 ? -4.719 30.25 24.641 1 95.5 86 LEU B O 1
ATOM 2693 N N . GLU B 1 87 ? -2.682 30.625 25.5 1 93.62 87 GLU B N 1
ATOM 2694 C CA . GLU B 1 87 ? -2.242 31.312 24.297 1 93.62 87 GLU B CA 1
ATOM 2695 C C . GLU B 1 87 ? -2.217 30.391 23.094 1 93.62 87 GLU B C 1
ATOM 2697 O O . GLU B 1 87 ? -2.693 30.734 22.016 1 93.62 87 GLU B O 1
ATOM 2702 N N . LEU B 1 88 ? -1.672 29.281 23.281 1 95.62 88 LEU B N 1
ATOM 2703 C CA . LEU B 1 88 ? -1.568 28.312 22.203 1 95.62 88 LEU B CA 1
ATOM 2704 C C . LEU B 1 88 ? -2.945 27.781 21.812 1 95.62 88 LEU B C 1
ATOM 2706 O O . LEU B 1 88 ? -3.199 27.5 20.641 1 95.62 88 LEU B O 1
ATOM 2710 N N . ARG B 1 89 ? -3.795 27.625 22.812 1 97.69 89 ARG B N 1
ATOM 2711 C CA . ARG B 1 89 ? -5.164 27.188 22.562 1 97.69 89 ARG B CA 1
ATOM 2712 C C . ARG B 1 89 ? -5.895 28.188 21.656 1 97.69 89 ARG B C 1
ATOM 2714 O O . ARG B 1 89 ? -6.629 27.797 20.75 1 97.69 89 ARG B O 1
ATOM 2721 N N . LYS B 1 90 ? -5.758 29.438 21.891 1 97.31 90 LYS B N 1
ATOM 2722 C CA . LYS B 1 90 ? -6.367 30.469 21.047 1 97.31 90 LYS B CA 1
ATOM 2723 C C . LYS B 1 90 ? -5.891 30.344 19.609 1 97.31 90 LYS B C 1
ATOM 2725 O O . LYS B 1 90 ? -6.691 30.422 18.672 1 97.31 90 LYS B O 1
ATOM 2730 N N . LEU B 1 91 ? -4.594 30.156 19.5 1 97.12 91 LEU B N 1
ATOM 2731 C CA . LEU B 1 91 ? -4.02 29.984 18.172 1 97.12 91 LEU B CA 1
ATOM 2732 C C . LEU B 1 91 ? -4.566 28.734 17.484 1 97.12 91 LEU B C 1
ATOM 2734 O O . LEU B 1 91 ? -4.855 28.75 16.297 1 97.12 91 LEU B O 1
ATOM 2738 N N . GLU B 1 92 ? -4.691 27.672 18.203 1 98.19 92 GLU B N 1
ATOM 2739 C CA . GLU B 1 92 ? -5.215 26.406 17.703 1 98.19 92 GLU B CA 1
ATOM 2740 C C . GLU B 1 92 ? -6.645 26.562 17.203 1 98.19 92 GLU B C 1
ATOM 2742 O O . GLU B 1 92 ? -6.98 26.062 16.125 1 98.19 92 GLU B O 1
ATOM 2747 N N . VAL B 1 93 ? -7.465 27.234 17.969 1 98.06 93 VAL B N 1
ATOM 2748 C CA . VAL B 1 93 ? -8.852 27.438 17.578 1 98.06 93 VAL B CA 1
ATOM 2749 C C . VAL B 1 93 ? -8.914 28.234 16.281 1 98.06 93 VAL B C 1
ATOM 2751 O O . VAL B 1 93 ? -9.641 27.875 15.352 1 98.06 93 VAL B O 1
ATOM 2754 N N . GLU B 1 94 ? -8.164 29.297 16.219 1 97.75 94 GLU B N 1
ATOM 2755 C CA . GLU B 1 94 ? -8.117 30.109 15 1 97.75 94 GLU B CA 1
ATOM 2756 C C . GLU B 1 94 ? -7.617 29.281 13.812 1 97.75 94 GLU B C 1
ATOM 2758 O O . GLU B 1 94 ? -8.141 29.406 12.703 1 97.75 94 GLU B O 1
ATOM 2763 N N . ALA B 1 95 ? -6.621 28.531 14.055 1 98.31 95 ALA B N 1
ATOM 2764 C CA . ALA B 1 95 ? -6.055 27.672 13.008 1 98.31 95 ALA B CA 1
ATOM 2765 C C . ALA B 1 95 ? -7.098 26.703 12.461 1 98.31 95 ALA B C 1
ATOM 2767 O O . ALA B 1 95 ? -7.16 26.469 11.25 1 98.31 95 ALA B O 1
ATOM 2768 N N . ASN B 1 96 ? -7.859 26.078 13.305 1 98.38 96 ASN B N 1
ATOM 2769 C CA . ASN B 1 96 ? -8.898 25.141 12.875 1 98.38 96 ASN B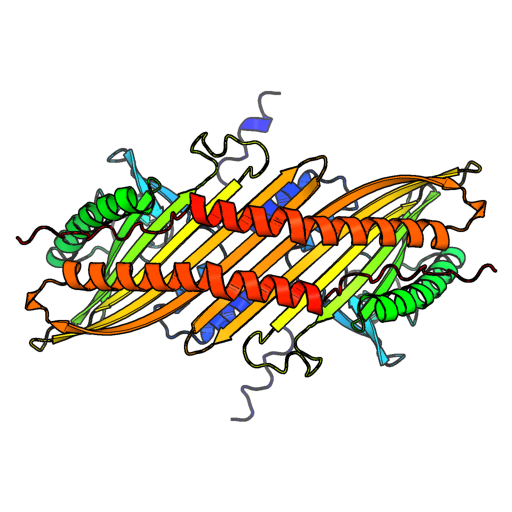 CA 1
ATOM 2770 C C . ASN B 1 96 ? -9.938 25.828 11.992 1 98.38 96 ASN B C 1
ATOM 2772 O O . ASN B 1 96 ? -10.383 25.266 10.992 1 98.38 96 ASN B O 1
ATOM 2776 N N . ASP B 1 97 ? -10.281 27.062 12.344 1 97.31 97 ASP B N 1
ATOM 2777 C CA . ASP B 1 97 ? -11.242 27.812 11.539 1 97.31 97 ASP B CA 1
ATOM 2778 C C . ASP B 1 97 ? -10.695 28.094 10.141 1 97.31 97 ASP B C 1
ATOM 2780 O O . ASP B 1 97 ? -11.367 27.844 9.148 1 97.31 97 ASP B O 1
ATOM 2784 N N . ILE B 1 98 ? -9.523 28.562 10.125 1 96.31 98 ILE B N 1
ATOM 2785 C CA . ILE B 1 98 ? -8.914 28.953 8.859 1 96.31 98 ILE B CA 1
ATOM 2786 C C . ILE B 1 98 ? -8.648 27.703 8.008 1 96.31 98 ILE B C 1
ATOM 2788 O O . ILE B 1 98 ? -8.859 27.719 6.793 1 96.31 98 ILE B O 1
ATOM 2792 N N . PHE B 1 99 ? -8.195 26.703 8.664 1 97.31 99 PHE B N 1
ATOM 2793 C CA . PHE B 1 99 ? -7.824 25.5 7.938 1 97.31 99 PHE B CA 1
ATOM 2794 C C . PHE B 1 99 ? -9.055 24.781 7.395 1 97.31 99 PHE B C 1
ATOM 2796 O O . PHE B 1 99 ? -8.992 24.125 6.355 1 97.31 99 PHE B O 1
ATOM 2803 N N . ALA B 1 100 ? -10.18 24.938 8.062 1 96.69 100 ALA B N 1
ATOM 2804 C CA . ALA B 1 100 ? -11.438 24.422 7.527 1 96.69 100 ALA B CA 1
ATOM 2805 C C . ALA B 1 100 ? -11.797 25.125 6.219 1 96.69 100 ALA B C 1
ATOM 2807 O O . ALA B 1 100 ? -12.273 24.469 5.277 1 96.69 100 ALA B O 1
ATOM 2808 N N . ILE B 1 101 ? -11.633 26.391 6.145 1 95.44 101 ILE B N 1
ATOM 2809 C CA . ILE B 1 101 ? -11.891 27.156 4.93 1 95.44 101 ILE B CA 1
ATOM 2810 C C . ILE B 1 101 ? -10.961 26.672 3.812 1 95.44 101 ILE B C 1
ATOM 2812 O O . ILE B 1 101 ? -11.398 26.484 2.676 1 95.44 101 ILE B O 1
ATOM 2816 N N . TYR B 1 102 ? -9.688 26.547 4.238 1 94.31 102 TYR B N 1
ATOM 2817 C CA . TYR B 1 102 ? -8.719 26.031 3.281 1 94.31 102 TYR B CA 1
ATOM 2818 C C . TYR B 1 102 ? -9.172 24.688 2.721 1 94.31 102 TYR B C 1
ATOM 2820 O O . TYR B 1 102 ? -9.164 24.484 1.506 1 94.31 102 TYR B O 1
ATOM 2828 N N . ARG B 1 103 ? -9.547 23.75 3.514 1 94.94 103 ARG B N 1
ATOM 2829 C CA . ARG B 1 103 ? -10.016 22.422 3.123 1 94.94 103 ARG B CA 1
ATOM 2830 C C . ARG B 1 103 ? -11.203 22.516 2.164 1 94.94 103 ARG B C 1
ATOM 2832 O O . ARG B 1 103 ? -11.227 21.859 1.129 1 94.94 103 ARG B O 1
ATOM 2839 N N . ASP B 1 104 ? -12.141 23.406 2.496 1 92.94 104 ASP B N 1
ATOM 2840 C CA . ASP B 1 104 ? -13.328 23.547 1.657 1 92.94 104 ASP B CA 1
ATOM 2841 C C . ASP B 1 104 ? -12.969 24.078 0.274 1 92.94 104 ASP B C 1
ATOM 2843 O O . ASP B 1 104 ? -13.523 23.641 -0.733 1 92.94 104 ASP B O 1
ATOM 2847 N N . GLN B 1 105 ? -12.055 24.938 0.254 1 90.56 105 GLN B N 1
ATOM 2848 C CA . GLN B 1 105 ? -11.695 25.594 -0.998 1 90.56 105 GLN B CA 1
ATOM 2849 C C . GLN B 1 105 ? -10.867 24.672 -1.89 1 90.56 105 GLN B C 1
ATOM 2851 O O . GLN B 1 105 ? -11.07 24.641 -3.105 1 90.56 105 GLN B O 1
ATOM 2856 N N . TYR B 1 106 ? -10.008 23.906 -1.239 1 89.88 106 TYR B N 1
ATOM 2857 C CA . TYR B 1 106 ? -9.039 23.203 -2.057 1 89.88 106 TYR B CA 1
ATOM 2858 C C . TYR B 1 106 ? -9.352 21.703 -2.098 1 89.88 106 TYR B C 1
ATOM 2860 O O . TYR B 1 106 ? -8.898 21 -2.998 1 89.88 106 TYR B O 1
ATOM 2868 N N . TYR B 1 107 ? -10.023 21.188 -1.144 1 90.12 107 TYR B N 1
ATOM 2869 C CA . TYR B 1 107 ? -10.344 19.766 -1.116 1 90.12 107 TYR B CA 1
ATOM 2870 C C . TYR B 1 107 ? -11.82 19.531 -1.445 1 90.12 107 TYR B C 1
ATOM 2872 O O . TYR B 1 107 ? -12.219 18.422 -1.799 1 90.12 107 TYR B O 1
ATOM 2880 N N . GLU B 1 108 ? -12.609 20.531 -1.306 1 87.69 108 GLU B N 1
ATOM 2881 C CA . GLU B 1 108 ? -14.047 20.469 -1.557 1 87.69 108 GLU B CA 1
ATOM 2882 C C . GLU B 1 108 ? -14.703 19.359 -0.736 1 87.69 108 GLU B C 1
ATOM 2884 O O . GLU B 1 108 ? -15.43 18.531 -1.28 1 87.69 108 GLU B O 1
ATOM 2889 N N . GLY B 1 109 ? -14.43 19.344 0.513 1 88.44 109 GLY B N 1
ATOM 2890 C CA . GLY B 1 109 ? -14.977 18.359 1.437 1 88.44 109 GLY B CA 1
ATOM 2891 C C . GLY B 1 109 ? -13.922 17.734 2.342 1 88.44 109 GLY B C 1
ATOM 2892 O O . GLY B 1 109 ? -12.781 18.203 2.385 1 88.44 109 GLY B O 1
ATOM 2893 N N . GLY B 1 110 ? -14.438 16.781 3.178 1 93.06 110 GLY B N 1
ATOM 2894 C CA . GLY B 1 110 ? -13.523 16.125 4.105 1 93.06 110 GLY B CA 1
ATOM 2895 C C . GLY B 1 110 ? -13.578 16.719 5.504 1 93.06 110 GLY B C 1
ATOM 2896 O O . GLY B 1 110 ? -14.422 17.562 5.797 1 93.06 110 GLY B O 1
ATOM 2897 N N . ILE B 1 111 ? -12.68 16.188 6.277 1 95.88 111 ILE B N 1
ATOM 2898 C CA . ILE B 1 111 ? -12.57 16.625 7.668 1 95.88 111 ILE B CA 1
ATOM 2899 C C . ILE B 1 111 ? -11.148 17.109 7.949 1 95.88 111 ILE B C 1
ATOM 2901 O O . ILE B 1 111 ? -10.18 16.516 7.48 1 95.88 111 ILE B O 1
ATOM 2905 N N . SER B 1 112 ? -11.086 18.234 8.641 1 97.5 112 SER B N 1
ATOM 2906 C CA . SER B 1 112 ? -9.773 18.75 9.031 1 97.5 112 SER B CA 1
ATOM 2907 C C . SER B 1 112 ? -9.695 18.969 10.539 1 97.5 112 SER B C 1
ATOM 2909 O O . SER B 1 112 ? -10.711 19.188 11.195 1 97.5 112 SER B O 1
ATOM 2911 N N . SER B 1 113 ? -8.547 18.812 11.102 1 98.12 113 SER B N 1
ATOM 2912 C CA . SER B 1 113 ? -8.258 19.094 12.5 1 98.12 113 SER B CA 1
ATOM 2913 C C . SER B 1 113 ? -6.848 19.672 12.664 1 98.12 113 SER B C 1
ATOM 2915 O O . SER B 1 113 ? -5.922 19.25 11.961 1 98.12 113 SER B O 1
ATOM 2917 N N . VAL B 1 114 ? -6.727 20.594 13.547 1 98.25 114 VAL B N 1
ATOM 2918 C CA . VAL B 1 114 ? -5.426 21.156 13.891 1 98.25 114 VAL B CA 1
ATOM 2919 C C . VAL B 1 114 ? -5.172 21 15.391 1 98.25 114 VAL B C 1
ATOM 2921 O O . VAL B 1 114 ? -6.062 21.25 16.203 1 98.25 114 VAL B O 1
ATOM 2924 N N . TYR B 1 115 ? -3.971 20.609 15.688 1 97.25 115 TYR B N 1
ATOM 2925 C CA . TYR B 1 115 ? -3.537 20.484 17.078 1 97.25 115 TYR B CA 1
ATOM 2926 C C . TYR B 1 115 ? -2.215 21.203 17.297 1 97.25 115 TYR B C 1
ATOM 2928 O O . TYR B 1 115 ? -1.338 21.188 16.438 1 97.25 115 TYR B O 1
ATOM 2936 N N . MET B 1 116 ? -2.131 21.859 18.469 1 96.06 116 MET B N 1
ATOM 2937 C CA . MET B 1 116 ? -0.883 22.516 18.828 1 96.06 116 MET B CA 1
ATOM 2938 C C . MET B 1 116 ? -0.439 22.125 20.234 1 96.06 116 MET B C 1
ATOM 2940 O O . MET B 1 116 ? -1.271 21.938 21.109 1 96.06 116 MET B O 1
ATOM 2944 N N . TRP B 1 117 ? 0.87 21.984 20.422 1 92.56 117 TRP B N 1
ATOM 2945 C CA . TRP B 1 117 ? 1.422 21.672 21.734 1 92.56 117 TRP B CA 1
ATOM 2946 C C . TRP B 1 117 ? 2.805 22.297 21.906 1 92.56 117 TRP B C 1
ATOM 2948 O O . TRP B 1 117 ? 3.479 22.609 20.922 1 92.56 117 TRP B O 1
ATOM 2958 N N . GLU B 1 118 ? 3.111 22.562 23.141 1 91.19 118 GLU B N 1
ATOM 2959 C CA . GLU B 1 118 ? 4.406 23.156 23.438 1 91.19 118 GLU B CA 1
ATOM 2960 C C . GLU B 1 118 ? 5.539 22.156 23.281 1 91.19 118 GLU B C 1
ATOM 2962 O O . GLU B 1 118 ? 5.348 20.953 23.516 1 91.19 118 GLU B O 1
ATOM 2967 N N . ASP B 1 119 ? 6.547 22.797 22.766 1 83.31 119 ASP B N 1
ATOM 2968 C CA . ASP B 1 119 ? 7.777 22.016 22.688 1 83.31 119 ASP B CA 1
ATOM 2969 C C . ASP B 1 119 ? 8.742 22.391 23.797 1 83.31 119 ASP B C 1
ATOM 29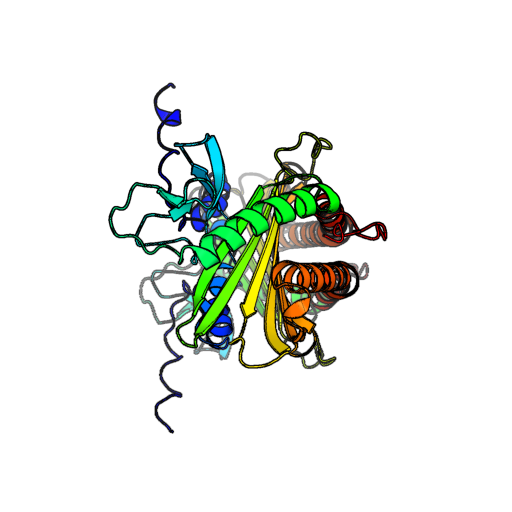71 O O . ASP B 1 119 ? 8.703 23.5 24.312 1 83.31 119 ASP B O 1
ATOM 2975 N N . GLY B 1 120 ? 9.43 21.484 24.438 1 77.94 120 GLY B N 1
ATOM 2976 C CA . GLY B 1 120 ? 10.336 21.703 25.547 1 77.94 120 GLY B CA 1
ATOM 2977 C C . GLY B 1 120 ? 11.352 22.797 25.281 1 77.94 120 GLY B C 1
ATOM 2978 O O . GLY B 1 120 ? 11.969 23.312 26.219 1 77.94 120 GLY B O 1
ATOM 2979 N N . ASN B 1 121 ? 11.562 23.312 24.125 1 80.25 121 ASN B N 1
ATOM 2980 C CA . ASN B 1 121 ? 12.57 24.312 23.766 1 80.25 121 ASN B CA 1
ATOM 2981 C C . ASN B 1 121 ? 11.938 25.672 23.5 1 80.25 121 ASN B C 1
ATOM 2983 O O . ASN B 1 121 ? 12.305 26.359 22.531 1 80.25 121 ASN B O 1
ATOM 2987 N N . GLU B 1 122 ? 10.938 26.125 24.219 1 84 122 GLU B N 1
ATOM 2988 C CA . GLU B 1 122 ? 10.266 27.422 24.156 1 84 122 GLU B CA 1
ATOM 2989 C C . GLU B 1 122 ? 9.617 27.625 22.781 1 84 122 GLU B C 1
ATOM 2991 O O . GLU B 1 122 ? 9.383 28.766 22.359 1 84 122 GLU B O 1
ATOM 2996 N N . GLY B 1 123 ? 9.477 26.719 22 1 92.06 123 GLY B N 1
ATOM 2997 C CA . GLY B 1 123 ? 8.711 26.734 20.781 1 92.06 123 GLY B CA 1
ATOM 2998 C C . GLY B 1 123 ? 7.449 25.891 20.844 1 92.06 123 GLY B C 1
ATOM 2999 O O . GLY B 1 123 ? 6.941 25.609 21.938 1 92.06 123 GLY B O 1
ATOM 3000 N N . PHE B 1 124 ? 6.852 25.766 19.75 1 94.81 124 PHE B N 1
ATOM 3001 C CA . PHE B 1 124 ? 5.672 24.906 19.719 1 94.81 124 PHE B CA 1
ATOM 3002 C C . PHE B 1 124 ? 5.586 24.141 18.406 1 94.81 124 PHE B C 1
ATOM 3004 O O . PHE B 1 124 ? 6.352 24.406 17.484 1 94.81 124 PHE B O 1
ATOM 3011 N N . VAL B 1 125 ? 4.758 23.078 18.422 1 94.5 125 VAL B N 1
ATOM 3012 C CA . VAL B 1 125 ? 4.512 22.266 17.234 1 94.5 125 VAL B CA 1
ATOM 3013 C C . VAL B 1 125 ? 3.027 22.297 16.875 1 94.5 125 VAL B C 1
ATOM 3015 O O . VAL B 1 125 ? 2.172 22.328 17.766 1 94.5 125 VAL B O 1
ATOM 3018 N N . ALA B 1 126 ? 2.805 22.391 15.625 1 96.94 126 ALA B N 1
ATOM 3019 C CA . ALA B 1 126 ? 1.437 22.344 15.117 1 96.94 126 ALA B CA 1
ATOM 3020 C C . ALA B 1 126 ? 1.259 21.203 14.125 1 96.94 126 ALA B C 1
ATOM 3022 O O . ALA B 1 126 ? 2.145 20.938 13.312 1 96.94 126 ALA B O 1
ATOM 3023 N N . CYS B 1 127 ? 0.123 20.531 14.25 1 96.5 127 CYS B N 1
ATOM 3024 C CA . CYS B 1 127 ? -0.225 19.453 13.328 1 96.5 127 CYS B CA 1
ATOM 3025 C C . CYS B 1 127 ? -1.535 19.75 12.609 1 96.5 127 CYS B C 1
ATOM 3027 O O . CYS B 1 127 ? -2.572 19.922 13.25 1 96.5 127 CYS B O 1
ATOM 3029 N N . PHE B 1 128 ? -1.427 19.859 11.305 1 97.88 128 PHE B N 1
ATOM 3030 C CA . PHE B 1 128 ? -2.59 20.078 10.453 1 97.88 128 PHE B CA 1
ATOM 3031 C C . PHE B 1 128 ? -2.975 18.812 9.711 1 97.88 128 PHE B C 1
ATOM 3033 O O . PHE B 1 128 ? -2.152 18.219 9.008 1 97.88 128 PHE B O 1
ATOM 3040 N N . LEU B 1 129 ? -4.219 18.375 9.859 1 97.25 129 LEU B N 1
ATOM 3041 C CA . LEU B 1 129 ? -4.645 17.109 9.281 1 97.25 129 LEU B CA 1
ATOM 3042 C C . LEU B 1 129 ? -5.859 17.297 8.383 1 97.25 129 LEU B C 1
ATOM 3044 O O . LEU B 1 129 ? -6.766 18.062 8.711 1 97.25 129 LEU B O 1
ATOM 3048 N N . ILE B 1 130 ? -5.879 16.641 7.285 1 96.06 130 ILE B N 1
ATOM 3049 C CA . ILE B 1 130 ? -7.059 16.547 6.43 1 96.06 130 ILE B CA 1
ATOM 3050 C C . ILE B 1 130 ? -7.32 15.094 6.055 1 96.06 130 ILE B C 1
ATOM 3052 O O . ILE B 1 130 ? -6.402 14.375 5.656 1 96.06 130 ILE B O 1
ATOM 3056 N N . LYS B 1 131 ? -8.477 14.633 6.262 1 94.31 131 LYS B N 1
ATOM 3057 C CA . LYS B 1 131 ? -8.945 13.328 5.797 1 94.31 131 LYS B CA 1
ATOM 3058 C C . LYS B 1 131 ? -10.102 13.484 4.816 1 94.31 131 LYS B C 1
ATOM 3060 O O . LYS B 1 131 ? -11.109 14.133 5.125 1 94.31 131 LYS B O 1
ATOM 3065 N N . LYS B 1 132 ? -9.945 13 3.672 1 92.38 132 LYS B N 1
ATOM 3066 C CA . LYS B 1 132 ? -11.008 13.016 2.676 1 92.38 132 LYS B CA 1
ATOM 3067 C C . LYS B 1 132 ? -11.273 11.625 2.119 1 92.38 132 LYS B C 1
ATOM 3069 O O . LYS B 1 132 ? -10.352 10.961 1.626 1 92.38 132 LYS B O 1
ATOM 3074 N N . ASP B 1 133 ? -12.531 11.195 2.189 1 85 133 ASP B N 1
ATOM 3075 C CA . ASP B 1 133 ? -12.953 9.898 1.656 1 85 133 ASP B CA 1
ATOM 3076 C C . ASP B 1 133 ? -13.742 10.07 0.362 1 85 133 ASP B C 1
ATOM 3078 O O . ASP B 1 133 ? -14.68 10.867 0.303 1 85 133 ASP B O 1
ATOM 3082 N N . GLY B 1 134 ? -13.305 9.469 -0.6 1 72.38 134 GLY B N 1
ATOM 3083 C CA . GLY B 1 134 ? -14 9.539 -1.874 1 72.38 134 GLY B CA 1
ATOM 3084 C C . GLY B 1 134 ? -15.289 8.734 -1.897 1 72.38 134 GLY B C 1
ATOM 3085 O O . GLY B 1 134 ? -16.094 8.875 -2.814 1 72.38 134 GLY B O 1
ATOM 3086 N N . SER B 1 135 ? -15.477 7.629 -0.995 1 58.22 135 SER B N 1
ATOM 3087 C CA . SER B 1 135 ? -16.672 6.785 -1.041 1 58.22 135 SER B CA 1
ATOM 3088 C C . SER B 1 135 ? -17.922 7.582 -0.735 1 58.22 135 SER B C 1
ATOM 3090 O O . SER B 1 135 ? -19 7.301 -1.281 1 58.22 135 SER B O 1
ATOM 3092 N N . LYS B 1 136 ? -17.938 8.328 0.362 1 51 136 LYS B N 1
ATOM 3093 C CA . LYS B 1 136 ? -19.188 8.906 0.857 1 51 136 LYS B CA 1
ATOM 3094 C C . LYS B 1 136 ? -19.766 9.906 -0.14 1 51 136 LYS B C 1
ATOM 3096 O O . LYS B 1 136 ? -20.969 10.172 -0.14 1 51 136 LYS B O 1
ATOM 3101 N N . THR B 1 137 ? -19.031 10.82 -0.611 1 45.56 137 THR B N 1
ATOM 3102 C CA . THR B 1 137 ? -19.75 11.711 -1.512 1 45.56 137 THR B CA 1
ATOM 3103 C C . THR B 1 137 ? -20.172 10.969 -2.779 1 45.56 137 THR B C 1
ATOM 3105 O O . THR B 1 137 ? -19.406 10.164 -3.314 1 45.56 137 THR B O 1
ATOM 3108 N N . GLY B 1 138 ? -21.406 10.492 -2.857 1 40.88 138 GLY B N 1
ATOM 3109 C CA . GLY B 1 138 ? -22.156 9.992 -4 1 40.88 138 GLY B CA 1
ATOM 3110 C C . GLY B 1 138 ? -21.406 10.148 -5.312 1 40.88 138 GLY B C 1
ATOM 3111 O O . GLY B 1 138 ? -21.922 9.797 -6.375 1 40.88 138 GLY B O 1
ATOM 3112 N N . GLN B 1 139 ? -20.594 11.016 -5.309 1 37.44 139 GLN B N 1
ATOM 3113 C CA . GLN B 1 139 ? -20 11.281 -6.613 1 37.44 139 GLN B CA 1
ATOM 3114 C C . GLN B 1 139 ? -19.047 10.164 -7.023 1 37.44 139 GLN B C 1
ATOM 3116 O O . GLN B 1 139 ? -18.5 10.188 -8.125 1 37.44 139 GLN B O 1
ATOM 3121 N N . GLY B 1 140 ? -18.516 9.586 -6.07 1 37.66 140 GLY B N 1
ATOM 3122 C CA . GLY B 1 140 ? -17.984 8.336 -6.594 1 37.66 140 GLY B CA 1
ATOM 3123 C C . GLY B 1 140 ? -19.031 7.48 -7.281 1 37.66 140 GLY B C 1
ATOM 3124 O O . GLY B 1 140 ? -19.156 6.289 -6.996 1 37.66 140 GLY B O 1
ATOM 3125 N N . ARG B 1 141 ? -20.156 8.148 -7.574 1 34.22 141 ARG B N 1
ATOM 3126 C CA . ARG B 1 141 ? -21.219 7.434 -8.266 1 34.22 141 ARG B CA 1
ATOM 3127 C C . ARG B 1 141 ? -20.656 6.402 -9.234 1 34.22 141 ARG B C 1
ATOM 3129 O O . ARG B 1 141 ? -21.406 5.621 -9.828 1 34.22 141 ARG B O 1
ATOM 3136 N N . ARG B 1 142 ? -19.719 6.996 -10.094 1 33.41 142 ARG B N 1
ATOM 3137 C CA . ARG B 1 142 ? -19.641 6.055 -11.211 1 33.41 142 ARG B CA 1
ATOM 3138 C C . ARG B 1 142 ? -18.984 4.75 -10.781 1 33.41 142 ARG B C 1
ATOM 3140 O O . ARG B 1 142 ? -17.859 4.758 -10.266 1 33.41 142 ARG B O 1
ATOM 3147 N N . GLY B 1 143 ? -19.516 3.74 -10.453 1 38.84 143 GLY B N 1
ATOM 3148 C CA . GLY B 1 143 ? -19.578 2.328 -10.117 1 38.84 143 GLY B CA 1
ATOM 3149 C C . GLY B 1 143 ? -18.234 1.746 -9.703 1 38.84 143 GLY B C 1
ATOM 3150 O O . GLY B 1 143 ? -18.172 0.619 -9.211 1 38.84 143 GLY B O 1
ATOM 3151 N N . TYR B 1 144 ? -17.125 2.049 -10.281 1 43.84 144 TYR B N 1
ATOM 3152 C CA . TYR B 1 144 ? -16.047 1.071 -10.195 1 43.84 144 TYR B CA 1
ATOM 3153 C C . TYR B 1 144 ? -15.109 1.39 -9.031 1 43.84 144 TYR B C 1
ATOM 3155 O O . TYR B 1 144 ? -14.312 0.542 -8.617 1 43.84 144 TYR B O 1
ATOM 3163 N N . LEU B 1 145 ? -14.695 2.66 -8.812 1 49.59 145 LEU B N 1
ATOM 3164 C CA . LEU B 1 145 ? -13.844 2.867 -7.648 1 49.59 145 LEU B CA 1
ATOM 3165 C C . LEU B 1 145 ? -14.664 2.887 -6.363 1 49.59 145 LEU B C 1
ATOM 3167 O O . LEU B 1 145 ? -15.469 3.793 -6.152 1 49.59 145 LEU B O 1
ATOM 3171 N N . GLU B 1 146 ? -14.836 1.861 -5.652 1 58.84 146 GLU B N 1
ATOM 3172 C CA . GLU B 1 146 ? -15.727 1.771 -4.504 1 58.84 146 GLU B CA 1
ATOM 3173 C C . GLU B 1 146 ? -15.258 2.67 -3.365 1 58.84 146 GLU B C 1
ATOM 3175 O O . GLU B 1 146 ? -16.062 3.379 -2.756 1 58.84 146 GLU B O 1
ATOM 3180 N N . GLU B 1 147 ? -13.688 2.471 -3.004 1 71.62 147 GLU B N 1
ATOM 3181 C CA . GLU B 1 147 ? -13.312 3.223 -1.811 1 71.62 147 GLU B CA 1
ATOM 3182 C C . GLU B 1 147 ? -11.922 3.84 -1.957 1 71.62 147 GLU B C 1
ATOM 3184 O O . GLU B 1 147 ? -10.969 3.152 -2.322 1 71.62 147 GLU B O 1
ATOM 3189 N N . GLY B 1 148 ? -11.82 5.227 -2.062 1 81.44 148 GLY B N 1
ATOM 3190 C CA . GLY B 1 148 ? -10.555 5.945 -2.035 1 81.44 148 GLY B CA 1
ATOM 3191 C C . GLY B 1 148 ? -10.469 6.953 -0.903 1 81.44 148 GLY B C 1
ATOM 3192 O O . GLY B 1 148 ? -11.477 7.516 -0.483 1 81.44 148 GLY B O 1
ATOM 3193 N N . ALA B 1 149 ? -9.312 7.055 -0.357 1 86.12 149 ALA B N 1
ATOM 3194 C CA . ALA B 1 149 ? -9.109 8 0.74 1 86.12 149 ALA B CA 1
ATOM 3195 C C . ALA B 1 149 ? -7.805 8.773 0.566 1 86.12 149 ALA B C 1
ATOM 3197 O O . ALA B 1 149 ? -6.812 8.227 0.086 1 86.12 149 ALA B O 1
ATOM 3198 N N . TRP B 1 150 ? -7.891 9.992 0.895 1 90.25 150 TRP B N 1
ATOM 3199 C CA . TRP B 1 150 ? -6.754 10.914 0.89 1 90.25 150 TRP B CA 1
ATOM 3200 C C . TRP B 1 150 ? -6.523 11.5 2.277 1 90.25 150 TRP B C 1
ATOM 3202 O O . TRP B 1 150 ? -7.426 12.117 2.855 1 90.25 150 TRP B O 1
ATOM 3212 N N . ASP B 1 151 ? -5.328 11.297 2.793 1 92.56 151 ASP B N 1
ATOM 3213 C CA . ASP B 1 151 ? -4.945 11.859 4.082 1 92.56 151 ASP B CA 1
ATOM 3214 C C . ASP B 1 151 ? -3.74 12.789 3.939 1 92.56 151 ASP B C 1
ATOM 3216 O O . ASP B 1 151 ? -2.717 12.398 3.371 1 92.56 151 ASP B O 1
ATOM 3220 N N . ALA B 1 152 ? -3.887 13.953 4.375 1 94.62 152 ALA B N 1
ATOM 3221 C CA . ALA B 1 152 ? -2.779 14.898 4.418 1 94.62 152 ALA B CA 1
ATOM 3222 C C . ALA B 1 152 ? -2.406 15.242 5.859 1 94.62 152 ALA B C 1
ATOM 3224 O O . ALA B 1 152 ? -3.273 15.562 6.672 1 94.62 152 ALA B O 1
ATOM 3225 N N . ILE B 1 153 ? -1.13 15.148 6.117 1 94 153 ILE B N 1
ATOM 3226 C CA . ILE B 1 153 ? -0.613 15.438 7.453 1 94 153 ILE B CA 1
ATOM 3227 C C . ILE B 1 153 ? 0.523 16.453 7.359 1 94 153 ILE B C 1
ATOM 3229 O O . ILE B 1 153 ? 1.544 16.188 6.715 1 94 153 ILE B O 1
ATOM 3233 N N . HIS B 1 154 ? 0.386 17.578 7.949 1 95.88 154 HIS B N 1
ATOM 3234 C CA . HIS B 1 154 ? 1.407 18.609 8 1 95.88 154 HIS B CA 1
ATOM 3235 C C . HIS B 1 154 ? 1.829 18.906 9.438 1 95.88 154 HIS B C 1
ATOM 3237 O O . HIS B 1 154 ? 1.03 19.406 10.234 1 95.88 154 HIS B O 1
ATOM 3243 N N . VAL B 1 155 ? 3.072 18.609 9.703 1 95.62 155 VAL B N 1
ATOM 3244 C CA . VAL B 1 155 ? 3.613 18.906 11.031 1 95.62 155 VAL B CA 1
ATOM 3245 C C . VAL B 1 155 ? 4.625 20.031 10.938 1 95.62 155 VAL B C 1
ATOM 3247 O O . VAL B 1 155 ? 5.594 19.953 10.172 1 95.62 155 VAL B O 1
ATOM 3250 N N . ILE B 1 156 ? 4.41 21.078 11.688 1 96.88 156 ILE B N 1
ATOM 3251 C CA . ILE B 1 156 ? 5.293 22.25 11.656 1 96.88 156 ILE B CA 1
ATOM 3252 C C . ILE B 1 156 ? 5.902 22.469 13.039 1 96.88 156 ILE B C 1
ATOM 3254 O O . ILE B 1 156 ? 5.176 22.656 14.016 1 96.88 156 ILE B O 1
ATOM 3258 N N . GLU B 1 157 ? 7.148 22.469 13.078 1 95 157 GLU B N 1
ATOM 3259 C CA . GLU B 1 157 ? 7.883 22.859 14.281 1 95 157 GLU B CA 1
ATOM 3260 C C . GLU B 1 157 ? 8.281 24.344 14.227 1 95 157 GLU B C 1
ATOM 3262 O O . GLU B 1 157 ? 8.906 24.781 13.258 1 95 157 GLU B O 1
ATOM 3267 N N . VAL B 1 158 ? 7.887 25.047 15.234 1 95.31 158 VAL B N 1
ATOM 3268 C CA . VAL B 1 158 ? 8.188 26.469 15.328 1 95.31 158 VAL B CA 1
ATOM 3269 C C . VAL B 1 158 ? 9.195 26.719 16.438 1 95.31 158 VAL B C 1
ATOM 3271 O O . VAL B 1 158 ? 8.961 26.344 17.594 1 95.31 158 VAL B O 1
ATOM 3274 N N . GLY B 1 159 ? 10.242 27.328 16.109 1 92.94 159 GLY B N 1
ATOM 3275 C CA . GLY B 1 159 ? 11.273 27.625 17.094 1 92.94 159 GLY B CA 1
ATOM 3276 C C . GLY B 1 159 ? 10.898 28.781 18.016 1 92.94 159 GLY B C 1
ATOM 3277 O O . GLY B 1 159 ? 9.828 29.375 17.859 1 92.94 159 GLY B O 1
ATOM 3278 N N . PRO B 1 160 ? 11.836 28.969 18.984 1 90.38 160 PRO B N 1
ATOM 3279 C CA . PRO B 1 160 ? 11.578 30.078 19.906 1 90.38 160 PRO B CA 1
ATOM 3280 C C . PRO B 1 160 ? 11.555 31.438 19.203 1 90.38 160 PRO B C 1
ATOM 3282 O O . PRO B 1 160 ? 12.25 31.641 18.203 1 90.38 160 PRO B O 1
ATOM 3285 N N . GLU B 1 161 ? 10.734 32.312 19.766 1 82.38 161 GLU B N 1
ATOM 3286 C CA . GLU B 1 161 ? 10.633 33.688 19.234 1 82.38 161 GLU B CA 1
ATOM 3287 C C . GLU B 1 161 ? 11.703 34.594 19.828 1 82.38 161 GLU B C 1
ATOM 3289 O O . GLU B 1 161 ? 11.438 35.344 20.75 1 82.38 161 GLU B O 1
ATOM 3294 N N . GLU B 1 162 ? 12.867 34.344 19.578 1 74.69 162 GLU B N 1
ATOM 3295 C CA . GLU B 1 162 ? 13.891 35.188 20.188 1 74.69 162 GLU B CA 1
ATOM 3296 C C . GLU B 1 162 ? 14.156 36.406 19.344 1 74.69 162 GLU B C 1
ATOM 3298 O O . GLU B 1 162 ? 14.492 37.469 19.875 1 74.69 162 GLU B O 1
ATOM 3303 N N . GLU B 1 163 ? 14.086 36.188 18.094 1 77.19 163 GLU B N 1
ATOM 3304 C CA . GLU B 1 163 ? 14.414 37.281 17.156 1 77.19 163 GLU B CA 1
ATOM 3305 C C . GLU B 1 163 ? 13.203 37.625 16.297 1 77.19 163 GLU B C 1
ATOM 3307 O O . GLU B 1 163 ? 12.094 37.156 16.547 1 77.19 163 GLU B O 1
ATOM 3312 N N . GLU B 1 164 ? 13.398 38.594 15.5 1 88.31 164 GLU B N 1
ATOM 3313 C CA . GLU B 1 164 ? 12.391 39.031 14.531 1 88.31 164 GLU B CA 1
ATOM 3314 C C . GLU B 1 164 ? 11.969 37.875 13.625 1 88.31 164 GLU B C 1
ATOM 3316 O O . GLU B 1 164 ? 10.836 37.844 13.141 1 88.31 164 GLU B O 1
ATOM 3321 N N . ASN B 1 165 ? 12.891 36.969 13.594 1 92.56 165 ASN B N 1
ATOM 3322 C CA . ASN B 1 165 ? 12.648 35.781 12.766 1 92.56 165 ASN B CA 1
ATOM 3323 C C . ASN B 1 165 ? 12.695 34.5 13.594 1 92.56 165 ASN B C 1
ATOM 3325 O O . ASN B 1 165 ? 13.375 34.438 14.617 1 92.56 165 ASN B O 1
ATOM 3329 N N . THR B 1 166 ? 11.859 33.625 13.227 1 93.69 166 THR B N 1
ATOM 3330 C CA . THR B 1 166 ? 11.891 32.312 13.867 1 93.69 166 THR B CA 1
ATOM 3331 C C . THR B 1 166 ? 11.984 31.203 12.82 1 93.69 166 THR B C 1
ATOM 3333 O O . THR B 1 166 ? 11.664 31.406 11.648 1 93.69 166 THR B O 1
ATOM 3336 N N . ASN B 1 167 ? 12.5 30.109 13.281 1 94.5 167 ASN B N 1
ATOM 3337 C CA . ASN B 1 167 ? 12.672 28.953 12.398 1 94.5 167 ASN B CA 1
ATOM 3338 C C . ASN B 1 167 ? 11.422 28.078 12.359 1 94.5 167 ASN B C 1
ATOM 3340 O O . ASN B 1 167 ? 10.836 27.766 13.398 1 94.5 167 ASN B O 1
ATOM 3344 N N . TYR B 1 168 ? 11.008 27.781 11.117 1 96.06 168 TYR B N 1
ATOM 3345 C CA . TYR B 1 168 ? 9.906 26.859 10.883 1 96.06 168 TYR B CA 1
ATOM 3346 C C . TYR B 1 168 ? 10.391 25.609 10.148 1 96.06 168 TYR B C 1
ATOM 3348 O O . TYR B 1 168 ? 11.102 25.703 9.141 1 96.06 168 TYR B O 1
ATOM 3356 N N . ARG B 1 169 ? 10.055 24.438 10.656 1 95.12 169 ARG B N 1
ATOM 3357 C CA . ARG B 1 169 ? 10.328 23.172 9.953 1 95.12 169 ARG B CA 1
ATOM 3358 C C . ARG B 1 169 ? 9.031 22.422 9.672 1 95.12 169 ARG B C 1
ATOM 3360 O O . ARG B 1 169 ? 8.383 21.922 10.602 1 95.12 169 ARG B O 1
ATOM 3367 N N . LEU B 1 170 ? 8.703 22.312 8.406 1 96.56 170 LEU B N 1
ATOM 3368 C CA . LEU B 1 170 ? 7.477 21.656 7.977 1 96.56 170 LEU B CA 1
ATOM 3369 C C . LEU B 1 170 ? 7.77 20.266 7.434 1 96.56 170 LEU B C 1
ATOM 3371 O O . LEU B 1 170 ? 8.648 20.094 6.582 1 96.56 170 LEU B O 1
ATOM 3375 N N . THR B 1 171 ? 7.086 19.25 7.977 1 92.94 171 THR B N 1
ATOM 3376 C CA . THR B 1 171 ? 7.062 17.906 7.422 1 92.94 171 THR B CA 1
ATOM 3377 C C . THR B 1 171 ? 5.652 17.531 6.969 1 92.94 171 THR B C 1
ATOM 3379 O O . THR B 1 171 ? 4.73 17.469 7.781 1 92.94 171 THR B O 1
ATOM 3382 N N . SER B 1 172 ? 5.551 17.281 5.668 1 93.81 172 SER B 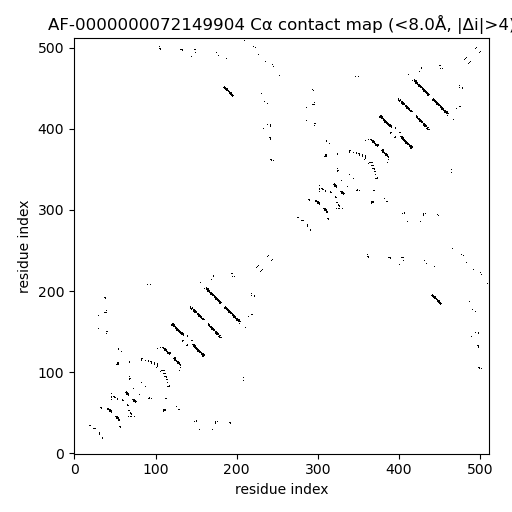N 1
ATOM 3383 C CA . SER B 1 172 ? 4.234 16.938 5.137 1 93.81 172 SER B CA 1
ATOM 3384 C C . SER B 1 172 ? 4.207 15.523 4.594 1 93.81 172 SER B C 1
ATOM 3386 O O . SER B 1 172 ? 5.137 15.094 3.908 1 93.81 172 SER B O 1
ATOM 3388 N N . THR B 1 173 ? 3.141 14.82 4.93 1 91.12 173 THR B N 1
ATOM 3389 C CA . THR B 1 173 ? 2.902 13.469 4.422 1 91.12 173 THR B CA 1
ATOM 3390 C C . THR B 1 173 ? 1.509 13.359 3.811 1 91.12 173 THR B C 1
ATOM 3392 O O . THR B 1 173 ? 0.525 13.797 4.414 1 91.12 173 THR B O 1
ATOM 3395 N N . VAL B 1 174 ? 1.459 12.852 2.635 1 92.06 174 VAL B N 1
ATOM 3396 C CA . VAL B 1 174 ? 0.187 12.539 1.994 1 92.06 174 VAL B CA 1
ATOM 3397 C C . VAL B 1 174 ? 0.061 11.023 1.815 1 92.06 174 VAL B C 1
ATOM 3399 O O . VAL B 1 174 ? 1.013 10.359 1.398 1 92.06 174 VAL B O 1
ATOM 3402 N N . MET B 1 175 ? -1.1 10.547 2.195 1 88.62 175 MET B N 1
ATOM 3403 C CA . MET B 1 175 ? -1.366 9.117 2.064 1 88.62 175 MET B CA 1
ATOM 3404 C C . MET B 1 175 ? -2.602 8.867 1.206 1 88.62 175 MET B C 1
ATOM 3406 O O . MET B 1 175 ? -3.625 9.531 1.377 1 88.62 175 MET B O 1
ATOM 3410 N N . LEU B 1 176 ? -2.469 7.875 0.304 1 86 176 LEU B N 1
ATOM 3411 C CA . LEU B 1 176 ? -3.564 7.477 -0.574 1 86 176 LEU B CA 1
ATOM 3412 C C . LEU B 1 176 ? -3.896 6 -0.393 1 86 176 LEU B C 1
ATOM 3414 O O . LEU B 1 176 ? -2.996 5.168 -0.284 1 86 176 LEU B O 1
ATOM 3418 N N . THR B 1 177 ? -5.152 5.742 -0.293 1 82.62 177 THR B N 1
ATOM 3419 C CA . THR B 1 177 ? -5.625 4.363 -0.302 1 82.62 177 THR B CA 1
ATOM 3420 C C . THR B 1 177 ? -6.77 4.188 -1.3 1 82.62 177 THR B C 1
ATOM 3422 O O . THR B 1 177 ? -7.684 5.012 -1.35 1 82.62 177 THR B O 1
ATOM 3425 N N . LEU B 1 178 ? -6.645 3.189 -2.131 1 81.19 178 LEU B N 1
ATOM 3426 C CA . LEU B 1 178 ? -7.664 2.877 -3.125 1 81.19 178 LEU B CA 1
ATOM 3427 C C . LEU B 1 178 ? -7.98 1.385 -3.129 1 81.19 178 LEU B C 1
ATOM 3429 O O . LEU B 1 178 ? -7.07 0.552 -3.133 1 81.19 178 LEU B O 1
ATOM 3433 N N . THR B 1 179 ? -9.258 1.075 -3.047 1 78.81 179 THR B N 1
ATOM 3434 C CA . THR B 1 179 ? -9.68 -0.319 -3.146 1 78.81 179 THR B CA 1
ATOM 3435 C C . THR B 1 179 ? -10.859 -0.462 -4.098 1 78.81 179 THR B C 1
ATOM 3437 O O . THR B 1 179 ? -11.773 0.368 -4.09 1 78.81 179 THR B O 1
ATOM 3440 N N . THR B 1 180 ? -10.711 -1.392 -5.008 1 74.31 180 THR B N 1
ATOM 3441 C CA . THR B 1 180 ? -11.82 -1.74 -5.883 1 74.31 180 THR B CA 1
ATOM 3442 C C . THR B 1 180 ? -12.141 -3.23 -5.785 1 74.31 180 THR B C 1
ATOM 3444 O O . THR B 1 180 ? -11.242 -4.055 -5.625 1 74.31 180 THR B O 1
ATOM 3447 N N . ASN B 1 181 ? -13.383 -3.531 -5.559 1 72.38 181 ASN B N 1
ATOM 3448 C CA . ASN B 1 181 ? -13.82 -4.922 -5.586 1 72.38 181 ASN B CA 1
ATOM 3449 C C . ASN B 1 181 ? -14.906 -5.148 -6.637 1 72.38 181 ASN B C 1
ATOM 3451 O O . ASN B 1 181 ? -16.047 -4.707 -6.465 1 72.38 181 ASN B O 1
ATOM 3455 N N . ASN B 1 182 ? -14.406 -5.523 -7.816 1 66.81 182 ASN B N 1
ATOM 3456 C CA . ASN B 1 182 ? -15.352 -5.855 -8.875 1 66.81 182 ASN B CA 1
ATOM 3457 C C . ASN B 1 182 ? -15.336 -7.348 -9.195 1 66.81 182 ASN B C 1
ATOM 3459 O O . ASN B 1 182 ? -14.273 -7.938 -9.367 1 66.81 182 ASN B O 1
ATOM 3463 N N . GLU B 1 183 ? -16.453 -7.871 -9.094 1 60.66 183 GLU B N 1
ATOM 3464 C CA . GLU B 1 183 ? -16.594 -9.297 -9.359 1 60.66 183 GLU B CA 1
ATOM 3465 C C . GLU B 1 183 ? -15.953 -9.68 -10.695 1 60.66 183 GLU B C 1
ATOM 3467 O O . GLU B 1 183 ? -15.32 -10.734 -10.812 1 60.66 183 GLU B O 1
ATOM 3472 N N . SER B 1 184 ? -16.094 -8.789 -11.773 1 61.44 184 SER B N 1
ATOM 3473 C CA . SER B 1 184 ? -15.656 -9.148 -13.117 1 61.44 184 SER B CA 1
ATOM 3474 C C . SER B 1 184 ? -14.156 -8.891 -13.289 1 61.44 184 SER B C 1
ATOM 3476 O O . SER B 1 184 ? -13.461 -9.672 -13.945 1 61.44 184 SER B O 1
ATOM 3478 N N . SER B 1 185 ? -13.672 -7.832 -12.578 1 61.69 185 SER B N 1
ATOM 3479 C CA . SER B 1 185 ? -12.305 -7.406 -12.867 1 61.69 185 SER B CA 1
ATOM 3480 C C . SER B 1 185 ? -11.352 -7.789 -11.742 1 61.69 185 SER B C 1
ATOM 3482 O O . SER B 1 185 ? -10.133 -7.691 -11.891 1 61.69 185 SER B O 1
ATOM 3484 N N . GLY B 1 186 ? -11.938 -8.344 -10.703 1 74.5 186 GLY B N 1
ATOM 3485 C CA . GLY B 1 186 ? -11.07 -8.742 -9.609 1 74.5 186 GLY B CA 1
ATOM 3486 C C . GLY B 1 186 ? -10.922 -7.676 -8.547 1 74.5 186 GLY B C 1
ATOM 3487 O O . GLY B 1 186 ? -11.734 -6.758 -8.461 1 74.5 186 GLY B O 1
ATOM 3488 N N . THR B 1 187 ? -10.102 -7.988 -7.637 1 80.25 187 THR B N 1
ATOM 3489 C CA . THR B 1 187 ? -9.859 -7.094 -6.508 1 80.25 187 THR B CA 1
ATOM 3490 C C . THR B 1 187 ? -8.555 -6.332 -6.688 1 80.25 187 THR B C 1
ATOM 3492 O O . THR B 1 187 ? -7.539 -6.914 -7.074 1 80.25 187 THR B O 1
ATOM 3495 N N . PHE B 1 188 ? -8.711 -5.008 -6.574 1 83.5 188 PHE B N 1
ATOM 3496 C CA . PHE B 1 188 ? -7.535 -4.148 -6.672 1 83.5 188 PHE B CA 1
ATOM 3497 C C . PHE B 1 188 ? -7.379 -3.301 -5.418 1 83.5 188 PHE B C 1
ATOM 3499 O O . PHE B 1 188 ? -8.359 -2.785 -4.883 1 83.5 188 PHE B O 1
ATOM 3506 N N . SER B 1 189 ? -6.16 -3.293 -4.895 1 82.94 189 SER B N 1
ATOM 3507 C CA . SER B 1 189 ? -5.848 -2.438 -3.754 1 82.94 189 SER B CA 1
ATOM 3508 C C . SER B 1 189 ? -4.527 -1.7 -3.963 1 82.94 189 SER B C 1
ATOM 3510 O O . SER B 1 189 ? -3.557 -2.281 -4.453 1 82.94 189 SER B O 1
ATOM 3512 N N . LEU B 1 190 ? -4.562 -0.452 -3.605 1 84.19 190 LEU B N 1
ATOM 3513 C CA . LEU B 1 190 ? -3.365 0.372 -3.723 1 84.19 190 LEU B CA 1
ATOM 3514 C C . LEU B 1 190 ? -3.215 1.291 -2.516 1 84.19 190 LEU B C 1
ATOM 3516 O O . LEU B 1 190 ? -4.191 1.899 -2.068 1 84.19 190 LEU B O 1
ATOM 3520 N N . SER B 1 191 ? -2.066 1.305 -2.012 1 82.81 191 SER B N 1
ATOM 3521 C CA . SER B 1 191 ? -1.736 2.23 -0.932 1 82.81 191 SER B CA 1
ATOM 3522 C C . SER B 1 191 ? -0.366 2.863 -1.148 1 82.81 191 SER B C 1
ATOM 3524 O O . SER B 1 191 ? 0.573 2.193 -1.581 1 82.81 191 SER B O 1
ATOM 3526 N N . GLY B 1 192 ? -0.326 4.109 -0.813 1 82.94 192 GLY B N 1
ATOM 3527 C CA . GLY B 1 192 ? 0.94 4.809 -0.974 1 82.94 192 GLY B CA 1
ATOM 3528 C C . GLY B 1 192 ? 1.042 6.062 -0.127 1 82.94 192 GLY B C 1
ATOM 3529 O O . GLY B 1 192 ? 0.056 6.496 0.471 1 82.94 192 GLY B O 1
ATOM 3530 N N . SER B 1 193 ? 2.268 6.562 -0.09 1 85.25 193 SER B N 1
ATOM 3531 C CA . SER B 1 193 ? 2.502 7.789 0.665 1 85.25 193 SER B CA 1
ATOM 3532 C C . SER B 1 193 ? 3.729 8.531 0.145 1 85.25 193 SER B C 1
ATOM 3534 O O . SER B 1 193 ? 4.641 7.922 -0.415 1 85.25 193 SER B O 1
ATOM 3536 N N . ILE B 1 194 ? 3.697 9.828 0.279 1 87 194 ILE B N 1
ATOM 3537 C CA . ILE B 1 194 ? 4.832 10.688 -0.035 1 87 194 ILE B CA 1
ATOM 3538 C C . ILE B 1 194 ? 5.074 11.664 1.112 1 87 194 ILE B C 1
ATOM 3540 O O . ILE B 1 194 ? 4.121 12.188 1.697 1 87 194 ILE B O 1
ATOM 3544 N N . ARG B 1 195 ? 6.309 11.812 1.436 1 88.5 195 ARG B N 1
ATOM 3545 C CA . ARG B 1 195 ? 6.688 12.711 2.52 1 88.5 195 ARG B CA 1
ATOM 3546 C C . ARG B 1 195 ? 7.785 13.672 2.074 1 88.5 195 ARG B C 1
ATOM 3548 O O . ARG B 1 195 ? 8.742 13.273 1.407 1 88.5 195 ARG B O 1
ATOM 3555 N N . ARG B 1 196 ? 7.625 14.891 2.414 1 90.69 196 ARG B N 1
ATOM 3556 C CA . ARG B 1 196 ? 8.617 15.93 2.131 1 90.69 196 ARG B CA 1
ATOM 3557 C C . ARG B 1 196 ? 8.789 16.859 3.32 1 90.69 196 ARG B C 1
ATOM 3559 O O . ARG B 1 196 ? 7.887 16.984 4.156 1 90.69 196 ARG B O 1
ATOM 3566 N N . GLN B 1 197 ? 9.953 17.469 3.293 1 90.69 197 GLN B N 1
ATOM 3567 C CA . GLN B 1 197 ? 10.258 18.406 4.371 1 90.69 197 GLN B CA 1
ATOM 3568 C C . GLN B 1 197 ? 10.789 19.719 3.822 1 90.69 197 GLN B C 1
ATOM 3570 O O . GLN B 1 197 ? 11.438 19.75 2.771 1 90.69 197 GLN B O 1
ATOM 3575 N N . MET B 1 198 ? 10.469 20.812 4.566 1 93.19 198 MET B N 1
ATOM 3576 C CA . MET B 1 198 ? 10.969 22.141 4.23 1 93.19 198 MET B CA 1
ATOM 3577 C C . MET B 1 198 ? 11.258 22.953 5.488 1 93.19 198 MET B C 1
ATOM 3579 O O . MET B 1 198 ? 10.5 22.891 6.461 1 93.19 198 MET B O 1
ATOM 3583 N N . THR B 1 199 ? 12.344 23.703 5.426 1 94.19 199 THR B N 1
ATOM 3584 C CA . THR B 1 199 ? 12.703 24.594 6.516 1 94.19 199 THR B CA 1
ATOM 3585 C C . THR B 1 199 ? 12.789 26.047 6.023 1 94.19 199 THR B C 1
ATOM 3587 O O . THR B 1 199 ? 13.305 26.312 4.934 1 94.19 199 THR B O 1
ATOM 3590 N N . MET B 1 200 ? 12.219 26.922 6.852 1 95.25 200 MET B N 1
ATOM 3591 C CA . MET B 1 200 ? 12.25 28.359 6.527 1 95.25 200 MET B CA 1
ATOM 3592 C C . MET B 1 200 ? 12.461 29.188 7.781 1 95.25 200 MET B C 1
ATOM 3594 O O . MET B 1 200 ? 12.039 28.797 8.875 1 95.25 200 MET B O 1
ATOM 3598 N N . LYS B 1 201 ? 13.117 30.297 7.59 1 95.19 201 LYS B N 1
ATOM 3599 C CA . LYS B 1 201 ? 13.18 31.359 8.602 1 95.19 201 LYS B CA 1
ATOM 3600 C C . LYS B 1 201 ? 12.289 32.531 8.227 1 95.19 201 LYS B C 1
ATOM 3602 O O . LYS B 1 201 ? 12.531 33.219 7.219 1 95.19 201 LYS B O 1
ATOM 3607 N N . LEU B 1 202 ? 11.281 32.719 9.047 1 95.25 202 LEU B N 1
ATOM 3608 C CA . LEU B 1 202 ? 10.281 33.719 8.688 1 95.25 202 LEU B CA 1
ATOM 3609 C C . LEU B 1 202 ? 10.062 34.719 9.828 1 95.25 202 LEU B C 1
ATOM 3611 O O . LEU B 1 202 ? 10.281 34.375 11 1 95.25 202 LEU B O 1
ATOM 3615 N N . SER B 1 203 ? 9.562 35.844 9.414 1 94.94 203 SER B N 1
ATOM 3616 C CA . SER B 1 203 ? 9.273 36.875 10.406 1 94.94 203 SER B CA 1
ATOM 3617 C C . SER B 1 203 ? 8.016 36.562 11.195 1 94.94 203 SER B C 1
ATOM 3619 O O . SER B 1 203 ? 6.988 36.188 10.617 1 94.94 203 SER B O 1
ATOM 3621 N N . VAL B 1 204 ? 8.07 36.75 12.477 1 92.38 204 VAL B N 1
ATOM 3622 C CA . VAL B 1 204 ? 6.93 36.5 13.344 1 92.38 204 VAL B CA 1
ATOM 3623 C C . VAL B 1 204 ? 5.906 37.625 13.211 1 92.38 204 VAL B C 1
ATOM 3625 O O . VAL B 1 204 ? 4.734 37.438 13.555 1 92.38 204 VAL B O 1
ATOM 3628 N N . ALA B 1 205 ? 6.328 38.719 12.758 1 90.44 205 ALA B N 1
ATOM 3629 C CA . ALA B 1 205 ? 5.457 39.875 12.594 1 90.44 205 ALA B CA 1
ATOM 3630 C C . ALA B 1 205 ? 4.273 39.562 11.688 1 90.44 205 ALA B C 1
ATOM 3632 O O . ALA B 1 205 ? 3.186 40.125 11.852 1 90.44 205 ALA B O 1
ATOM 3633 N N . ASP B 1 206 ? 4.363 38.688 10.812 1 88.69 206 ASP B N 1
ATOM 3634 C CA . ASP B 1 206 ? 3.309 38.281 9.883 1 88.69 206 ASP B CA 1
ATOM 3635 C C . ASP B 1 206 ? 2.303 37.375 10.547 1 88.69 206 ASP B C 1
ATOM 3637 O O . ASP B 1 206 ? 1.199 37.156 10.039 1 88.69 206 ASP B O 1
ATOM 3641 N N . GLY B 1 207 ? 2.684 36.781 11.695 1 93.5 207 GLY B N 1
ATOM 3642 C CA . GLY B 1 207 ? 1.83 35.844 12.406 1 93.5 207 GLY B CA 1
ATOM 3643 C C . GLY B 1 207 ? 2.156 34.406 12.117 1 93.5 207 GLY B C 1
ATOM 3644 O O . GLY B 1 207 ? 2.395 34.031 10.961 1 93.5 207 GLY B O 1
ATOM 3645 N N . HIS B 1 208 ? 2.143 33.625 13.039 1 94.94 208 HIS B N 1
ATOM 3646 C CA . HIS B 1 208 ? 2.48 32.219 12.883 1 94.94 208 HIS B CA 1
ATOM 3647 C C . HIS B 1 208 ? 1.522 31.531 11.922 1 94.94 208 HIS B C 1
ATOM 3649 O O . HIS B 1 208 ? 1.946 30.719 11.094 1 94.94 208 HIS B O 1
ATOM 3655 N N . LEU B 1 209 ? 0.243 31.828 12.047 1 96.19 209 LEU B N 1
ATOM 3656 C CA . LEU B 1 209 ? -0.754 31.156 11.227 1 96.19 209 LEU B CA 1
ATOM 3657 C C . LEU B 1 209 ? -0.561 31.5 9.75 1 96.19 209 LEU B C 1
ATOM 3659 O O . LEU B 1 209 ? -0.692 30.641 8.883 1 96.19 209 LEU B O 1
ATOM 3663 N N . CYS B 1 210 ? -0.287 32.719 9.477 1 95.56 210 CYS B N 1
ATOM 3664 C CA . CYS B 1 210 ? -0.008 33.125 8.109 1 95.56 210 CYS B CA 1
ATOM 3665 C C . CYS B 1 210 ? 1.207 32.406 7.555 1 95.56 210 CYS B C 1
ATOM 3667 O O . CYS B 1 210 ? 1.167 31.875 6.438 1 95.56 210 CYS B O 1
ATOM 3669 N N . ASN B 1 211 ? 2.273 32.375 8.336 1 96.31 211 ASN B N 1
ATOM 3670 C CA . ASN B 1 211 ? 3.5 31.688 7.926 1 96.31 211 ASN B CA 1
ATOM 3671 C C . ASN B 1 211 ? 3.262 30.203 7.68 1 96.31 211 ASN B C 1
ATOM 3673 O O . ASN B 1 211 ? 3.666 29.672 6.645 1 96.31 211 ASN B O 1
ATOM 3677 N N . MET B 1 212 ? 2.586 29.562 8.57 1 97 212 MET B N 1
ATOM 3678 C CA . MET B 1 212 ? 2.318 28.125 8.461 1 97 212 MET B CA 1
ATOM 3679 C C . MET B 1 212 ? 1.416 27.844 7.262 1 97 212 MET B C 1
ATOM 3681 O O . MET B 1 212 ? 1.643 26.875 6.527 1 97 212 MET B O 1
ATOM 3685 N N . GLY B 1 213 ? 0.387 28.688 7.133 1 96.44 213 GLY B N 1
ATOM 3686 C CA . GLY B 1 213 ? -0.505 28.516 5.996 1 96.44 213 GLY B CA 1
ATOM 3687 C C . GLY B 1 213 ? 0.211 28.594 4.66 1 96.44 213 GLY B C 1
ATOM 3688 O O . GLY B 1 213 ? -0.024 27.766 3.775 1 96.44 213 GLY B O 1
ATOM 3689 N N . ARG B 1 214 ? 1.041 29.562 4.512 1 95.12 214 ARG B N 1
ATOM 3690 C CA . ARG B 1 214 ? 1.819 29.719 3.289 1 95.12 214 ARG B CA 1
ATOM 3691 C C . ARG B 1 214 ? 2.691 28.5 3.029 1 95.12 214 ARG B C 1
ATOM 3693 O O . ARG B 1 214 ? 2.771 28.016 1.897 1 95.12 214 ARG B O 1
ATOM 3700 N N . MET B 1 215 ? 3.35 28.047 4.027 1 97 215 MET B N 1
ATOM 3701 C CA . MET B 1 215 ? 4.23 26.891 3.906 1 97 215 MET B CA 1
ATOM 3702 C C . MET B 1 215 ? 3.449 25.656 3.479 1 97 215 MET B C 1
ATOM 3704 O O . MET B 1 215 ? 3.895 24.906 2.605 1 97 215 MET B O 1
ATOM 3708 N N . ILE B 1 216 ? 2.311 25.453 4.062 1 97.19 216 ILE B N 1
ATOM 3709 C CA . ILE B 1 216 ? 1.488 24.281 3.77 1 97.19 216 ILE B CA 1
ATOM 3710 C C . ILE B 1 216 ? 0.994 24.359 2.326 1 97.19 216 ILE B C 1
ATOM 3712 O O . ILE B 1 216 ? 1.058 23.359 1.596 1 97.19 216 ILE B O 1
ATOM 3716 N N . GLU B 1 217 ? 0.533 25.469 1.933 1 94.88 217 GLU B N 1
ATOM 3717 C CA . GLU B 1 217 ? 0.042 25.641 0.569 1 94.88 217 GLU B CA 1
ATOM 3718 C C . GLU B 1 217 ? 1.131 25.328 -0.453 1 94.88 217 GLU B C 1
ATOM 3720 O O . GLU B 1 217 ? 0.896 24.594 -1.415 1 94.88 217 GLU B O 1
ATOM 3725 N N . GLU B 1 218 ? 2.27 25.875 -0.197 1 94.19 218 GLU B N 1
ATOM 3726 C CA . GLU B 1 218 ? 3.395 25.625 -1.095 1 94.19 218 GLU B CA 1
ATOM 3727 C C . GLU B 1 218 ? 3.754 24.141 -1.133 1 94.19 218 GLU B C 1
ATOM 3729 O O . GLU B 1 218 ? 3.961 23.578 -2.209 1 94.19 218 GLU B O 1
ATOM 3734 N N . MET B 1 219 ? 3.818 23.609 0.004 1 94.62 219 MET B N 1
ATOM 3735 C CA . MET B 1 219 ? 4.207 22.203 0.114 1 94.62 219 MET B CA 1
ATOM 3736 C C . MET B 1 219 ? 3.188 21.297 -0.568 1 94.62 219 MET B C 1
ATOM 3738 O O . MET B 1 219 ? 3.559 20.359 -1.283 1 94.62 219 MET B O 1
ATOM 3742 N N . GLU B 1 220 ? 1.908 21.531 -0.347 1 93.38 220 GLU B N 1
ATOM 3743 C CA . GLU B 1 220 ? 0.866 20.703 -0.957 1 93.38 220 GLU B CA 1
ATOM 3744 C C . GLU B 1 220 ? 0.938 20.766 -2.48 1 93.38 220 GLU B C 1
ATOM 3746 O O . GLU B 1 220 ? 0.723 19.766 -3.156 1 93.38 220 GLU B O 1
ATOM 3751 N N . SER B 1 221 ? 1.203 21.938 -2.945 1 88.81 221 SER B N 1
ATOM 3752 C CA . SER B 1 221 ? 1.36 22.078 -4.387 1 88.81 221 SER B CA 1
ATOM 3753 C C . SER B 1 221 ? 2.52 21.234 -4.906 1 88.81 221 SER B C 1
ATOM 3755 O O . SER B 1 221 ? 2.393 20.562 -5.934 1 88.81 221 SER B O 1
ATOM 3757 N N . LYS B 1 222 ? 3.584 21.234 -4.203 1 89.25 222 LYS B N 1
ATOM 3758 C CA . LYS B 1 222 ? 4.754 20.453 -4.582 1 89.25 222 LYS B CA 1
ATOM 3759 C C . LYS B 1 222 ? 4.449 18.953 -4.527 1 89.25 222 LYS B C 1
ATOM 3761 O O . LYS B 1 222 ? 4.844 18.203 -5.418 1 89.25 222 LYS B O 1
ATOM 3766 N N . LEU B 1 223 ? 3.773 18.562 -3.506 1 89.81 223 LEU B N 1
ATOM 3767 C CA . LEU B 1 223 ? 3.453 17.156 -3.32 1 89.81 223 LEU B CA 1
ATOM 3768 C C . LEU B 1 223 ? 2.518 16.656 -4.418 1 89.81 223 LEU B C 1
ATOM 3770 O O . LEU B 1 223 ? 2.711 15.57 -4.961 1 89.81 223 LEU B O 1
ATOM 3774 N N . ARG B 1 224 ? 1.561 17.453 -4.707 1 84.5 224 ARG B N 1
ATOM 3775 C CA . ARG B 1 224 ? 0.635 17.094 -5.773 1 84.5 224 ARG B CA 1
ATOM 3776 C C . ARG B 1 224 ? 1.363 16.953 -7.105 1 84.5 224 ARG B C 1
ATOM 3778 O O . ARG B 1 224 ? 1.138 15.984 -7.84 1 84.5 224 ARG B O 1
ATOM 3785 N N . TYR B 1 225 ? 2.168 17.906 -7.348 1 81.38 225 TYR B N 1
ATOM 3786 C CA . TYR B 1 225 ? 2.947 17.875 -8.578 1 81.38 225 TYR B CA 1
ATOM 3787 C C . TYR B 1 225 ? 3.828 16.641 -8.633 1 81.38 225 TYR B C 1
ATOM 3789 O O . TYR B 1 225 ? 3.885 15.953 -9.656 1 81.38 225 TYR B O 1
ATOM 3797 N N . SER B 1 226 ? 4.5 16.344 -7.574 1 83.56 226 SER B N 1
ATOM 3798 C CA . SER B 1 226 ? 5.395 15.195 -7.508 1 83.56 226 SER B CA 1
ATOM 3799 C C . SER B 1 226 ? 4.633 13.891 -7.715 1 83.56 226 SER B C 1
ATOM 3801 O O . SER B 1 226 ? 5.098 13 -8.43 1 83.56 226 SER B O 1
ATOM 3803 N N . LEU B 1 227 ? 3.488 13.766 -7.156 1 83.25 227 LEU B N 1
ATOM 3804 C CA . LEU B 1 227 ? 2.682 12.555 -7.293 1 83.25 227 LEU B CA 1
ATOM 3805 C C . LEU B 1 227 ? 2.281 12.328 -8.75 1 83.25 227 LEU B C 1
ATOM 3807 O O . LEU B 1 227 ? 2.471 11.234 -9.289 1 83.25 227 LEU B O 1
ATOM 3811 N N . ASP B 1 228 ? 1.858 13.344 -9.32 1 75.56 228 ASP B N 1
ATOM 3812 C CA . ASP B 1 228 ? 1.288 13.258 -10.664 1 75.56 228 ASP B CA 1
ATOM 3813 C C . ASP B 1 228 ? 2.381 13.078 -11.719 1 75.56 228 ASP B C 1
ATOM 3815 O O . ASP B 1 228 ? 2.26 12.234 -12.609 1 75.56 228 ASP B O 1
ATOM 3819 N N . GLN B 1 229 ? 3.379 13.844 -11.633 1 72.81 229 GLN B N 1
ATOM 3820 C CA . GLN B 1 229 ? 4.348 13.93 -12.719 1 72.81 229 GLN B CA 1
ATOM 3821 C C . GLN B 1 229 ? 5.5 12.945 -12.508 1 72.81 229 GLN B C 1
ATOM 3823 O O . GLN B 1 229 ? 6.078 12.445 -13.469 1 72.81 229 GLN B O 1
ATOM 3828 N N . VAL B 1 230 ? 5.746 12.672 -11.312 1 74.38 230 VAL B N 1
ATOM 3829 C CA . VAL B 1 230 ? 6.98 11.938 -11.062 1 74.38 230 VAL B CA 1
ATOM 3830 C C . VAL B 1 230 ? 6.656 10.508 -10.648 1 74.38 230 VAL B C 1
ATOM 3832 O O . VAL B 1 230 ? 6.949 9.562 -11.391 1 74.38 230 VAL B O 1
ATOM 3835 N N . TYR B 1 231 ? 5.852 10.406 -9.727 1 74.81 231 TYR B N 1
ATOM 3836 C CA . TYR B 1 231 ? 5.812 9.094 -9.094 1 74.81 231 TYR B CA 1
ATOM 3837 C C . TYR B 1 231 ? 4.875 8.148 -9.836 1 74.81 231 TYR B C 1
ATOM 3839 O O . TYR B 1 231 ? 5.152 6.957 -9.961 1 74.81 231 TYR B O 1
ATOM 3847 N N . PHE B 1 232 ? 3.789 8.633 -10.438 1 75.56 232 PHE B N 1
ATOM 3848 C CA . PHE B 1 232 ? 2.943 7.75 -11.227 1 75.56 232 PHE B CA 1
ATOM 3849 C C . PHE B 1 232 ? 3.672 7.285 -12.484 1 75.56 232 PHE B C 1
ATOM 3851 O O . PHE B 1 232 ? 3.557 6.125 -12.883 1 75.56 232 PHE B O 1
ATOM 3858 N N . GLY B 1 233 ? 4.375 8.25 -13.031 1 75.69 233 GLY B N 1
ATOM 3859 C CA . GLY B 1 233 ? 5.195 7.875 -14.164 1 75.69 233 GLY B CA 1
ATOM 3860 C C . GLY B 1 233 ? 6.266 6.855 -13.82 1 75.69 233 GLY B C 1
ATOM 3861 O O . GLY B 1 233 ? 6.461 5.879 -14.547 1 75.69 233 GLY B O 1
ATOM 3862 N N . LYS B 1 234 ? 6.883 7.098 -12.789 1 74.81 234 LYS B N 1
ATOM 3863 C CA . LYS B 1 234 ? 7.93 6.188 -12.336 1 74.81 234 LYS B CA 1
ATOM 3864 C C . LYS B 1 234 ? 7.359 4.809 -12.016 1 74.81 234 LYS B C 1
ATOM 3866 O O . LYS B 1 234 ? 8.008 3.789 -12.273 1 74.81 234 LYS B O 1
ATOM 3871 N N . THR B 1 235 ? 6.238 4.766 -11.438 1 77.12 235 THR B N 1
ATOM 3872 C CA . THR B 1 235 ? 5.578 3.504 -11.117 1 77.12 235 THR B CA 1
ATOM 3873 C C . THR B 1 235 ? 5.293 2.701 -12.383 1 77.12 235 THR B C 1
ATOM 3875 O O . THR B 1 235 ? 5.539 1.493 -12.422 1 77.12 235 THR B O 1
ATOM 3878 N N . ARG B 1 236 ? 4.785 3.412 -13.336 1 79 236 ARG B N 1
ATOM 3879 C CA . ARG B 1 236 ? 4.508 2.74 -14.602 1 79 236 ARG B CA 1
ATOM 3880 C C . ARG B 1 236 ? 5.789 2.18 -15.211 1 79 236 ARG B C 1
ATOM 3882 O O . ARG B 1 236 ? 5.797 1.059 -15.727 1 79 236 ARG B O 1
ATOM 3889 N N . GLU B 1 237 ? 6.809 2.938 -15.141 1 79.75 237 GLU B N 1
ATOM 3890 C CA . GLU B 1 237 ? 8.102 2.496 -15.648 1 79.75 237 GLU B CA 1
ATOM 3891 C C . GLU B 1 237 ? 8.594 1.251 -14.914 1 79.75 237 GLU B C 1
ATOM 3893 O O . GLU B 1 237 ? 9.109 0.32 -15.531 1 79.75 237 GLU B O 1
ATOM 3898 N N . MET B 1 238 ? 8.453 1.276 -13.75 1 77.06 238 MET B N 1
ATOM 3899 C CA . MET B 1 238 ? 8.914 0.159 -12.93 1 77.06 238 MET B CA 1
ATOM 3900 C C . MET B 1 238 ? 8.133 -1.111 -13.258 1 77.06 238 MET B C 1
ATOM 3902 O O . MET B 1 238 ? 8.719 -2.195 -13.344 1 77.06 238 MET B O 1
ATOM 3906 N N . VAL B 1 239 ? 6.863 -0.967 -13.391 1 81.31 239 VAL B N 1
ATOM 3907 C CA . VAL B 1 239 ? 6.039 -2.115 -13.758 1 81.31 239 VAL B CA 1
ATOM 3908 C C . VAL B 1 239 ? 6.527 -2.707 -15.078 1 81.31 239 VAL B C 1
ATOM 3910 O O . VAL B 1 239 ? 6.637 -3.926 -15.211 1 81.31 239 VAL B O 1
ATOM 3913 N N . CYS B 1 240 ? 6.852 -1.841 -15.992 1 81.19 240 CYS B N 1
ATOM 3914 C CA . CYS B 1 240 ? 7.32 -2.293 -17.297 1 81.19 240 CYS B CA 1
ATOM 3915 C C . CYS B 1 240 ? 8.672 -2.99 -17.188 1 81.19 240 CYS B C 1
ATOM 3917 O O . CYS B 1 240 ? 8.953 -3.926 -17.938 1 81.19 240 CYS B O 1
ATOM 3919 N N . THR B 1 241 ? 9.43 -2.525 -16.266 1 80.75 241 THR B N 1
ATOM 3920 C CA . THR B 1 241 ? 10.75 -3.115 -16.062 1 80.75 241 THR B CA 1
ATOM 3921 C C . THR B 1 241 ? 10.633 -4.465 -15.359 1 80.75 241 THR B C 1
ATOM 3923 O O . THR B 1 241 ? 11.328 -5.418 -15.711 1 80.75 241 THR B O 1
ATOM 3926 N N . LEU B 1 242 ? 9.797 -4.504 -14.438 1 82.62 242 LEU B N 1
ATOM 3927 C CA . LEU B 1 242 ? 9.672 -5.707 -13.625 1 82.62 242 LEU B CA 1
ATOM 3928 C C . LEU B 1 242 ? 8.906 -6.793 -14.375 1 82.62 242 LEU B C 1
ATOM 3930 O O . LEU B 1 242 ? 9.156 -7.984 -14.18 1 82.62 242 LEU B O 1
ATOM 3934 N N . ARG B 1 243 ? 7.977 -6.371 -15.156 1 86.44 243 ARG B N 1
ATOM 3935 C CA . ARG B 1 243 ? 7.23 -7.266 -16.031 1 86.44 243 ARG B CA 1
ATOM 3936 C C . ARG B 1 243 ? 7.047 -6.645 -17.422 1 86.44 243 ARG B C 1
ATOM 3938 O O . ARG B 1 243 ? 6.043 -5.984 -17.672 1 86.44 243 ARG B O 1
ATOM 3945 N N . PRO B 1 244 ? 8 -6.887 -18.234 1 80.62 244 PRO B N 1
ATOM 3946 C CA . PRO B 1 244 ? 7.953 -6.293 -19.578 1 80.62 244 PRO B CA 1
ATOM 3947 C C . PRO B 1 244 ? 6.734 -6.75 -20.375 1 80.62 244 PRO B C 1
ATOM 3949 O O . PRO B 1 244 ? 6.262 -7.875 -20.203 1 80.62 244 PRO B O 1
ATOM 3952 N N . PRO B 1 245 ? 6.176 -5.758 -21.094 1 75.75 245 PRO B N 1
ATOM 3953 C CA . PRO B 1 245 ? 5.055 -6.156 -21.953 1 75.75 245 PRO B CA 1
ATOM 3954 C C . PRO B 1 245 ? 5.43 -7.254 -22.953 1 75.75 245 PRO B C 1
ATOM 3956 O O . PRO B 1 245 ? 6.578 -7.32 -23.391 1 75.75 245 PRO B O 1
ATOM 3959 N N . SER B 1 246 ? 4.676 -8.391 -22.844 1 65.31 246 SER B N 1
ATOM 3960 C CA . SER B 1 246 ? 4.941 -9.523 -23.734 1 65.31 246 SER B CA 1
ATOM 3961 C C . SER B 1 246 ? 5.004 -9.078 -25.188 1 65.31 246 SER B C 1
ATOM 3963 O O . SER B 1 246 ? 4.133 -8.344 -25.656 1 65.31 246 SER B O 1
ATOM 3965 N N . GLU B 1 247 ? 6.16 -8.938 -25.75 1 55.69 247 GLU B N 1
ATOM 3966 C CA . GLU B 1 247 ? 6.098 -9.008 -27.203 1 55.69 247 GLU B CA 1
ATOM 3967 C C . GLU B 1 247 ? 5.391 -10.273 -27.672 1 55.69 247 GLU B C 1
ATOM 3969 O O . GLU B 1 247 ? 5.445 -11.305 -27 1 55.69 247 GLU B O 1
ATOM 3974 N N . VAL B 1 248 ? 4.258 -10.336 -28.266 1 44.88 248 VAL B N 1
ATOM 3975 C CA . VAL B 1 248 ? 3.561 -11.484 -28.828 1 44.88 248 VAL B CA 1
ATOM 3976 C C . VAL B 1 248 ? 4.543 -12.633 -29.031 1 44.88 248 VAL B C 1
ATOM 3978 O O . VAL B 1 248 ? 5.309 -12.641 -30 1 44.88 248 VAL B O 1
ATOM 3981 N N . LEU B 1 249 ? 5.441 -13.031 -28.203 1 40.84 249 LEU B N 1
ATOM 3982 C CA . LEU B 1 249 ? 6.156 -14.219 -28.641 1 40.84 249 LEU B CA 1
ATOM 3983 C C . LEU B 1 249 ? 5.297 -15.469 -28.469 1 40.84 249 LEU B C 1
ATOM 3985 O O . LEU B 1 249 ? 4.57 -15.594 -27.484 1 40.84 249 LEU B O 1
ATOM 3989 N N . GLN B 1 250 ? 4.805 -16.172 -29.453 1 39.5 250 GLN B N 1
ATOM 3990 C CA . GLN B 1 250 ? 4.242 -17.516 -29.594 1 39.5 250 GLN B CA 1
ATOM 3991 C C . GLN B 1 250 ? 4.961 -18.516 -28.703 1 39.5 250 GLN B C 1
ATOM 3993 O O . GLN B 1 250 ? 6.141 -18.812 -28.906 1 39.5 250 GLN B O 1
ATOM 3998 N N . ILE B 1 251 ? 4.828 -18.547 -27.469 1 42.53 251 ILE B N 1
ATOM 3999 C CA . ILE B 1 251 ? 5.383 -19.641 -26.672 1 42.53 251 ILE B CA 1
ATOM 4000 C C . ILE B 1 251 ? 5.047 -20.984 -27.328 1 42.53 251 ILE B C 1
ATOM 4002 O O . ILE B 1 251 ? 3.877 -21.359 -27.422 1 42.53 251 ILE B O 1
ATOM 4006 N N . ARG B 1 252 ? 5.805 -21.531 -28.219 1 40.03 252 ARG B N 1
ATOM 4007 C CA . ARG B 1 252 ? 5.773 -22.922 -28.688 1 40.03 252 ARG B CA 1
ATOM 4008 C C . ARG B 1 252 ? 6.094 -23.891 -27.547 1 40.03 252 ARG B C 1
ATOM 4010 O O . ARG B 1 252 ? 7.246 -24 -27.125 1 40.03 252 ARG B O 1
ATOM 4017 N N . ILE B 1 253 ? 5.23 -24.125 -26.594 1 41.34 253 ILE B N 1
ATOM 4018 C CA . ILE B 1 253 ? 5.434 -25.312 -25.75 1 41.34 253 ILE B CA 1
ATOM 4019 C C . ILE B 1 253 ? 5.867 -26.484 -26.609 1 41.34 253 ILE B C 1
ATOM 4021 O O . ILE B 1 253 ? 5.211 -26.812 -27.609 1 41.34 253 ILE B O 1
ATOM 4025 N N . PRO B 1 254 ? 7.043 -27.016 -26.531 1 37.06 254 PRO B N 1
ATOM 4026 C CA . PRO B 1 254 ? 7.422 -28.141 -27.375 1 37.06 254 PRO B CA 1
ATOM 4027 C C . PRO B 1 254 ? 6.395 -29.281 -27.344 1 37.06 254 PRO B C 1
ATOM 4029 O O . PRO B 1 254 ? 5.801 -29.547 -26.297 1 37.06 254 PRO B O 1
ATOM 4032 N N . GLU B 1 255 ? 5.652 -29.469 -28.453 1 34.22 255 GLU B N 1
ATOM 4033 C CA . GLU B 1 255 ? 4.953 -30.734 -28.703 1 34.22 255 GLU B CA 1
ATOM 4034 C C . GLU B 1 255 ? 5.797 -31.922 -28.266 1 34.22 255 GLU B C 1
ATOM 4036 O O . GLU B 1 255 ? 6.965 -32.031 -28.641 1 34.22 255 GLU B O 1
ATOM 4041 N N . SER B 1 256 ? 5.602 -32.469 -27 1 30.19 256 SER B N 1
ATOM 4042 C CA . SER B 1 256 ? 6.145 -33.812 -27.031 1 30.19 256 SER B CA 1
ATOM 4043 C C . SER B 1 256 ? 5.727 -34.562 -28.297 1 30.19 256 SER B C 1
ATOM 4045 O O . SER B 1 256 ? 4.621 -34.344 -28.812 1 30.19 256 SER B O 1
#

Organism: Lupinus angustifolius (NCBI:txid3871)

Solvent-accessible surface area (backbone atoms only — not comparable to full-atom values): 28502 Å² total; per-residue (Å²): 131,80,72,80,71,69,73,77,70,80,72,66,91,84,49,65,63,41,56,54,34,47,61,20,60,70,41,62,82,80,65,17,62,62,52,50,44,59,82,50,82,78,47,73,45,67,37,81,90,77,69,45,69,36,64,56,53,80,87,39,46,56,92,90,19,33,50,33,68,82,81,71,42,36,49,57,82,53,93,84,60,91,73,54,55,72,70,53,43,54,52,27,48,52,46,37,55,52,48,45,52,50,35,45,72,52,36,66,52,63,48,56,36,36,48,54,42,78,38,98,70,69,22,35,35,39,38,41,38,37,43,33,60,45,44,75,52,68,73,46,55,68,79,64,61,58,40,36,36,39,34,39,40,35,38,35,40,35,46,40,79,80,53,70,45,27,45,36,40,38,41,38,37,38,33,41,39,39,38,27,81,37,92,90,76,19,40,35,39,37,36,34,37,40,31,42,75,51,75,48,78,43,58,54,86,72,32,66,65,54,52,52,50,52,52,49,53,53,48,51,53,51,50,53,49,42,46,64,68,45,48,53,50,49,50,52,50,46,46,42,64,55,45,40,76,76,67,89,67,82,80,73,71,77,75,127,131,80,73,80,72,69,73,77,70,81,71,66,90,81,48,66,64,41,54,55,34,46,61,21,61,70,39,64,82,79,64,16,63,61,52,51,45,59,83,50,81,78,46,74,47,68,36,81,91,80,69,47,69,37,63,57,53,80,88,39,45,55,92,90,18,34,50,33,72,82,80,70,43,37,49,56,82,54,95,83,57,93,74,53,54,71,69,53,42,55,51,29,49,52,47,37,55,53,48,43,52,49,36,46,72,53,36,66,52,63,49,57,36,36,47,55,43,77,38,97,70,70,21,35,36,37,37,42,38,37,45,34,59,42,44,75,52,66,72,47,54,70,79,63,62,57,41,36,35,39,32,39,38,38,38,35,40,36,46,38,78,80,53,70,44,27,47,37,40,36,40,38,36,40,33,42,38,38,37,27,79,37,92,90,76,19,39,36,38,38,37,36,37,41,31,39,73,51,75,48,77,42,56,54,87,71,32,66,67,55,54,50,50,53,51,49,55,55,49,51,53,50,50,51,48,43,46,63,68,45,48,52,49,49,50,54,50,46,48,40,63,54,45,40,75,76,66,89,66,81,79,73,72,77,77,126

Radius of gyration: 26.27 Å; Cα contacts (8 Å, |Δi|>4): 871; chains: 2; bounding box: 63×82×63 Å

pLDDT: mean 76.57, std 24.5, range [19.0, 98.38]

InterPro domains:
  IPR001698 F-actin-capping protein subunit beta [PF01115] (1-239)
  IPR001698 F-actin-capping protein subunit beta [PR00192] (21-42)
  IPR001698 F-actin-capping protein subunit beta [PR00192] (52-78)
  IPR001698 F-actin-capping protein subunit beta [PR00192] (92-119)
  IPR001698 F-actin-capping protein subunit beta [PR00192] (211-237)
  IPR001698 F-actin-capping protein subunit beta [PTHR10619] (1-247)
  IPR019771 F-actin capping protein, beta subunit, conserved site [PS00231] (57-62)
  IPR037282 F-actin-capping protein subunit alpha/beta [SSF90096] (2-244)
  IPR042276 F-actin-capping protein subunit alpha/beta, domain 2 [G3DSA:3.90.1150.210] (85-252)
  IPR043175 F-actin-capping protein subunit beta, N-terminal domain [G3DSA:1.20.58.570] (1-84)

Secondary structure (DSSP, 8-state):
--GGGGGGS---TTTHHHHHHHHHHTS-HHHHHHHHGGGS--EEEEETTTTEEEEE-GGGEETTEEE-TTT--EES--TT-----HHHHHHHHHHHHHHHHHHHHHTSS-EEEEEEEE-TTS-EEEEEEEEEETTTSTTTTSTT--EEEEEEEEEEEE----SSEEEEEEEEEEEEEEEEEETTTEEEEEEEEEEEEEEEEEEGGG-HHHHHHHHHHHHHHHHHHIIIIIIHHHHHHHHHHHS-------------/--GGGSGGG---TTTHHHHHHHHHHTS-HHHHHHHHGGGS--EEEEETTTTEEEEE-GGGEETTEEE-TTT--EES--TT-----HHHHHHHHHHHHHHHHHHHHHTSS-EEEEEEEE-TTS-EEEEEEEEEETTTSTTTTSTT--EEEEEEEEEEEE----SSEEEEEEEEEEEEEEEEEETTTEEEEEEEEEEEEEEEEEEGGG-HHHHHHHHHHHHHHHHHHIIIIIIHHHHHHHHHHHS-------------

Foldseek 3Di:
DPPVPPPPPPDDPPPPLVVQLVVLVVDDDPCSQQSSCQQDAWDWDADPVVRDIDTDDPQQDDDPWGADLPPRAIVVGDDDDDGADPVVNVVQNVLLVVVVVVCCVPVVDFHKHKDKHDDPQQWIKMKIKTKDWPQPPCVVVPPWFNTKMKMKIKMWTWHHPPDQKIKIKIKMKMKMWTWTDDPVPHIDIDIDMDMDMDMDIDGCVVPPSVVSVVVVVVVVVVVVCCVPPPPVVVVVVVCCVVPNDDPPDPPPPDDD/DPPVPPPPPPDDPPPPLVVQLVVLVVDDDPVSVQSSCQQDAWDWDADPVVRDIDTDDPQQDDDPWGADLPPRAIVVGDDDDDGADPVVNVVQNVLLVVVVVVCCVPVVDFDKHKDKHDDPQQWIKMKIKTKDWPQPPCVVVPPWFNTKMKIKIKMWTWHHPPDQKIKIKIKIKMKMWTWTDDPVPHIDIDIDMDMDMDMDIDGCVVPPSVVSVVVVVVVVVVVVCCVPPPPVVVVVVVCCVVPNDDPPDPPPPDDD

Nearest PDB structures (foldseek):
  7ccc-assembly1_D  TM=7.748E-01  e=9.614E-25  Mus musculus
  8f8q-assembly1_H  TM=7.615E-01  e=7.233E-25  Homo sapiens
  1izn-assembly1_B  TM=7.903E-01  e=2.678E-24  Gallus gallus
  7ds3-assembly1_B  TM=7.753E-01  e=1.111E-23  Gallus gallus
  7ds6-assembly1_B  TM=8.168E-01  e=6.487E-23  Gallus gallus

=== Feature glossary ===
The record interleaves many kinds of information about one protein. Here is each kind framed as the question it answers.

Q: What does the local fold look like, residue by residue?
A: A 3Di character summarizes, for each residue, the relative orientation of the Cα frame of its nearest spatial neighbor. Because it encodes fold topology rather than chemistry, 3Di alignments detect remote structural similarity that sequence alignment misses.

Q: Which residues are in helices, strands, or loops?
A: Secondary structure is the local, repeating backbone conformation. DSSP classifies it into eight states by reading the hydrogen-bond network: three helix types (H, G, I), two β types (E, B), two non-regular types (T, S), and unstructured coil (-).

Q: How big and how compact is the whole molecule?
A: Three whole-structure scalars: the radius of gyration (RMS distance of Cα from centroid, in Å), the count of Cα–Cα contacts (pairs closer than 8 Å and separated by more than four residues in sequence — i.e. tertiary, not local, contacts), and the bounding-box dimensions. Together they distinguish compact globular folds from extended fibres or disordered chains.

Q: How confident is the AlphaFold model at each residue?
A: For AlphaFold models, the B-factor field carries pLDDT — the model's own estimate of local accuracy on a 0–100 scale. Regions with pLDDT<50 should be treated as essentially unmodeled; they often correspond to intrinsically disordered segments.

Q: What family and function is it annotated with?
A: Functional annotations link the protein to curated databases. InterPro entries identify conserved domains and families by matching the sequence against member-database signatures (Pfam, PROSITE, CDD, …). Gene Ontology (GO) terms describe molecular function, biological process, and cellular component in a controlled vocabulary. CATH places the structure in a hierarchical fold classification (Class/Architecture/Topology/Homologous-superfamily). The organism is the source species.

Q: What known structures does this most resemble?
A: Nearest PDB neighbors are the top structural matches found by Foldseek when searching this structure against the entire Protein Data Bank. Each hit reports a TM-score (0 to 1; >0.5 almost always implies the same fold) and an E-value. These are *structural* homologs — they may share no detectable sequence similarity.

Q: Which residues are buried vs exposed?
A: Solvent-accessible surface area (SASA) is the area in Å² traced out by the centre of a 1.4 Å probe sphere (a water molecule) rolled over the protein's van der Waals surface (Shrake–Rupley / Lee–Richards construction). Buried residues have near-zero SASA; fully exposed residues can exceed 200 Å². The total SASA scales roughly with the number of surface residues.

Q: What are the backbone torsion angles?
A: φ (phi) and ψ (psi) are the two rotatable backbone dihedrals per residue: φ is the C(i-1)–N–Cα–C torsion, ψ is the N–Cα–C–N(i+1) torsion, both in degrees on (−180°, 180°]. α-helical residues cluster near (−60°, −45°); β-strand residues near (−120°, +130°). A Ramachandran plot is simply a scatter of (φ, ψ) for every residue.

Q: Are the domains correctly placed relative to each other?
A: Predicted aligned error is AlphaFold's pairwise confidence. Unlike pLDDT (per-residue), PAE is per-residue-pair and captures whether two parts of the structure are correctly placed relative to each other. Units are ångströms of expected positional error.

Q: What if only a Cα trace is available?
A: P-SEA three-state annotation labels each residue as helix, strand, or coil based purely on the geometry of the Cα trace. It serves as a fallback when the full backbone (and thus DSSP) is unavailable.

Q: What is the amino-acid chain?
A: This is the polypeptide sequence — one letter per residue, N-terminus first. Length ranges from a few dozen residues for small domains to over a thousand for large multi-domain proteins.

Q: What do the rendered images show?
A: The six renders are orthographic views along the three Cartesian axes in both directions. Representation (cartoon, sticks, or surface) and color scheme (sequence-rainbow or by-chain) vary across proteins so the training set covers all the common visualization conventions.

Q: What do the diagnostic plots show?
A: Plot images: a contact map (which residues are close in 3D, as an N×N binary image), a Ramachandran scatter (backbone torsion angles, revealing secondary-structure composition at a glance), and — for AlphaFold structures — a PAE heatmap (pairwise prediction confidence).

Q: How mobile is each atom in the crystal?
A: B-factor (Debye–Waller factor) reflects atomic displacement in the crystal lattice. It is an experimental observable (units Å²), not a prediction; low values mean the atom is pinned down, high values mean it moves or is heterogeneous across the crystal.

Q: Where is each backbone atom in 3D?
A: The mmCIF table is the protein's shape written out atom by atom. For each backbone N, Cα, C, and carbonyl O, it records an (x, y, z) coordinate triple in Å plus the residue type, chain letter, and residue number.